Protein AF-0000000066320859 (afdb_homodimer)

Foldseek 3Di:
DDDLVCLVQQADAFQAFALPFADDPVRLVVLLVQLQVFDAVLSLSFKDKDKAQDLVSLVVCCVQLVNRPLSNSFNIKIWIKGFLPSLVSLCVVVVVCVVVVVDPPVVSVVVSVVSVVQSVDSVSSVVRRLVNSVRSVVSSQSSLSVVQKHKHKGPRGNQVCVCVVVVPDPRIGTNTMMGIHHHPDGDDDDDDDDVVVVDDDD/DDDLVCLVQQADAFQAFALPFADDPVRLVVLLVQLQVFDAVLSLSFKDKDKAQDLVSLVVCCVQLVNRPLSNSFNIKIWIKGFLPSLVSLCVVVVVCVVVVVDPPVVSVVVSVVSVVQSVDSVSSVVRRLVNSVRSVVSSQSSLSVVQKHKHKGPRGNQVCVCVVVVPDPRIGTRTMMGIHHHPDGDDDDDDDDVVVVDDDD

Organism: Bacillus subtilis (strain 168) (NCBI:txid224308)

Radius of gyration: 20.37 Å; Cα contacts (8 Å, |Δi|>4): 775; chains: 2; bounding box: 44×54×45 Å

Structure (mmCIF, N/CA/C/O backbone):
data_AF-0000000066320859-model_v1
#
loop_
_entity.id
_entity.type
_entity.pdbx_description
1 polymer 'Putative NAD(P)H nitroreductase YodC'
#
loop_
_atom_site.group_PDB
_atom_site.id
_atom_site.type_symbol
_atom_site.label_atom_id
_atom_site.label_alt_id
_atom_site.label_comp_id
_atom_site.label_asym_id
_atom_site.label_entity_id
_atom_site.label_seq_id
_atom_site.pdbx_PDB_ins_code
_atom_site.Cartn_x
_atom_site.Cartn_y
_atom_site.Cartn_z
_atom_site.occupancy
_atom_site.B_iso_or_equiv
_atom_site.auth_seq_id
_atom_site.auth_comp_id
_atom_site.auth_asym_id
_atom_site.auth_atom_id
_atom_site.pdbx_PDB_model_num
ATOM 1 N N . MET A 1 1 ? 5.105 -13.055 20.562 1 56.06 1 MET A N 1
ATOM 2 C CA . MET A 1 1 ? 4.773 -11.82 19.859 1 56.06 1 MET A CA 1
ATOM 3 C C . MET A 1 1 ? 5.801 -11.516 18.766 1 56.06 1 MET A C 1
ATOM 5 O O . MET A 1 1 ? 7 -11.719 18.969 1 56.06 1 MET A O 1
ATOM 9 N N . THR A 1 2 ? 5.328 -11.43 17.453 1 78.75 2 THR A N 1
ATOM 10 C CA . THR A 1 2 ? 6.297 -11.477 16.359 1 78.75 2 THR A CA 1
ATOM 11 C C . THR A 1 2 ? 6.895 -10.094 16.109 1 78.75 2 THR A C 1
ATOM 13 O O . THR A 1 2 ? 6.172 -9.094 16.062 1 78.75 2 THR A O 1
ATOM 16 N N . ASN A 1 3 ? 8.125 -10.055 16.25 1 93.56 3 ASN A N 1
ATOM 17 C CA . ASN A 1 3 ? 8.906 -8.859 15.953 1 93.56 3 ASN A CA 1
ATOM 18 C C . ASN A 1 3 ? 8.555 -8.281 14.586 1 93.56 3 ASN A C 1
ATOM 20 O O . ASN A 1 3 ? 8.5 -9.008 13.594 1 93.56 3 ASN A O 1
ATOM 24 N N . THR A 1 4 ? 8.164 -6.934 14.602 1 97.25 4 THR A N 1
ATOM 25 C CA . THR A 1 4 ? 7.664 -6.285 13.398 1 97.25 4 THR A CA 1
ATOM 26 C C . THR A 1 4 ? 8.688 -6.383 12.266 1 97.25 4 THR A C 1
ATOM 28 O O . THR A 1 4 ? 8.344 -6.738 11.141 1 97.25 4 THR A O 1
ATOM 31 N N . LEU A 1 5 ? 9.953 -6.082 12.547 1 97.19 5 LEU A N 1
ATOM 32 C CA . LEU A 1 5 ? 10.977 -6.098 11.508 1 97.19 5 LEU A CA 1
ATOM 33 C C . LEU A 1 5 ? 11.148 -7.5 10.938 1 97.19 5 LEU A C 1
ATOM 35 O O . LEU A 1 5 ? 11.367 -7.66 9.734 1 97.19 5 LEU A O 1
ATOM 39 N N . ASP A 1 6 ? 11.055 -8.516 11.773 1 96.69 6 ASP A N 1
ATOM 40 C CA . ASP A 1 6 ? 11.125 -9.898 11.312 1 96.69 6 ASP A CA 1
ATOM 41 C C . ASP A 1 6 ? 9.953 -10.219 10.375 1 96.69 6 ASP A C 1
ATOM 43 O O . ASP A 1 6 ? 10.133 -10.891 9.359 1 96.69 6 ASP A O 1
ATOM 47 N N . VAL A 1 7 ? 8.773 -9.75 10.75 1 97.88 7 VAL A N 1
ATOM 48 C CA . VAL A 1 7 ? 7.574 -9.984 9.953 1 97.88 7 VAL A CA 1
ATOM 49 C C . VAL A 1 7 ? 7.738 -9.344 8.578 1 97.88 7 VAL A C 1
ATOM 51 O O . VAL A 1 7 ? 7.43 -9.961 7.555 1 97.88 7 VAL A O 1
ATOM 54 N N . LEU A 1 8 ? 8.242 -8.086 8.555 1 97.81 8 LEU A N 1
ATOM 55 C CA . LEU A 1 8 ? 8.422 -7.367 7.301 1 97.81 8 LEU A CA 1
ATOM 56 C C . LEU A 1 8 ? 9.438 -8.078 6.41 1 97.81 8 LEU A C 1
ATOM 58 O O . LEU A 1 8 ? 9.281 -8.109 5.188 1 97.81 8 LEU A O 1
ATOM 62 N N . LYS A 1 9 ? 10.445 -8.672 6.98 1 96.31 9 LYS A N 1
ATOM 63 C CA . LYS A 1 9 ? 11.477 -9.375 6.223 1 96.31 9 LYS A CA 1
ATOM 64 C C . LYS A 1 9 ? 10.984 -10.75 5.773 1 96.31 9 LYS A C 1
ATOM 66 O O . LYS A 1 9 ? 11.391 -11.242 4.715 1 96.31 9 LYS A O 1
ATOM 71 N N . ALA A 1 10 ? 10.133 -11.328 6.559 1 95.81 10 ALA A N 1
ATOM 72 C CA . ALA A 1 10 ? 9.727 -12.711 6.324 1 95.81 10 ALA A CA 1
ATOM 73 C C . ALA A 1 10 ? 8.531 -12.781 5.375 1 95.81 10 ALA A C 1
ATOM 75 O O . ALA A 1 10 ? 8.266 -13.828 4.773 1 95.81 10 ALA A O 1
ATOM 76 N N . ARG A 1 11 ? 7.719 -11.719 5.305 1 97.38 11 ARG A N 1
ATOM 77 C CA . ARG A 1 11 ? 6.559 -11.75 4.418 1 97.38 11 ARG A CA 1
ATOM 78 C C . ARG A 1 11 ? 6.98 -12.008 2.973 1 97.38 11 ARG A C 1
ATOM 80 O O . ARG A 1 11 ? 7.832 -11.305 2.434 1 97.38 11 ARG A O 1
ATOM 87 N N . ALA A 1 12 ? 6.5 -12.992 2.346 1 97.38 12 ALA A N 1
ATOM 88 C CA . ALA A 1 12 ? 6.711 -13.391 0.957 1 97.38 12 ALA A CA 1
ATOM 89 C C . ALA A 1 12 ? 5.418 -13.922 0.339 1 97.38 12 ALA A C 1
ATOM 91 O O . ALA A 1 12 ? 4.461 -14.234 1.054 1 97.38 12 ALA A O 1
ATOM 92 N N . SER A 1 13 ? 5.359 -13.984 -0.955 1 97.5 13 SER A N 1
ATOM 93 C CA . SER A 1 13 ? 4.176 -14.516 -1.63 1 97.5 13 SER A CA 1
ATOM 94 C C . SER A 1 13 ? 4.18 -16.031 -1.636 1 97.5 13 SER A C 1
ATOM 96 O O . SER A 1 13 ? 5.012 -16.656 -2.301 1 97.5 13 SER A O 1
ATOM 98 N N . VAL A 1 14 ? 3.256 -16.609 -0.838 1 97.5 14 VAL A N 1
ATOM 99 C CA . VAL A 1 14 ? 3.105 -18.062 -0.715 1 97.5 14 VAL A CA 1
ATOM 100 C C . VAL A 1 14 ? 2.012 -18.547 -1.661 1 97.5 14 VAL A C 1
ATOM 102 O O . VAL A 1 14 ? 0.905 -18 -1.673 1 97.5 14 VAL A O 1
ATOM 105 N N . LYS A 1 15 ? 2.242 -19.641 -2.363 1 96.06 15 LYS A N 1
ATOM 106 C CA . LYS A 1 15 ? 1.28 -20.062 -3.373 1 96.06 15 LYS A CA 1
ATOM 107 C C . LYS A 1 15 ? 0.788 -21.484 -3.09 1 96.06 15 LYS A C 1
ATOM 109 O O . LYS A 1 15 ? -0.004 -22.031 -3.857 1 96.06 15 LYS A O 1
ATOM 114 N N . GLU A 1 16 ? 1.283 -22.078 -2.078 1 97.81 16 GLU A N 1
ATOM 115 C CA . GLU A 1 16 ? 0.836 -23.406 -1.646 1 97.81 16 GLU A CA 1
ATOM 116 C C . GLU A 1 16 ? 0.425 -23.391 -0.176 1 97.81 16 GLU A C 1
ATOM 118 O O . GLU A 1 16 ? 1.224 -23.031 0.695 1 97.81 16 GLU A O 1
ATOM 123 N N . TYR A 1 17 ? -0.787 -23.844 0.07 1 98.44 17 TYR A N 1
ATOM 124 C CA . TYR A 1 17 ? -1.325 -23.734 1.421 1 98.44 17 TYR A CA 1
ATOM 125 C C . TYR A 1 17 ? -1.716 -25.094 1.965 1 98.44 17 TYR A C 1
ATOM 127 O O . TYR A 1 17 ? -2.027 -26.016 1.197 1 98.44 17 TYR A O 1
ATOM 135 N N . ASP A 1 18 ? -1.608 -25.281 3.271 1 98.31 18 ASP A N 1
ATOM 136 C CA . ASP A 1 18 ? -2.166 -26.438 3.982 1 98.31 18 ASP A CA 1
ATOM 137 C C . ASP A 1 18 ? -3.691 -26.391 3.973 1 98.31 18 ASP A C 1
ATOM 139 O O . ASP A 1 18 ? -4.305 -25.641 4.727 1 98.31 18 ASP A O 1
ATOM 143 N N . THR A 1 19 ? -4.332 -27.25 3.205 1 97.62 19 THR A N 1
ATOM 144 C CA . THR A 1 19 ? -5.777 -27.234 3.01 1 97.62 19 THR A CA 1
ATOM 145 C C . THR A 1 19 ? -6.5 -27.703 4.27 1 97.62 19 THR A C 1
ATOM 147 O O . THR A 1 19 ? -7.719 -27.547 4.387 1 97.62 19 THR A O 1
ATOM 150 N N . ASN A 1 20 ? -5.805 -28.141 5.316 1 97.38 20 ASN A N 1
ATOM 151 C CA . ASN A 1 20 ? -6.395 -28.609 6.566 1 97.38 20 ASN A CA 1
ATOM 152 C C . ASN A 1 20 ? -6.301 -27.547 7.664 1 97.38 20 ASN A C 1
ATOM 154 O O . ASN A 1 20 ? -6.605 -27.828 8.828 1 97.38 20 ASN A O 1
ATOM 158 N N . ALA A 1 21 ? -5.879 -26.438 7.312 1 97.31 21 ALA A N 1
ATOM 159 C CA . ALA A 1 21 ? -5.746 -25.359 8.281 1 97.31 21 ALA A CA 1
ATOM 160 C C . ALA A 1 21 ? -6.676 -24.203 7.93 1 97.31 21 ALA A C 1
ATOM 162 O O . ALA A 1 21 ? -6.238 -23.188 7.375 1 97.31 21 ALA A O 1
ATOM 163 N N . PRO A 1 22 ? -7.906 -24.281 8.336 1 97.44 22 PRO A N 1
ATOM 164 C CA . PRO A 1 22 ? -8.859 -23.219 8.023 1 97.44 22 PRO A CA 1
ATOM 165 C C . PRO A 1 22 ? -8.648 -21.969 8.875 1 97.44 22 PRO A C 1
ATOM 167 O O . PRO A 1 22 ? -8.031 -22.031 9.938 1 97.44 22 PRO A O 1
ATOM 170 N N . ILE A 1 23 ? -9.023 -20.844 8.391 1 98.56 23 ILE A N 1
ATOM 171 C CA . ILE A 1 23 ? -9.086 -19.609 9.172 1 98.56 23 ILE A CA 1
ATOM 172 C C . ILE A 1 23 ? -10.523 -19.359 9.617 1 98.56 23 ILE A C 1
ATOM 174 O O . ILE A 1 23 ? -11.453 -19.484 8.828 1 98.56 23 ILE A O 1
ATOM 178 N N . SER A 1 24 ? -10.727 -19 10.891 1 98.38 24 SER A N 1
ATOM 179 C CA . SER A 1 24 ? -12.078 -18.719 11.375 1 98.38 24 SER A CA 1
ATOM 180 C C . SER A 1 24 ? -12.562 -17.359 10.898 1 98.38 24 SER A C 1
ATOM 182 O O . SER A 1 24 ? -11.766 -16.5 10.531 1 98.38 24 SER A O 1
ATOM 184 N N . LYS A 1 25 ? -13.891 -17.234 10.844 1 98.25 25 LYS A N 1
ATOM 185 C CA . LYS A 1 25 ? -14.461 -15.93 10.516 1 98.25 25 LYS A CA 1
ATOM 186 C C . LYS A 1 25 ? -13.992 -14.859 11.5 1 98.25 25 LYS A C 1
ATOM 188 O O . LYS A 1 25 ? -13.773 -13.711 11.117 1 98.25 25 LYS A O 1
ATOM 193 N N . GLU A 1 26 ? -13.867 -15.211 12.727 1 98.38 26 GLU A N 1
ATOM 194 C CA . GLU A 1 26 ? -13.414 -14.289 13.758 1 98.38 26 GLU A CA 1
ATOM 195 C C . GLU A 1 26 ? -11.992 -13.797 13.477 1 98.38 26 GLU A C 1
ATOM 197 O O . GLU A 1 26 ? -11.727 -12.594 13.547 1 98.38 26 GLU A O 1
ATOM 202 N N . GLU A 1 27 ? -11.094 -14.695 13.148 1 98.31 27 GLU A N 1
ATOM 203 C CA . GLU A 1 27 ? -9.711 -14.328 12.844 1 98.31 27 GLU A CA 1
ATOM 204 C C . GLU A 1 27 ? -9.641 -13.469 11.586 1 98.31 27 GLU A C 1
ATOM 206 O O . GLU A 1 27 ? -8.891 -12.492 11.531 1 98.31 27 GLU A O 1
ATOM 211 N N . LEU A 1 28 ? -10.406 -13.875 10.617 1 98.62 28 LEU A N 1
ATOM 212 C CA . LEU A 1 28 ? -10.438 -13.117 9.375 1 98.62 28 LEU A CA 1
ATOM 213 C C . LEU A 1 28 ? -10.977 -11.711 9.609 1 98.62 28 LEU A C 1
ATOM 215 O O . LEU A 1 28 ? -10.477 -10.742 9.031 1 98.62 28 LEU A O 1
ATOM 219 N N . THR A 1 29 ? -11.992 -11.602 10.438 1 98.75 29 THR A N 1
ATOM 220 C CA . THR A 1 29 ? -12.547 -10.305 10.797 1 98.75 29 THR A CA 1
ATOM 221 C C . THR A 1 29 ? -11.508 -9.445 11.5 1 98.75 29 THR A C 1
ATOM 223 O O . THR A 1 29 ? -11.391 -8.25 11.219 1 98.75 29 THR A O 1
ATOM 226 N N . GLU A 1 30 ? -10.766 -10.023 12.359 1 98.5 30 GLU A N 1
ATOM 227 C CA . GLU A 1 30 ? -9.695 -9.297 13.047 1 98.5 30 GLU A CA 1
ATOM 228 C C . GLU A 1 30 ? -8.648 -8.789 12.062 1 98.5 30 GLU A C 1
ATOM 230 O O . GLU A 1 30 ? -8.172 -7.66 12.188 1 98.5 30 GLU A O 1
ATOM 235 N N . LEU A 1 31 ? -8.281 -9.633 11.125 1 98.81 31 LEU A N 1
ATOM 236 C CA . LEU A 1 31 ? -7.316 -9.242 10.109 1 98.81 31 LEU A CA 1
ATOM 237 C C . LEU A 1 31 ? -7.832 -8.055 9.305 1 98.81 31 LEU A C 1
ATOM 239 O O . LEU A 1 31 ? -7.086 -7.109 9.039 1 98.81 31 LEU A O 1
ATOM 243 N N . LEU A 1 32 ? -9.086 -8.078 8.906 1 98.88 32 LEU A N 1
ATOM 244 C CA . LEU A 1 32 ? -9.672 -6.996 8.125 1 98.88 32 LEU A CA 1
ATOM 245 C C . LEU A 1 32 ? -9.781 -5.719 8.945 1 98.88 32 LEU A C 1
ATOM 247 O O . LEU A 1 32 ? -9.586 -4.617 8.43 1 98.88 32 LEU A O 1
ATOM 251 N N . ASP A 1 33 ? -10.094 -5.887 10.242 1 98.56 33 ASP A N 1
ATOM 252 C CA . ASP A 1 33 ? -10.109 -4.73 11.133 1 98.56 33 ASP A CA 1
ATOM 253 C C . ASP A 1 33 ? -8.742 -4.051 11.18 1 98.56 33 ASP A C 1
ATOM 255 O O . ASP A 1 33 ? -8.648 -2.824 11.148 1 98.56 33 ASP A O 1
ATOM 259 N N . LEU A 1 34 ? -7.723 -4.832 11.266 1 98.38 34 LEU A N 1
ATOM 260 C CA . LEU A 1 34 ? -6.367 -4.293 11.281 1 98.38 34 LEU A CA 1
ATOM 261 C C . LEU A 1 34 ? -6.035 -3.627 9.945 1 98.38 34 LEU A C 1
ATOM 263 O O . LEU A 1 34 ? -5.348 -2.604 9.914 1 98.38 34 LEU A O 1
ATOM 267 N N . ALA A 1 35 ? -6.52 -4.195 8.828 1 98.81 35 ALA A N 1
ATOM 268 C CA . ALA A 1 35 ? -6.309 -3.615 7.504 1 98.81 35 ALA A CA 1
ATOM 269 C C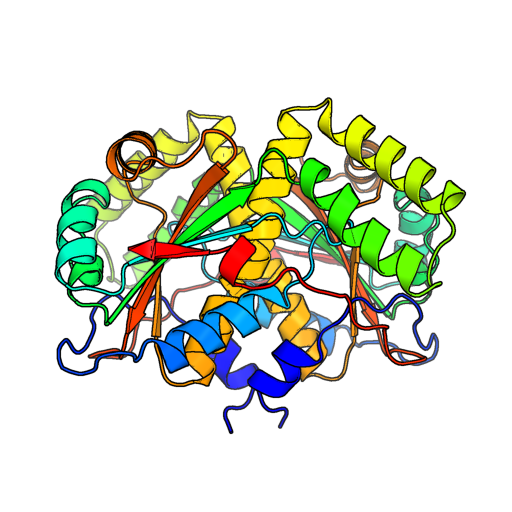 . ALA A 1 35 ? -6.902 -2.213 7.418 1 98.81 35 ALA A C 1
ATOM 271 O O . ALA A 1 35 ? -6.309 -1.315 6.816 1 98.81 35 ALA A O 1
ATOM 272 N N . THR A 1 36 ? -8.055 -1.981 8.07 1 98.44 36 THR A N 1
ATOM 273 C CA . THR A 1 36 ? -8.781 -0.72 7.965 1 98.44 36 THR A CA 1
ATOM 274 C C . THR A 1 36 ? -8.086 0.373 8.773 1 98.44 36 THR A C 1
ATOM 276 O O . THR A 1 36 ? -8.445 1.548 8.672 1 98.44 36 THR A O 1
ATOM 279 N N . LYS A 1 37 ? -7.027 0.014 9.531 1 97.94 37 LYS A N 1
ATOM 280 C CA . LYS A 1 37 ? -6.285 1.014 10.289 1 97.94 37 LYS A CA 1
ATOM 281 C C . LYS A 1 37 ? -5.254 1.716 9.414 1 97.94 37 LYS A C 1
ATOM 283 O O . LYS A 1 37 ? -4.609 2.674 9.844 1 97.94 37 LYS A O 1
ATOM 288 N N . ALA A 1 38 ? -5.121 1.255 8.148 1 98.5 38 ALA A N 1
ATOM 289 C CA . ALA A 1 38 ? -4.219 1.905 7.203 1 98.5 38 ALA A CA 1
ATOM 290 C C . ALA A 1 38 ? -4.602 3.367 6.996 1 98.5 38 ALA A C 1
ATOM 292 O O . ALA A 1 38 ? -5.77 3.738 7.152 1 98.5 38 ALA A O 1
ATOM 293 N N . PRO A 1 39 ? -3.617 4.23 6.711 1 98.5 39 PRO A N 1
ATOM 294 C CA . PRO A 1 39 ? -3.973 5.609 6.371 1 98.5 39 PRO A CA 1
ATOM 295 C C . PRO A 1 39 ? -4.73 5.715 5.047 1 98.5 39 PRO A C 1
ATOM 297 O O . PRO A 1 39 ? -4.641 4.812 4.211 1 98.5 39 PRO A O 1
ATOM 300 N N . SER A 1 40 ? -5.523 6.719 4.895 1 98.62 40 SER A N 1
ATOM 301 C CA . SER A 1 40 ? -6.203 7.07 3.652 1 98.62 40 SER A CA 1
ATOM 302 C C . SER A 1 40 ? -6.367 8.578 3.521 1 98.62 40 SER A C 1
ATOM 304 O O . SER A 1 40 ? -6.527 9.281 4.52 1 98.62 40 SER A O 1
ATOM 306 N N . ALA A 1 41 ? -6.23 9.047 2.301 1 98.56 41 ALA A N 1
ATOM 307 C CA . ALA A 1 41 ? -6.379 10.477 2.045 1 98.56 41 ALA A CA 1
ATOM 308 C C . ALA A 1 41 ? -7.715 10.992 2.58 1 98.56 41 ALA A C 1
ATOM 310 O O . ALA A 1 41 ? -8.766 10.398 2.314 1 98.56 41 ALA A O 1
ATOM 311 N N . TRP A 1 42 ? -7.676 12.07 3.416 1 97.94 42 TRP A N 1
ATOM 312 C CA . TRP A 1 42 ? -8.836 12.719 4.012 1 97.94 42 TRP A CA 1
ATOM 313 C C . TRP A 1 42 ? -9.617 11.742 4.887 1 97.94 42 TRP A C 1
ATOM 315 O O . TRP A 1 42 ? -10.766 12.008 5.246 1 97.94 42 TRP A O 1
ATOM 325 N N . ASN A 1 43 ? -8.984 10.562 5.176 1 97.81 43 ASN A N 1
ATOM 326 C CA . ASN A 1 43 ? -9.617 9.492 5.934 1 97.81 43 ASN A CA 1
ATOM 327 C C . ASN A 1 43 ? -10.898 9 5.254 1 97.81 43 ASN A C 1
ATOM 329 O O . ASN A 1 43 ? -11.852 8.617 5.926 1 97.81 43 ASN A O 1
ATOM 333 N N . LEU A 1 44 ? -10.844 8.992 3.938 1 98.69 44 LEU A N 1
ATOM 334 C CA . LEU A 1 44 ? -12.039 8.602 3.201 1 98.69 44 LEU A CA 1
ATOM 335 C C . LEU A 1 44 ? -12.148 7.086 3.094 1 98.69 44 LEU A C 1
ATOM 337 O O . LEU A 1 44 ? -13.172 6.559 2.648 1 98.69 44 LEU A O 1
ATOM 341 N N . GLN A 1 45 ? -11.062 6.363 3.436 1 98.62 45 GLN A N 1
ATOM 342 C CA . GLN A 1 45 ? -11.094 4.906 3.502 1 98.62 45 GLN A CA 1
ATOM 343 C C . 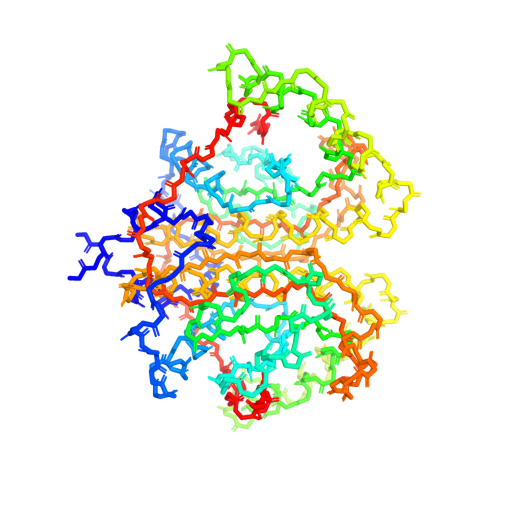GLN A 1 45 ? -11.562 4.305 2.176 1 98.62 45 GLN A C 1
ATOM 345 O O . GLN A 1 45 ? -12.578 3.615 2.125 1 98.62 45 GLN A O 1
ATOM 350 N N . HIS A 1 46 ? -10.688 4.367 1.166 1 98.81 46 HIS A N 1
ATOM 351 C CA . HIS A 1 46 ? -10.953 4.137 -0.249 1 98.81 46 HIS A CA 1
ATOM 352 C C . HIS A 1 46 ? -11.031 2.645 -0.558 1 98.81 46 HIS A C 1
ATOM 354 O O . HIS A 1 46 ? -10.648 2.213 -1.649 1 98.81 46 HIS A O 1
ATOM 360 N N . TRP A 1 47 ? -11.453 1.845 0.358 1 98.94 47 TRP A N 1
ATOM 361 C CA . TRP A 1 47 ? -11.367 0.406 0.136 1 98.94 47 TRP A CA 1
ATOM 362 C C . TRP A 1 47 ? -12.711 -0.268 0.405 1 98.94 47 TRP A C 1
ATOM 364 O O . TRP A 1 47 ? -13.531 0.252 1.162 1 98.94 47 TRP A O 1
ATOM 374 N N . HIS A 1 48 ? -12.922 -1.348 -0.237 1 98.94 48 HIS A N 1
ATOM 375 C CA . HIS A 1 48 ? -13.93 -2.354 0.082 1 98.94 48 HIS A CA 1
ATOM 376 C C . HIS A 1 48 ? -13.367 -3.764 -0.08 1 98.94 48 HIS A C 1
ATOM 378 O O . HIS A 1 48 ? -12.609 -4.031 -1.015 1 98.94 48 HIS A O 1
ATOM 384 N N . PHE A 1 49 ? -13.719 -4.633 0.823 1 98.94 49 PHE A N 1
ATOM 385 C CA . PHE A 1 49 ? -13.219 -6.004 0.816 1 98.94 49 PHE A CA 1
ATOM 386 C C . PHE A 1 49 ? -14.32 -6.984 0.445 1 98.94 49 PHE A C 1
ATOM 388 O O . PHE A 1 49 ? -15.375 -7.008 1.082 1 98.94 49 PHE A O 1
ATOM 395 N N . THR A 1 50 ? -14.156 -7.688 -0.587 1 98.94 50 THR A N 1
ATOM 396 C CA . THR A 1 50 ? -14.992 -8.859 -0.821 1 98.94 50 THR A CA 1
ATOM 397 C C . THR A 1 50 ? -14.289 -10.125 -0.341 1 98.94 50 THR A C 1
ATOM 399 O O . THR A 1 50 ? -13.188 -10.445 -0.797 1 98.94 50 THR A O 1
ATOM 402 N N . VAL A 1 51 ? -14.922 -10.859 0.541 1 98.94 51 VAL A N 1
ATOM 403 C CA . VAL A 1 51 ? -14.266 -11.953 1.247 1 98.94 51 VAL A CA 1
ATOM 404 C C . VAL A 1 51 ? -14.82 -13.289 0.758 1 98.94 51 VAL A C 1
ATOM 406 O O . VAL A 1 51 ? -16.031 -13.539 0.846 1 98.94 51 VAL A O 1
ATOM 409 N N . PHE A 1 52 ? -13.969 -14.055 0.194 1 98.94 52 PHE A N 1
ATOM 410 C CA . PHE A 1 52 ? -14.258 -15.438 -0.167 1 98.94 52 PHE A CA 1
ATOM 411 C C . PHE A 1 52 ? -13.758 -16.391 0.909 1 98.94 52 PHE A C 1
ATOM 413 O O . PHE A 1 52 ? -12.578 -16.75 0.932 1 98.94 52 PHE A O 1
ATOM 420 N N . HIS A 1 53 ? -14.68 -16.844 1.738 1 98.31 53 HIS A N 1
ATOM 421 C CA . HIS A 1 53 ? -14.297 -17.594 2.924 1 98.31 53 HIS A CA 1
ATOM 422 C C . HIS A 1 53 ? -14.781 -19.047 2.828 1 98.31 53 HIS A C 1
ATOM 424 O O . HIS A 1 53 ? -14.133 -19.953 3.346 1 98.31 53 HIS A O 1
ATOM 430 N N . SER A 1 54 ? -15.891 -19.328 2.064 1 97.88 54 SER A N 1
ATOM 431 C CA . SER A 1 54 ? -16.406 -20.672 1.914 1 97.88 54 SER A CA 1
ATOM 432 C C . SER A 1 54 ? -15.727 -21.406 0.755 1 97.88 54 SER A C 1
ATOM 434 O O . SER A 1 54 ? -15.25 -20.766 -0.188 1 97.88 54 SER A O 1
ATOM 436 N N . ASP A 1 55 ? -15.711 -22.75 0.855 1 97.94 55 ASP A N 1
ATOM 437 C CA . ASP A 1 55 ? -15.195 -23.547 -0.26 1 97.94 55 ASP A CA 1
ATOM 438 C C . ASP A 1 55 ? -15.969 -23.25 -1.544 1 97.94 55 ASP A C 1
ATOM 440 O O . ASP A 1 55 ? -15.383 -23.188 -2.627 1 97.94 55 ASP A O 1
ATOM 444 N N . GLU A 1 56 ? -17.234 -23.047 -1.363 1 98.5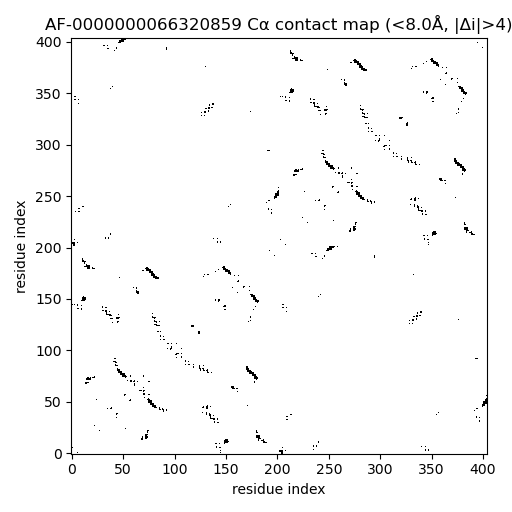6 56 GLU A N 1
ATOM 445 C CA . GLU A 1 56 ? -18.094 -22.781 -2.518 1 98.56 56 GLU A CA 1
ATOM 446 C C . GLU A 1 56 ? -17.719 -21.453 -3.186 1 98.56 56 GLU A C 1
ATOM 448 O O . GLU A 1 56 ? -17.594 -21.391 -4.41 1 98.56 56 GLU A O 1
ATOM 453 N N . SER A 1 57 ? -17.594 -20.375 -2.418 1 98.69 57 SER A N 1
ATOM 454 C CA . SER A 1 57 ? -17.266 -19.078 -2.994 1 98.69 57 SER A CA 1
ATOM 455 C C . SER A 1 57 ? -15.883 -19.078 -3.629 1 98.69 57 SER A C 1
ATOM 457 O O . SER A 1 57 ? -15.672 -18.453 -4.672 1 98.69 57 SER A O 1
ATOM 459 N N . LYS A 1 58 ? -14.945 -19.766 -3.025 1 98.81 58 LYS A N 1
ATOM 460 C CA . LYS A 1 58 ? -13.609 -19.875 -3.604 1 98.81 58 LYS A CA 1
ATOM 461 C C . LYS A 1 58 ? -13.641 -20.656 -4.914 1 98.81 58 LYS A C 1
ATOM 463 O O . LYS A 1 58 ? -12.945 -20.297 -5.871 1 98.81 58 LYS A O 1
ATOM 468 N N . ALA A 1 59 ? -14.383 -21.734 -4.934 1 98.81 59 ALA A N 1
ATOM 469 C CA . ALA A 1 59 ? -14.539 -22.5 -6.16 1 98.81 59 ALA A CA 1
ATOM 470 C C . ALA A 1 59 ? -15.102 -21.641 -7.285 1 98.81 59 ALA A C 1
ATOM 472 O O . ALA A 1 59 ? -14.688 -21.781 -8.445 1 98.81 59 ALA A O 1
ATOM 473 N N . GLU A 1 60 ? -16.078 -20.781 -6.965 1 98.81 60 GLU A N 1
ATOM 474 C CA . GLU A 1 60 ? -16.656 -19.875 -7.949 1 98.81 60 GLU A CA 1
ATOM 475 C C . GLU A 1 60 ? -15.625 -18.875 -8.453 1 98.81 60 GLU A C 1
ATOM 477 O O . GLU A 1 60 ? -15.664 -18.469 -9.617 1 98.81 60 GLU A O 1
ATOM 482 N N . LEU A 1 61 ? -14.695 -18.469 -7.609 1 98.94 61 LEU A N 1
ATOM 483 C CA . LEU A 1 61 ? -13.672 -17.484 -7.93 1 98.94 61 LEU A CA 1
ATOM 484 C C . LEU A 1 61 ? -12.578 -18.094 -8.797 1 98.94 61 LEU A C 1
ATOM 486 O O . LEU A 1 61 ? -11.93 -17.391 -9.578 1 98.94 61 LEU A O 1
ATOM 490 N N . LEU A 1 62 ? -12.391 -19.391 -8.711 1 98.88 62 LEU A N 1
ATOM 491 C CA . LEU A 1 62 ? -11.25 -20.094 -9.273 1 98.88 62 LEU A CA 1
ATOM 492 C C . LEU A 1 62 ? -11.125 -19.812 -10.773 1 98.88 62 LEU A C 1
ATOM 494 O O . LEU A 1 62 ? -10.07 -19.375 -11.242 1 98.88 62 LEU A O 1
ATOM 498 N N . PRO A 1 63 ? -12.234 -19.938 -11.594 1 98.81 63 PRO A N 1
ATOM 499 C CA . PRO A 1 63 ? -12.094 -19.656 -13.023 1 98.81 63 PRO A CA 1
ATOM 500 C C . PRO A 1 63 ? -11.828 -18.188 -13.312 1 98.81 63 PRO A C 1
ATOM 502 O O . PRO A 1 63 ? -11.148 -17.859 -14.289 1 98.81 63 PRO A O 1
ATOM 505 N N . VAL A 1 64 ? -12.352 -17.297 -12.508 1 98.88 64 VAL A N 1
ATOM 506 C CA . VAL A 1 64 ? -12.156 -15.867 -12.656 1 98.88 64 VAL A CA 1
ATOM 507 C C . VAL A 1 64 ? -10.688 -15.516 -12.422 1 98.88 64 VAL A C 1
ATOM 509 O O . VAL A 1 64 ? -10.148 -14.602 -13.047 1 98.88 64 VAL A O 1
ATOM 512 N N . ALA A 1 65 ? -10.07 -16.297 -11.508 1 98.88 65 ALA A N 1
ATOM 513 C CA . ALA A 1 65 ? -8.664 -16.094 -11.148 1 98.88 65 ALA A CA 1
ATOM 514 C C . ALA A 1 65 ? -7.75 -16.984 -11.984 1 98.88 65 ALA A C 1
ATOM 516 O O . ALA A 1 65 ? -6.699 -17.422 -11.508 1 98.88 65 ALA A O 1
ATOM 517 N N . TYR A 1 66 ? -8.172 -17.328 -13.141 1 98.69 66 TYR A N 1
ATOM 518 C CA . TYR A 1 66 ? -7.387 -18.062 -14.133 1 98.69 66 TYR A CA 1
ATOM 519 C C . TYR A 1 66 ? -6.941 -19.422 -13.586 1 98.69 66 TYR A C 1
ATOM 521 O O . TYR A 1 66 ? -5.832 -19.875 -13.875 1 98.69 66 TYR A O 1
ATOM 529 N N . ASN A 1 67 ? -7.621 -20 -12.703 1 98.5 67 ASN A N 1
ATOM 530 C CA . ASN A 1 67 ? -7.465 -21.344 -12.156 1 98.5 67 ASN A CA 1
ATOM 531 C C . ASN A 1 67 ? -6.168 -21.469 -11.367 1 98.5 67 ASN A C 1
ATOM 533 O O . ASN A 1 67 ? -5.555 -22.547 -11.352 1 98.5 67 ASN A O 1
ATOM 537 N N . GLN A 1 68 ? -5.766 -20.453 -10.789 1 98.31 68 GLN A N 1
ATOM 538 C CA . GLN A 1 68 ? -4.637 -20.5 -9.875 1 98.31 68 GLN A CA 1
ATOM 539 C C . GLN A 1 68 ? -4.977 -21.328 -8.633 1 98.31 68 GLN A C 1
ATOM 541 O O . GLN A 1 68 ? -5.918 -21 -7.902 1 98.31 68 GLN A O 1
ATOM 546 N N . LYS A 1 69 ? -4.172 -22.312 -8.289 1 97.56 69 LYS A N 1
ATOM 547 C CA . LYS A 1 69 ? -4.516 -23.312 -7.289 1 97.56 69 LYS A CA 1
ATOM 548 C C . LYS A 1 69 ? -4.617 -22.703 -5.898 1 97.56 69 LYS A C 1
ATOM 550 O O . LYS A 1 69 ? -5.387 -23.172 -5.059 1 97.56 69 LYS A O 1
ATOM 555 N N . GLN A 1 70 ? -3.863 -21.656 -5.633 1 97.69 70 GLN A N 1
ATOM 556 C CA . GLN A 1 70 ? -3.857 -21.062 -4.305 1 97.69 70 GLN A CA 1
ATOM 557 C C . GLN A 1 70 ? -5.23 -20.484 -3.953 1 97.69 70 GLN A C 1
ATOM 559 O O . GLN A 1 70 ? -5.523 -20.25 -2.781 1 97.69 70 GLN A O 1
ATOM 564 N N . ILE A 1 71 ? -6.09 -20.266 -4.969 1 98.81 71 ILE A N 1
ATOM 565 C CA . ILE A 1 71 ? -7.43 -19.75 -4.719 1 98.81 71 ILE A CA 1
ATOM 566 C C . ILE A 1 71 ? -8.219 -20.766 -3.889 1 98.81 71 ILE A C 1
ATOM 568 O O . ILE A 1 71 ? -8.742 -20.422 -2.824 1 98.81 71 ILE A O 1
ATOM 572 N N . VAL A 1 72 ? -8.164 -22.016 -4.262 1 98.5 72 VAL A N 1
ATOM 573 C CA . VAL A 1 72 ? -9.008 -22.984 -3.582 1 98.5 72 VAL A CA 1
ATOM 574 C C . VAL A 1 72 ? -8.211 -23.656 -2.457 1 98.5 72 VAL A C 1
ATOM 576 O O . VAL A 1 72 ? -8.797 -24.203 -1.521 1 98.5 72 VAL A O 1
ATOM 579 N N . GLU A 1 73 ? -6.891 -23.578 -2.467 1 98.44 73 GLU A N 1
ATOM 580 C CA . GLU A 1 73 ? -6.082 -24.172 -1.412 1 98.44 73 GLU A CA 1
ATOM 581 C C . GLU A 1 73 ? -6 -23.266 -0.189 1 98.44 73 GLU A C 1
ATOM 583 O O . GLU A 1 73 ? -5.734 -23.734 0.921 1 98.44 73 GLU A O 1
ATOM 588 N N . SER A 1 74 ? -6.129 -21.984 -0.391 1 98.69 74 SER A N 1
ATOM 589 C CA . SER A 1 74 ? -6.059 -21.047 0.719 1 98.69 74 SER A CA 1
ATOM 590 C C . SER A 1 74 ? -7.258 -21.188 1.65 1 98.69 74 SER A C 1
ATOM 592 O O . SER A 1 74 ? -8.258 -21.812 1.288 1 98.69 74 SER A O 1
ATOM 594 N N . SER A 1 75 ? -7.121 -20.719 2.846 1 98.75 75 SER A N 1
ATOM 595 C CA . SER A 1 75 ? -8.219 -20.734 3.807 1 98.75 75 SER A CA 1
ATOM 596 C C . SER A 1 75 ? -9.234 -19.641 3.514 1 98.75 75 SER A C 1
ATOM 598 O O . SER A 1 75 ? -10.398 -19.75 3.928 1 98.75 75 SER A O 1
ATOM 600 N N . ALA A 1 76 ? -8.852 -18.578 2.836 1 98.94 76 ALA A N 1
ATOM 601 C CA . ALA A 1 76 ? -9.719 -17.5 2.375 1 98.94 76 ALA A CA 1
ATOM 602 C C . ALA A 1 76 ? -9.039 -16.672 1.287 1 98.94 76 ALA A C 1
ATOM 604 O O . ALA A 1 76 ? -7.816 -16.703 1.143 1 98.94 76 ALA A O 1
ATOM 605 N N . VAL A 1 77 ? -9.812 -15.992 0.517 1 98.94 77 VAL A N 1
ATOM 606 C CA . VAL A 1 77 ? -9.328 -14.977 -0.415 1 98.94 77 VAL A CA 1
ATOM 607 C C . VAL A 1 77 ? -10.062 -13.664 -0.172 1 98.94 77 VAL A C 1
ATOM 609 O O . VAL A 1 77 ? -11.281 -13.641 -0.004 1 98.94 77 VAL A O 1
ATOM 612 N N . VAL A 1 78 ? -9.32 -12.602 -0.065 1 99 78 VAL A N 1
ATOM 613 C CA . VAL A 1 78 ? -9.898 -11.266 0.056 1 99 78 VAL A CA 1
ATOM 614 C C . VAL A 1 78 ? -9.625 -10.469 -1.216 1 99 78 VAL A C 1
ATOM 616 O O . VAL A 1 78 ? -8.469 -10.273 -1.596 1 99 78 VAL A O 1
ATOM 619 N N . ALA A 1 79 ? -10.688 -10.078 -1.903 1 99 79 ALA A N 1
ATOM 620 C CA . ALA A 1 79 ? -10.539 -9.117 -2.992 1 99 79 ALA A CA 1
ATOM 621 C C . ALA A 1 79 ? -10.469 -7.688 -2.459 1 99 79 ALA A C 1
ATOM 623 O O . ALA A 1 79 ? -11.383 -7.234 -1.764 1 99 79 ALA A O 1
ATOM 624 N N . ILE A 1 80 ? -9.406 -7.066 -2.756 1 99 80 ILE A N 1
ATOM 625 C CA . ILE A 1 80 ? -9.234 -5.652 -2.436 1 99 80 ILE A CA 1
ATOM 626 C C . ILE A 1 80 ? -9.805 -4.793 -3.559 1 99 80 ILE A C 1
ATOM 628 O O . ILE A 1 80 ? -9.336 -4.848 -4.695 1 99 80 ILE A O 1
ATOM 632 N N . LEU A 1 81 ? -10.797 -4.008 -3.236 1 98.94 81 LEU A N 1
ATOM 633 C CA . LEU A 1 81 ? -11.422 -3.107 -4.195 1 98.94 81 LEU A CA 1
ATOM 634 C C . LEU A 1 81 ? -11.125 -1.652 -3.852 1 98.94 81 LEU A C 1
ATOM 636 O O . LEU A 1 81 ? -11.141 -1.272 -2.678 1 98.94 81 LEU A O 1
ATOM 640 N N . GLY A 1 82 ? -10.758 -0.885 -4.855 1 98.94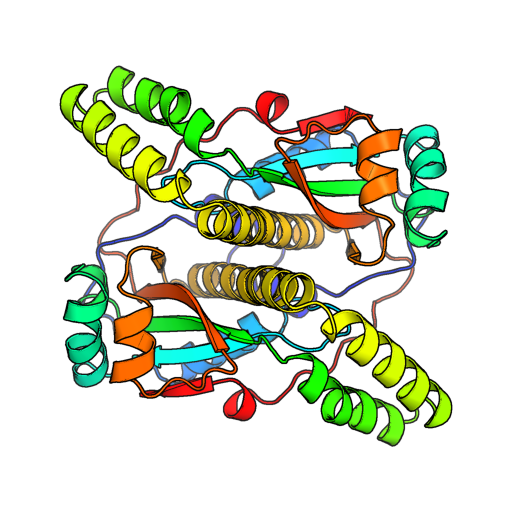 82 GLY A N 1
ATOM 641 C CA . GLY A 1 82 ? -10.609 0.553 -4.691 1 98.94 82 GLY A CA 1
ATOM 642 C C . GLY A 1 82 ? -11.906 1.312 -4.902 1 98.94 82 GLY A C 1
ATOM 643 O O . GLY A 1 82 ? -12.68 0.994 -5.809 1 98.94 82 GLY A O 1
ATOM 644 N N . ASP A 1 83 ? -12.195 2.27 -4.09 1 98.94 83 ASP A N 1
ATOM 645 C CA . ASP A 1 83 ? -13.422 3.057 -4.148 1 98.94 83 ASP A CA 1
ATOM 646 C C . ASP A 1 83 ? -13.25 4.281 -5.047 1 98.94 83 ASP A C 1
ATOM 648 O O . ASP A 1 83 ? -12.586 5.246 -4.664 1 98.94 83 ASP A O 1
ATOM 652 N N . LEU A 1 84 ? -13.875 4.324 -6.168 1 98.88 84 LEU A N 1
ATOM 653 C CA . LEU A 1 84 ? -13.758 5.398 -7.148 1 98.88 84 LEU A CA 1
ATOM 654 C C . LEU A 1 84 ? -14.594 6.605 -6.727 1 98.88 84 LEU A C 1
ATOM 656 O O . LEU A 1 84 ? -14.453 7.691 -7.297 1 98.88 84 LEU A O 1
ATOM 660 N N . LYS A 1 85 ? -15.422 6.449 -5.746 1 98.81 85 LYS A N 1
ATOM 661 C CA . LYS A 1 85 ? -16.281 7.516 -5.242 1 98.81 85 LYS A CA 1
ATOM 662 C C . LYS A 1 85 ? -16.125 7.68 -3.732 1 98.81 85 LYS A C 1
ATOM 664 O O . LYS A 1 85 ? -17.109 7.832 -3.012 1 98.81 85 LYS A O 1
ATOM 669 N N . ALA A 1 86 ? -14.906 7.535 -3.293 1 98.81 86 ALA A N 1
ATOM 670 C CA . ALA A 1 86 ? -14.641 7.613 -1.859 1 98.81 86 ALA A CA 1
ATOM 671 C C . ALA A 1 86 ? -15.039 8.977 -1.298 1 98.81 86 ALA A C 1
ATOM 673 O O . ALA A 1 86 ? -15.234 9.117 -0.09 1 98.81 86 ALA A O 1
ATOM 674 N N . ASN A 1 87 ? -15.133 9.992 -2.182 1 98.62 87 ASN A N 1
ATOM 675 C CA . ASN A 1 87 ? -15.602 11.305 -1.744 1 98.62 87 ASN A CA 1
ATOM 676 C C . ASN A 1 87 ? -16.969 11.219 -1.085 1 98.62 87 ASN A C 1
ATOM 678 O O . ASN A 1 87 ? -17.297 12.008 -0.201 1 98.62 87 ASN A O 1
ATOM 682 N N . GLU A 1 88 ? -17.75 10.242 -1.46 1 98.38 88 GLU A N 1
ATOM 683 C CA . GLU A 1 88 ? -19.094 10.062 -0.897 1 98.38 88 GLU A CA 1
ATOM 684 C C . GLU A 1 88 ? -19.016 9.586 0.549 1 98.38 88 GLU A C 1
ATOM 686 O O . GLU A 1 88 ? -20 9.664 1.285 1 98.38 88 GLU A O 1
ATOM 691 N N . ASN A 1 89 ? -17.875 9.047 1.004 1 98.25 89 ASN A N 1
ATOM 692 C CA . ASN A 1 89 ? -17.703 8.648 2.395 1 98.25 89 ASN A CA 1
ATOM 693 C C . ASN A 1 89 ? -17.484 9.859 3.301 1 98.25 89 ASN A C 1
ATOM 695 O O . ASN A 1 89 ? -17.609 9.758 4.523 1 98.25 89 ASN A O 1
ATOM 699 N N . GLY A 1 90 ? -17.078 11.008 2.695 1 97.81 90 GLY A N 1
ATOM 700 C CA . GLY A 1 90 ? -16.703 12.203 3.438 1 97.81 90 GLY A CA 1
ATOM 701 C C . GLY A 1 90 ? -17.781 12.68 4.391 1 97.81 90 GLY A C 1
ATOM 702 O O . GLY A 1 90 ? -17.5 13.078 5.52 1 97.81 90 GLY A O 1
ATOM 703 N N . GLU A 1 91 ? -19.031 12.625 3.873 1 96.56 91 GLU A N 1
ATOM 704 C CA . GLU A 1 91 ? -20.125 13.086 4.723 1 96.56 91 GLU A CA 1
ATOM 705 C C . GLU A 1 91 ? -20.188 12.305 6.031 1 96.56 91 GLU A C 1
ATOM 707 O O . GLU A 1 91 ? -20.281 12.898 7.109 1 96.56 91 GLU A O 1
ATOM 712 N N . GLU A 1 92 ? -20.188 11.039 5.953 1 96.12 92 GLU A N 1
ATOM 713 C CA . GLU A 1 92 ? -20.266 10.211 7.148 1 96.12 92 GLU A CA 1
ATOM 714 C C . GLU A 1 92 ? -19.047 10.422 8.047 1 96.12 92 GLU A C 1
ATOM 716 O O . GLU A 1 92 ? -19.188 10.57 9.258 1 96.12 92 GLU A O 1
ATOM 721 N N . VAL A 1 93 ? -17.859 10.43 7.488 1 95.38 93 VAL A N 1
ATOM 722 C CA . VAL A 1 93 ? -16.609 10.562 8.227 1 95.38 93 VAL A CA 1
ATOM 723 C C . VAL A 1 93 ? -16.578 11.891 8.977 1 95.38 93 VAL A C 1
ATOM 725 O O . VAL A 1 93 ? -16.297 11.938 10.172 1 95.38 93 VAL A O 1
ATOM 728 N N . TYR A 1 94 ? -16.984 12.984 8.297 1 96.19 94 TYR A N 1
ATOM 729 C CA . TYR A 1 94 ? -16.828 14.312 8.875 1 96.19 94 TYR A CA 1
ATOM 730 C C . TYR A 1 94 ? -18.047 14.688 9.711 1 96.19 94 TYR A C 1
ATOM 732 O O . TYR A 1 94 ? -17.969 15.547 10.594 1 96.19 94 TYR A O 1
ATOM 740 N N . ALA A 1 95 ? -19.25 14.016 9.422 1 95.56 95 ALA A N 1
ATOM 741 C CA . ALA A 1 95 ? -20.391 14.195 10.312 1 95.56 95 ALA A CA 1
ATOM 742 C C . ALA A 1 95 ? -20.094 13.68 11.711 1 95.56 95 ALA A C 1
ATOM 744 O O . ALA A 1 95 ? -20.5 14.289 12.711 1 95.56 95 ALA A O 1
ATOM 745 N N . GLU A 1 96 ? -19.453 12.547 11.734 1 93.31 96 GLU A N 1
ATOM 746 C CA . GLU A 1 96 ? -19.062 11.984 13.023 1 93.31 96 GLU A CA 1
ATOM 747 C C . GLU A 1 96 ? -18.109 12.922 13.766 1 93.31 96 GLU A C 1
ATOM 749 O O . GLU A 1 96 ? -18.25 13.133 14.969 1 93.31 96 GLU A O 1
ATOM 754 N N . LEU A 1 97 ? -17.141 13.477 13.125 1 93.06 97 LEU A N 1
ATOM 755 C CA . LEU A 1 97 ? -16.188 14.398 13.727 1 93.06 97 LEU A CA 1
ATOM 756 C C . LEU A 1 97 ? -16.875 15.656 14.234 1 93.06 97 LEU A C 1
ATOM 758 O O . LEU A 1 97 ? -16.547 16.156 15.312 1 93.06 97 LEU A O 1
ATOM 762 N N . ALA A 1 98 ? -17.812 16.125 13.43 1 94.56 98 ALA A N 1
ATOM 763 C CA . ALA A 1 98 ? -18.578 17.312 13.82 1 94.56 98 ALA A CA 1
ATOM 764 C C . ALA A 1 98 ? -19.422 17.047 15.062 1 94.56 98 ALA A C 1
ATOM 766 O O . ALA A 1 98 ? -19.484 17.875 15.969 1 94.56 98 ALA A O 1
ATOM 767 N N . SER A 1 99 ? -20.047 15.906 15.055 1 95.38 99 SER A N 1
ATOM 768 C CA . SER A 1 99 ? -20.891 15.539 16.188 1 95.38 99 SER A CA 1
ATOM 769 C C . SER A 1 99 ? -20.094 15.406 17.469 1 95.38 99 SER A C 1
ATOM 771 O O . SER A 1 99 ? -20.609 15.648 18.562 1 95.38 99 SER A O 1
ATOM 773 N N . GLN A 1 100 ? -18.844 15.078 17.344 1 92.62 100 GLN A N 1
ATOM 774 C CA . GLN A 1 100 ? -17.953 14.938 18.484 1 92.62 100 GLN A CA 1
ATOM 775 C C . GLN A 1 100 ? -17.297 16.266 18.844 1 92.62 100 GLN A C 1
ATOM 777 O O . GLN A 1 100 ? -16.578 16.375 19.844 1 92.62 100 GLN A O 1
ATOM 782 N N . GLY A 1 101 ? -17.547 17.281 18.062 1 93.12 101 GLY A N 1
ATOM 783 C CA . GLY A 1 101 ? -17.078 18.625 18.328 1 93.12 101 GLY A CA 1
ATOM 784 C C . GLY A 1 101 ? -15.656 18.859 17.859 1 93.12 101 GLY A C 1
ATOM 785 O O . GLY A 1 101 ? -15.031 19.859 18.234 1 93.12 101 GLY A O 1
ATOM 786 N N . TYR A 1 102 ? -15.133 17.953 17.078 1 92.31 102 TYR A N 1
ATOM 787 C CA . TYR A 1 102 ? -13.75 18.078 16.625 1 92.31 102 TYR A CA 1
ATOM 788 C C . TYR A 1 102 ? -13.633 19.078 15.492 1 92.31 102 TYR A C 1
ATOM 790 O O . TYR A 1 102 ? -12.57 19.656 15.281 1 92.31 102 TYR A O 1
ATOM 798 N N . ILE A 1 103 ? -14.742 19.266 14.727 1 94.75 103 ILE A N 1
ATOM 799 C CA . ILE A 1 103 ? -14.773 20.266 13.672 1 94.75 103 ILE A CA 1
ATOM 800 C C . ILE A 1 103 ? -16.125 20.969 13.656 1 94.75 103 ILE A C 1
ATOM 802 O O . ILE A 1 103 ? -17.125 20.422 14.148 1 94.75 103 ILE A O 1
ATOM 806 N N . THR A 1 104 ? -16.172 22.156 13.094 1 97.31 104 THR A N 1
ATOM 807 C CA . THR A 1 104 ? -17.438 22.875 12.922 1 97.31 104 THR A CA 1
ATOM 808 C C . THR A 1 104 ? -18.094 22.469 11.609 1 97.31 104 THR A C 1
ATOM 810 O O . THR A 1 104 ? -17.453 21.875 10.734 1 97.31 104 THR A O 1
ATOM 813 N N . ASP A 1 105 ? -19.375 22.797 11.492 1 96 105 ASP A N 1
ATOM 814 C CA . ASP A 1 105 ? -20.094 22.516 10.258 1 96 105 ASP A CA 1
ATOM 815 C C . ASP A 1 105 ? -19.484 23.281 9.078 1 96 105 ASP A C 1
ATOM 817 O O . ASP A 1 105 ? -19.484 22.781 7.949 1 96 105 ASP A O 1
ATOM 821 N N . GLU A 1 106 ? -19.094 24.422 9.344 1 97.31 106 GLU A N 1
ATOM 822 C CA . GLU A 1 106 ? -18.469 25.234 8.297 1 97.31 106 GLU A CA 1
ATOM 823 C C . GLU A 1 106 ? -17.203 24.578 7.77 1 97.31 106 GLU A C 1
ATOM 825 O O . GLU A 1 106 ? -16.969 24.531 6.559 1 97.31 106 GLU A O 1
ATOM 830 N N . ILE A 1 107 ? -16.406 24.109 8.703 1 96.88 107 ILE A N 1
ATOM 831 C CA . ILE A 1 107 ? -15.172 23.422 8.312 1 96.88 107 ILE A CA 1
ATOM 832 C C . ILE A 1 107 ? -15.516 22.141 7.543 1 96.88 107 ILE A C 1
ATOM 834 O O . ILE A 1 107 ? -14.898 21.844 6.516 1 96.88 107 ILE A O 1
ATOM 838 N N . LYS A 1 108 ? -16.469 21.453 8.055 1 97.31 108 LYS A N 1
ATOM 839 C CA . LYS A 1 108 ? -16.922 20.25 7.371 1 97.31 108 LYS A CA 1
ATOM 840 C C . LYS A 1 108 ? -17.312 20.547 5.926 1 97.31 108 LYS A C 1
ATOM 842 O O . LYS A 1 108 ? -16.859 19.859 5.008 1 97.31 108 LYS A O 1
ATOM 847 N N . GLN A 1 109 ? -18.109 21.531 5.703 1 97.62 109 GLN A N 1
ATOM 848 C CA . GLN A 1 109 ? -18.578 21.891 4.367 1 97.62 109 GLN A CA 1
ATOM 849 C C . GLN A 1 109 ? -17.422 22.312 3.467 1 97.62 109 GLN A C 1
ATOM 851 O O . GLN A 1 109 ? -17.406 21.984 2.277 1 97.62 109 GLN A O 1
ATOM 856 N N . THR A 1 110 ? -16.578 23.016 4.023 1 97.88 110 THR A N 1
ATOM 857 C CA . THR A 1 110 ? -15.398 23.438 3.266 1 97.88 110 THR A CA 1
ATOM 858 C C . THR A 1 110 ? -14.57 22.234 2.826 1 97.88 110 THR A C 1
ATOM 860 O O . THR A 1 110 ? -14.18 22.141 1.662 1 97.88 110 THR A O 1
ATOM 863 N N . LEU A 1 111 ? -14.312 21.297 3.75 1 97.31 111 LEU A N 1
ATOM 864 C CA . LEU A 1 111 ? -13.547 20.094 3.447 1 97.31 111 LEU A CA 1
ATOM 865 C C . LEU A 1 111 ? -14.242 19.25 2.379 1 97.31 111 LEU A C 1
ATOM 867 O O . LEU A 1 111 ? -13.609 18.812 1.421 1 97.31 111 LEU A O 1
ATOM 871 N N . LEU A 1 112 ? -15.516 19.094 2.557 1 98.19 112 LEU A N 1
ATOM 872 C CA . LEU A 1 112 ? -16.281 18.312 1.594 1 98.19 112 LEU A CA 1
ATOM 873 C C . LEU A 1 112 ? -16.25 18.953 0.213 1 98.19 112 LEU A C 1
ATOM 875 O O . LEU A 1 112 ? -16.203 18.266 -0.803 1 98.19 112 LEU A O 1
ATOM 879 N N . GLY A 1 113 ? -16.344 20.266 0.19 1 98.44 113 GLY A N 1
ATOM 880 C CA . GLY A 1 113 ? -16.234 20.984 -1.07 1 98.44 113 GLY A CA 1
ATOM 881 C C . GLY A 1 113 ? -14.898 20.75 -1.765 1 98.44 113 GLY A C 1
ATOM 882 O O . GLY A 1 113 ? -14.859 20.531 -2.979 1 98.44 113 GLY A O 1
ATOM 883 N N . GLN A 1 114 ? -13.805 20.797 -1.016 1 97.69 114 GLN A N 1
ATOM 884 C CA . GLN A 1 114 ? -12.477 20.531 -1.549 1 97.69 114 GLN A CA 1
ATOM 885 C C . GLN A 1 114 ? -12.367 19.109 -2.086 1 97.69 114 GLN A C 1
ATOM 887 O O . GLN A 1 114 ? -11.844 18.891 -3.182 1 97.69 114 GLN A O 1
ATOM 892 N N . ILE A 1 115 ? -12.844 18.172 -1.355 1 98.5 115 ILE A N 1
ATOM 893 C CA . ILE A 1 115 ? -12.805 16.75 -1.716 1 98.5 115 ILE A CA 1
ATOM 894 C C . ILE A 1 115 ? -13.578 16.531 -3.01 1 98.5 115 ILE A C 1
ATOM 896 O O . ILE A 1 115 ? -13.062 15.938 -3.959 1 98.5 115 ILE A O 1
ATOM 900 N N . ASN A 1 116 ? -14.789 17.047 -3.025 1 98.62 116 ASN A N 1
ATOM 901 C CA . ASN A 1 116 ? -15.625 16.859 -4.211 1 98.62 116 ASN A CA 1
ATOM 902 C C . ASN A 1 116 ? -15.008 17.547 -5.434 1 98.62 116 ASN A C 1
ATOM 904 O O . ASN A 1 116 ? -15.156 17.062 -6.555 1 98.62 116 ASN A O 1
ATOM 908 N N . GLY A 1 117 ? -14.391 18.672 -5.188 1 98.56 117 GLY A N 1
ATOM 909 C CA . GLY A 1 117 ? -13.672 19.312 -6.27 1 98.56 117 GLY A CA 1
ATOM 910 C C . GLY A 1 117 ? -12.594 18.438 -6.875 1 98.56 117 GLY A C 1
ATOM 911 O O . GLY A 1 117 ? -12.461 18.359 -8.102 1 98.56 117 GLY A O 1
ATOM 912 N N . ALA A 1 118 ? -11.805 17.797 -6.062 1 98 118 ALA A N 1
ATOM 913 C CA . ALA A 1 118 ? -10.75 16.891 -6.527 1 98 118 ALA A CA 1
ATOM 914 C C . ALA A 1 118 ? -11.328 15.727 -7.32 1 98 118 ALA A C 1
ATOM 916 O O . ALA A 1 118 ? -10.742 15.289 -8.312 1 98 118 ALA A O 1
ATOM 917 N N . TYR A 1 119 ? -12.492 15.273 -6.945 1 98.5 119 TYR A N 1
ATOM 918 C CA . TYR A 1 119 ? -13.102 14.086 -7.527 1 98.5 119 TYR A CA 1
ATOM 919 C C . TYR A 1 119 ? -13.773 14.406 -8.852 1 98.5 119 TYR A C 1
ATOM 921 O O . TYR A 1 119 ? -14.336 13.523 -9.508 1 98.5 119 TYR A O 1
ATOM 929 N N . GLN A 1 120 ? -13.711 15.68 -9.273 1 98.44 120 GLN A N 1
ATOM 930 C CA . GLN A 1 120 ? -14.133 16.016 -10.625 1 98.44 120 GLN A CA 1
ATOM 931 C C . GLN A 1 120 ? -13.188 15.406 -11.664 1 98.44 120 GLN A C 1
ATOM 933 O O . GLN A 1 120 ? -13.539 15.281 -12.836 1 98.44 120 GLN A O 1
ATOM 938 N N . SER A 1 121 ? -12.031 15.031 -11.234 1 98.19 121 SER A N 1
ATOM 939 C CA . SER A 1 121 ? -11.055 14.344 -12.078 1 98.19 121 SER A CA 1
ATOM 940 C C . SER A 1 121 ? -11.164 12.828 -11.922 1 98.19 121 SER A C 1
ATOM 942 O O . SER A 1 121 ? -10.891 12.289 -10.852 1 98.19 121 SER A O 1
ATOM 944 N N . GLU A 1 122 ? -11.484 12.148 -13.055 1 98 122 GLU A N 1
ATOM 945 C CA . GLU A 1 122 ? -11.57 10.688 -13.031 1 98 122 GLU A CA 1
ATOM 946 C C . GLU A 1 122 ? -10.219 10.055 -12.711 1 98 122 GLU A C 1
ATOM 948 O O . GLU A 1 122 ? -10.156 9.031 -12.023 1 98 122 GLU A O 1
ATOM 953 N N . GLN A 1 123 ? -9.219 10.695 -13.242 1 98.19 123 GLN A N 1
ATOM 954 C CA . GLN A 1 123 ? -7.875 10.195 -12.992 1 98.19 123 GLN A CA 1
ATOM 955 C C . GLN A 1 123 ? -7.52 10.297 -11.508 1 98.19 123 GLN A C 1
ATOM 957 O O . GLN A 1 123 ? -6.93 9.375 -10.938 1 98.19 123 GLN A O 1
ATOM 962 N N . PHE A 1 124 ? -7.902 11.438 -10.922 1 98.5 124 PHE A N 1
ATOM 963 C CA . PHE A 1 124 ? -7.672 11.594 -9.492 1 98.5 124 PHE A CA 1
ATOM 964 C C . PHE A 1 124 ? -8.391 10.508 -8.703 1 98.5 124 PHE A C 1
ATOM 966 O O . PHE A 1 124 ? -7.797 9.891 -7.812 1 98.5 124 PHE A O 1
ATOM 973 N N . ALA A 1 125 ? -9.617 10.297 -9.016 1 98.81 125 ALA A N 1
ATOM 974 C CA . ALA A 1 125 ? -10.422 9.297 -8.32 1 98.81 125 ALA A CA 1
ATOM 975 C C . ALA A 1 125 ? -9.789 7.914 -8.414 1 98.81 125 ALA A C 1
ATOM 977 O O . ALA A 1 125 ? -9.703 7.191 -7.422 1 98.81 125 ALA A O 1
ATOM 978 N N . ARG A 1 126 ? -9.328 7.57 -9.578 1 98.88 126 ARG A N 1
ATOM 979 C CA . ARG A 1 126 ? -8.773 6.238 -9.805 1 98.88 126 ARG A CA 1
ATOM 980 C C . ARG A 1 126 ? -7.41 6.094 -9.125 1 98.88 126 ARG A C 1
ATOM 982 O O . ARG A 1 126 ? -7.145 5.086 -8.469 1 98.88 126 ARG A O 1
ATOM 989 N N . ASP A 1 127 ? -6.535 7.148 -9.258 1 98.88 127 ASP A N 1
ATOM 990 C CA . ASP A 1 127 ? -5.262 7.129 -8.555 1 98.88 127 ASP A CA 1
ATOM 991 C C . ASP A 1 127 ? -5.473 6.949 -7.051 1 98.88 127 ASP A C 1
ATOM 993 O O . ASP A 1 127 ? -4.773 6.164 -6.41 1 98.88 127 ASP A O 1
ATOM 997 N N . SER A 1 128 ? -6.438 7.684 -6.527 1 98.94 128 SER A N 1
ATOM 998 C CA . SER A 1 128 ? -6.727 7.629 -5.098 1 98.94 128 SER A CA 1
ATOM 999 C C . SER A 1 128 ? -7.242 6.254 -4.691 1 98.94 128 SER A C 1
ATOM 1001 O O . SER A 1 128 ? -6.879 5.738 -3.631 1 98.94 128 SER A O 1
ATOM 1003 N N . ALA A 1 129 ? -8.078 5.664 -5.523 1 98.94 129 ALA A N 1
ATOM 1004 C CA . ALA A 1 129 ? -8.609 4.332 -5.246 1 98.94 129 ALA A CA 1
ATOM 1005 C C . ALA A 1 129 ? -7.488 3.301 -5.156 1 98.94 129 ALA A C 1
ATOM 1007 O O . ALA A 1 129 ? -7.406 2.549 -4.184 1 98.94 129 ALA A O 1
ATOM 1008 N N . PHE A 1 130 ? -6.578 3.275 -6.117 1 98.94 130 PHE A N 1
ATOM 1009 C CA . PHE A 1 130 ? -5.488 2.307 -6.156 1 98.94 130 PHE A CA 1
ATOM 1010 C C . PHE A 1 130 ? -4.5 2.561 -5.027 1 98.94 130 PHE A C 1
ATOM 1012 O O . PHE A 1 130 ? -4.07 1.626 -4.348 1 98.94 130 PHE A O 1
ATOM 1019 N N . LEU A 1 131 ? -4.184 3.818 -4.824 1 98.94 131 LEU A N 1
ATOM 1020 C CA . LEU A 1 131 ? -3.225 4.203 -3.795 1 98.94 131 LEU A CA 1
ATOM 1021 C C . LEU A 1 131 ? -3.707 3.771 -2.414 1 98.94 131 LEU A C 1
ATOM 1023 O O . LEU A 1 131 ? -3.051 2.969 -1.745 1 98.94 131 LEU A O 1
ATOM 1027 N N . ASN A 1 132 ? -4.84 4.164 -2.059 1 98.94 132 ASN A N 1
ATOM 1028 C CA . ASN A 1 132 ? -5.305 3.994 -0.687 1 98.94 132 ASN A CA 1
ATOM 1029 C C . ASN A 1 132 ? -5.734 2.555 -0.414 1 98.94 132 ASN A C 1
ATOM 1031 O O . ASN A 1 132 ? -5.5 2.029 0.677 1 98.94 132 ASN A O 1
ATOM 1035 N N . ALA A 1 133 ? -6.355 1.906 -1.386 1 98.94 133 ALA A N 1
ATOM 1036 C CA . ALA A 1 133 ? -6.707 0.5 -1.214 1 98.94 133 ALA A CA 1
ATOM 1037 C C . ALA A 1 133 ? -5.457 -0.364 -1.057 1 98.94 133 ALA A C 1
ATOM 1039 O O . ALA A 1 133 ? -5.469 -1.352 -0.319 1 98.94 133 ALA A O 1
ATOM 1040 N N . SER A 1 134 ? -4.391 0 -1.739 1 98.94 134 SER A N 1
ATOM 1041 C CA . SER A 1 134 ? -3.148 -0.762 -1.672 1 98.94 134 SER A CA 1
ATOM 1042 C C . SER A 1 134 ? -2.477 -0.606 -0.311 1 98.94 134 SER A C 1
ATOM 1044 O O . SER A 1 134 ? -1.845 -1.54 0.186 1 98.94 134 SER A O 1
ATOM 1046 N N . LEU A 1 135 ? -2.598 0.564 0.3 1 98.94 135 LEU A N 1
ATOM 1047 C CA . LEU A 1 135 ? -2.105 0.726 1.664 1 98.94 135 LEU A CA 1
ATOM 1048 C C . LEU A 1 135 ? -2.785 -0.261 2.607 1 98.94 135 LEU A C 1
ATOM 1050 O O . LEU A 1 135 ? -2.117 -0.94 3.389 1 98.94 135 LEU A O 1
ATOM 1054 N N . ALA A 1 136 ? -4.09 -0.389 2.479 1 98.94 136 ALA A N 1
ATOM 1055 C CA . ALA A 1 136 ? -4.844 -1.331 3.301 1 98.94 136 ALA A CA 1
ATOM 1056 C C . ALA A 1 136 ? -4.445 -2.771 2.988 1 98.94 136 ALA A C 1
ATOM 1058 O O . ALA A 1 136 ? -4.348 -3.604 3.893 1 98.94 136 ALA A O 1
ATOM 1059 N N . ALA A 1 137 ? -4.234 -3.033 1.733 1 98.94 137 ALA A N 1
ATOM 1060 C CA . ALA A 1 137 ? -3.83 -4.371 1.312 1 98.94 137 ALA A CA 1
ATOM 1061 C C . ALA A 1 137 ? -2.514 -4.781 1.968 1 98.94 137 ALA A C 1
ATOM 1063 O O . ALA A 1 137 ? -2.375 -5.906 2.445 1 98.94 137 ALA A O 1
ATOM 1064 N N . MET A 1 138 ? -1.573 -3.857 1.948 1 98.94 138 MET A N 1
ATOM 1065 C CA . MET A 1 138 ? -0.279 -4.176 2.543 1 98.94 138 MET A CA 1
ATOM 1066 C C . MET A 1 138 ? -0.414 -4.414 4.043 1 98.94 138 MET A C 1
ATOM 1068 O O . MET A 1 138 ? 0.214 -5.324 4.59 1 98.94 138 MET A O 1
ATOM 1072 N N . GLN A 1 139 ? -1.189 -3.605 4.695 1 98.75 139 GLN A N 1
ATOM 1073 C CA . GLN A 1 139 ? -1.42 -3.809 6.125 1 98.75 139 GLN A CA 1
ATOM 1074 C C . GLN A 1 139 ? -2.047 -5.176 6.391 1 98.75 139 GLN A C 1
ATOM 1076 O O . GLN A 1 139 ? -1.689 -5.848 7.359 1 98.75 139 GLN A O 1
ATOM 1081 N N . LEU A 1 140 ? -2.979 -5.547 5.555 1 98.94 140 LEU A N 1
ATOM 1082 C CA . LEU A 1 140 ? -3.613 -6.852 5.688 1 98.94 140 LEU A CA 1
ATOM 1083 C C . LEU A 1 140 ? -2.576 -7.969 5.617 1 98.94 140 LEU A C 1
ATOM 1085 O O . LEU A 1 140 ? -2.586 -8.883 6.441 1 98.94 140 LEU A O 1
ATOM 1089 N N . MET A 1 141 ? -1.695 -7.902 4.648 1 98.94 141 MET A N 1
ATOM 1090 C CA . MET A 1 141 ? -0.697 -8.953 4.457 1 98.94 141 MET A CA 1
ATOM 1091 C C . MET A 1 141 ? 0.266 -9.008 5.637 1 98.94 141 MET A C 1
ATOM 1093 O O . MET A 1 141 ? 0.651 -10.094 6.074 1 98.94 141 MET A O 1
ATOM 1097 N N . ILE A 1 142 ? 0.621 -7.871 6.188 1 98.81 142 ILE A N 1
ATOM 1098 C CA . ILE A 1 142 ? 1.521 -7.82 7.332 1 98.81 142 ILE A CA 1
ATOM 1099 C C . ILE A 1 142 ? 0.812 -8.367 8.57 1 98.81 142 ILE A C 1
ATOM 1101 O O . ILE A 1 142 ? 1.393 -9.148 9.336 1 98.81 142 ILE A O 1
ATOM 1105 N N . ALA A 1 143 ? -0.431 -7.98 8.766 1 98.75 143 ALA A N 1
ATOM 1106 C CA . ALA A 1 143 ? -1.221 -8.492 9.883 1 98.75 143 ALA A CA 1
ATOM 1107 C C . ALA A 1 143 ? -1.347 -10.016 9.812 1 98.75 143 ALA A C 1
ATOM 1109 O O . ALA A 1 143 ? -1.195 -10.703 10.82 1 98.75 143 ALA A O 1
ATOM 1110 N N . ALA A 1 144 ? -1.652 -10.523 8.609 1 98.75 144 ALA A N 1
ATOM 1111 C CA . ALA A 1 144 ? -1.77 -11.961 8.422 1 98.75 144 ALA A CA 1
ATOM 1112 C C . ALA A 1 144 ? -0.478 -12.672 8.812 1 98.75 144 ALA A C 1
ATOM 1114 O O . ALA A 1 144 ? -0.502 -13.648 9.562 1 98.75 144 ALA A O 1
ATOM 1115 N N . LYS A 1 145 ? 0.625 -12.172 8.359 1 98.31 145 LYS A N 1
ATOM 1116 C CA . LYS A 1 145 ? 1.917 -12.773 8.672 1 98.31 145 LYS A CA 1
ATOM 1117 C C . LYS A 1 145 ? 2.182 -12.766 10.18 1 98.31 145 LYS A C 1
ATOM 1119 O O . LYS A 1 145 ? 2.666 -13.75 10.734 1 98.31 145 LYS A O 1
ATOM 1124 N N . ALA A 1 146 ? 1.844 -11.664 10.797 1 98.06 146 ALA A N 1
ATOM 1125 C CA . ALA A 1 146 ? 2.053 -11.508 12.234 1 98.06 146 ALA A CA 1
ATOM 1126 C C . ALA A 1 146 ? 1.209 -12.508 13.023 1 98.06 146 ALA A C 1
ATOM 1128 O O . ALA A 1 146 ? 1.602 -12.945 14.102 1 98.06 146 ALA A O 1
ATOM 1129 N N . LYS A 1 147 ? 0.122 -12.891 12.461 1 97.62 147 LYS A N 1
ATOM 1130 C CA . LYS A 1 147 ? -0.794 -13.805 13.148 1 97.62 147 LYS A CA 1
ATOM 1131 C C . LYS A 1 147 ? -0.53 -15.25 12.75 1 97.62 147 LYS A C 1
ATOM 1133 O O . LYS A 1 147 ? -1.286 -16.156 13.117 1 97.62 147 LYS A O 1
ATOM 1138 N N . GLY A 1 148 ? 0.472 -15.43 11.961 1 96.56 148 GLY A N 1
ATOM 1139 C CA . GLY A 1 148 ? 0.91 -16.781 11.641 1 96.56 148 GLY A CA 1
ATOM 1140 C C . GLY A 1 148 ? 0.329 -17.297 10.336 1 96.56 148 GLY A C 1
ATOM 1141 O O . GLY A 1 148 ? 0.428 -18.5 10.047 1 96.56 148 GLY A O 1
ATOM 1142 N N . TYR A 1 149 ? -0.354 -16.453 9.578 1 98.38 149 TYR A N 1
ATOM 1143 C CA . TYR A 1 149 ? -0.84 -16.812 8.25 1 98.38 149 TYR A CA 1
ATOM 1144 C C . TYR A 1 149 ? 0.089 -16.266 7.172 1 98.38 149 TYR A C 1
ATOM 1146 O O . TYR A 1 149 ? 0.85 -15.328 7.41 1 98.38 149 TYR A O 1
ATOM 1154 N N . ASP A 1 150 ? 0.082 -16.906 6.039 1 98.56 150 ASP A N 1
ATOM 1155 C CA . ASP A 1 150 ? 0.794 -16.438 4.852 1 98.56 150 ASP A CA 1
ATOM 1156 C C . ASP A 1 150 ? -0.182 -15.961 3.777 1 98.56 150 ASP A C 1
ATOM 1158 O O . ASP A 1 150 ? -1.384 -16.219 3.867 1 98.56 150 ASP A O 1
ATOM 1162 N N . THR A 1 151 ? 0.337 -15.211 2.838 1 98.81 151 THR A N 1
ATOM 1163 C CA . THR A 1 151 ? -0.531 -14.609 1.829 1 98.81 151 THR A CA 1
ATOM 1164 C C . THR A 1 151 ? 0.15 -14.609 0.464 1 98.81 151 THR A C 1
ATOM 1166 O O . THR A 1 151 ? 1.35 -14.875 0.362 1 98.81 151 THR A O 1
ATOM 1169 N N . CYS A 1 152 ? -0.621 -14.398 -0.535 1 98.62 152 CYS A N 1
ATOM 1170 C CA . CYS A 1 152 ? -0.16 -14.094 -1.887 1 98.62 152 CYS A CA 1
ATOM 1171 C C . CYS A 1 152 ? -1.011 -13.008 -2.525 1 98.62 152 CYS A C 1
ATOM 1173 O O . CYS A 1 152 ? -2.232 -13.133 -2.607 1 98.62 152 CYS A O 1
ATOM 1175 N N . ALA A 1 153 ? -0.353 -11.898 -2.893 1 98.75 153 ALA A N 1
ATOM 1176 C CA . ALA A 1 153 ? -1.025 -10.883 -3.697 1 98.75 153 ALA A CA 1
ATOM 1177 C C . ALA A 1 153 ? -1.157 -11.328 -5.148 1 98.75 153 ALA A C 1
ATOM 1179 O O . ALA A 1 153 ? -0.169 -11.711 -5.781 1 98.75 153 ALA A O 1
ATOM 1180 N N . ILE A 1 154 ? -2.361 -11.289 -5.68 1 98.81 154 ILE A N 1
ATOM 1181 C CA . ILE A 1 154 ? -2.646 -11.812 -7.012 1 98.81 154 ILE A CA 1
ATOM 1182 C C . ILE A 1 154 ? -3.262 -10.711 -7.875 1 98.81 154 ILE A C 1
ATOM 1184 O O . ILE A 1 154 ? -4.367 -10.242 -7.602 1 98.81 154 ILE A O 1
ATOM 1188 N N . GLY A 1 155 ? -2.537 -10.266 -8.836 1 98.44 155 GLY A N 1
ATOM 1189 C CA . GLY A 1 155 ? -3.049 -9.305 -9.789 1 98.44 155 GLY A CA 1
ATOM 1190 C C . GLY A 1 155 ? -3.629 -9.945 -11.039 1 98.44 155 GLY A C 1
ATOM 1191 O O . GLY A 1 155 ? -4.371 -9.305 -11.781 1 98.44 155 GLY A O 1
ATOM 1192 N N . GLY A 1 156 ? -3.285 -11.227 -11.258 1 97.88 156 GLY A N 1
ATOM 1193 C CA . GLY A 1 156 ? -3.684 -11.938 -12.469 1 97.88 156 GLY A CA 1
ATOM 1194 C C . GLY A 1 156 ? -5.051 -12.586 -12.352 1 97.88 156 GLY A C 1
ATOM 1195 O O . GLY A 1 156 ? -5.156 -13.773 -12.031 1 97.88 156 GLY A O 1
ATOM 1196 N N . PHE A 1 157 ? -6.055 -11.852 -12.648 1 98.75 157 PHE A N 1
ATOM 1197 C CA . PHE A 1 157 ? -7.418 -12.359 -12.75 1 98.75 157 PHE A CA 1
ATOM 1198 C C . PHE A 1 157 ? -8.242 -11.508 -13.703 1 98.75 157 PHE A C 1
ATOM 1200 O O . PHE A 1 157 ? -7.832 -10.406 -14.078 1 98.75 157 PHE A O 1
ATOM 1207 N N . ASN A 1 158 ? -9.336 -12.039 -14.195 1 98.69 158 ASN A N 1
ATOM 1208 C CA . ASN A 1 158 ? -10.234 -11.336 -15.109 1 98.69 158 ASN A CA 1
ATOM 1209 C C . ASN A 1 158 ? -11.125 -10.344 -14.367 1 98.69 158 ASN A C 1
ATOM 1211 O O . ASN A 1 158 ? -12.195 -10.711 -13.883 1 98.69 158 ASN A O 1
ATOM 1215 N N . LYS A 1 159 ? -10.727 -9.133 -14.383 1 98.25 159 LYS A N 1
ATOM 1216 C CA . LYS A 1 159 ? -11.383 -8.102 -13.586 1 98.25 159 LYS A CA 1
ATOM 1217 C C . LYS A 1 159 ? -12.812 -7.871 -14.055 1 98.25 159 LYS A C 1
ATOM 1219 O O . LYS A 1 159 ? -13.711 -7.656 -13.242 1 98.25 159 LYS A O 1
ATOM 1224 N N . GLU A 1 160 ? -13.039 -7.852 -15.352 1 97.94 160 GLU A N 1
ATOM 1225 C CA . GLU A 1 160 ? -14.383 -7.668 -15.883 1 97.94 160 GLU A CA 1
ATOM 1226 C C . GLU A 1 160 ? -15.305 -8.805 -15.461 1 97.94 160 GLU A C 1
ATOM 1228 O O . GLU A 1 160 ? -16.422 -8.57 -15.008 1 97.94 160 GLU A O 1
ATOM 1233 N N . GLN A 1 161 ? -14.82 -10.016 -15.609 1 98.75 161 GLN A N 1
ATOM 1234 C CA . GLN A 1 161 ? -15.602 -11.18 -15.188 1 98.75 161 GLN A CA 1
ATOM 1235 C C . GLN A 1 161 ? -15.859 -11.156 -13.688 1 98.75 161 GLN A C 1
ATOM 1237 O O . GLN A 1 161 ? -16.953 -11.508 -13.234 1 98.75 161 GLN A O 1
ATOM 1242 N N . PHE A 1 162 ? -14.914 -10.773 -12.938 1 98.88 162 PHE A N 1
ATOM 1243 C CA . PHE A 1 162 ? -15.039 -10.648 -11.492 1 98.88 162 PHE A CA 1
ATOM 1244 C C . PHE A 1 162 ? -16.203 -9.727 -11.125 1 98.88 162 PHE A C 1
ATOM 1246 O O . PHE A 1 162 ? -17.062 -10.086 -10.32 1 98.88 162 PHE A O 1
ATOM 1253 N N . GLN A 1 163 ? -16.188 -8.531 -11.68 1 98.69 163 GLN A N 1
ATOM 1254 C CA . GLN A 1 163 ? -17.203 -7.531 -11.367 1 98.69 163 GLN A CA 1
ATOM 1255 C C . GLN A 1 163 ? -18.594 -8.031 -11.758 1 98.69 163 GLN A C 1
ATOM 1257 O O . GLN A 1 163 ? -19.562 -7.855 -11 1 98.69 163 GLN A O 1
ATOM 1262 N N . LYS A 1 164 ? -18.672 -8.641 -12.914 1 98.5 164 LYS A N 1
ATOM 1263 C CA . LYS A 1 164 ? -19.953 -9.117 -13.406 1 98.5 164 LYS A CA 1
ATOM 1264 C C . LYS A 1 164 ? -20.453 -10.297 -12.578 1 98.5 164 LYS A C 1
ATOM 1266 O O . LYS A 1 164 ? -21.594 -10.289 -12.102 1 98.5 164 LYS A O 1
ATOM 1271 N N . GLN A 1 165 ? -19.625 -11.258 -12.336 1 98.69 165 GLN A N 1
ATOM 1272 C CA . GLN A 1 165 ? -20.016 -12.508 -11.688 1 98.69 165 GLN A CA 1
ATOM 1273 C C . GLN A 1 165 ? -20.391 -12.273 -10.227 1 98.69 165 GLN A C 1
ATOM 1275 O O . GLN A 1 165 ? -21.297 -12.93 -9.695 1 98.69 165 GLN A O 1
ATOM 1280 N N . PHE A 1 166 ? -19.719 -11.398 -9.57 1 98.69 166 PHE A N 1
ATOM 1281 C CA . PHE A 1 166 ? -19.953 -11.219 -8.141 1 98.69 166 PHE A CA 1
ATOM 1282 C C . PHE A 1 166 ? -20.719 -9.93 -7.871 1 98.69 166 PHE A C 1
ATOM 1284 O O . PHE A 1 166 ? -20.75 -9.445 -6.738 1 98.69 166 PHE A O 1
ATOM 1291 N N . ASP A 1 167 ? -21.266 -9.273 -8.914 1 98.12 167 ASP A N 1
ATOM 1292 C CA . ASP A 1 167 ? -22.156 -8.117 -8.844 1 98.12 167 ASP A CA 1
ATOM 1293 C C . ASP A 1 167 ? -21.5 -6.973 -8.078 1 98.12 167 ASP A C 1
ATOM 1295 O O . ASP A 1 167 ? -22.078 -6.434 -7.133 1 98.12 167 ASP A O 1
ATOM 1299 N N . ILE A 1 168 ? -20.281 -6.723 -8.445 1 98.5 168 ILE A N 1
ATOM 1300 C CA . ILE A 1 168 ? -19.547 -5.621 -7.832 1 98.5 168 ILE A CA 1
ATOM 1301 C C . ILE A 1 168 ? -20 -4.297 -8.438 1 98.5 168 ILE A C 1
ATOM 1303 O O . ILE A 1 168 ? -19.969 -4.121 -9.656 1 98.5 168 ILE A O 1
ATOM 1307 N N . SER A 1 169 ? -20.438 -3.377 -7.633 1 98.12 169 SER A N 1
ATOM 1308 C CA . SER A 1 169 ? -20.844 -2.051 -8.086 1 98.12 169 SER A CA 1
ATOM 1309 C C . SER A 1 169 ? -19.75 -1.379 -8.898 1 98.12 169 SER A C 1
ATOM 1311 O O . SER A 1 169 ? -18.562 -1.527 -8.586 1 98.12 169 SER A O 1
ATOM 1313 N N . GLU A 1 170 ? -20.109 -0.541 -9.859 1 98 170 GLU A N 1
ATOM 1314 C CA . GLU A 1 170 ? -19.156 0.222 -10.672 1 98 170 GLU A CA 1
ATOM 1315 C C . GLU A 1 170 ? -18.422 1.257 -9.828 1 98 170 GLU A C 1
ATOM 1317 O O . GLU A 1 170 ? -17.406 1.812 -10.266 1 98 170 GLU A O 1
ATOM 1322 N N . ARG A 1 171 ? -18.938 1.446 -8.633 1 98.38 171 ARG A N 1
ATOM 1323 C CA . ARG A 1 171 ? -18.266 2.332 -7.691 1 98.38 171 ARG A CA 1
ATOM 1324 C C . ARG A 1 171 ? -16.859 1.83 -7.379 1 98.38 171 ARG A C 1
ATOM 1326 O O . ARG A 1 171 ? -15.953 2.623 -7.098 1 98.38 171 ARG A O 1
ATOM 1333 N N . TYR A 1 172 ? -16.688 0.562 -7.531 1 98.88 172 TYR A N 1
ATOM 1334 C CA . TYR A 1 172 ? -15.438 -0.035 -7.082 1 98.88 172 TYR A CA 1
ATOM 1335 C C . TYR A 1 172 ? -14.633 -0.57 -8.266 1 98.88 172 TYR A C 1
ATOM 1337 O O . TYR A 1 172 ? -15.211 -1.029 -9.258 1 98.88 172 TYR A O 1
ATOM 1345 N N . VAL A 1 173 ? -13.367 -0.498 -8.141 1 98.88 173 VAL A N 1
ATOM 1346 C CA . VAL A 1 173 ? -12.453 -1.085 -9.117 1 98.88 173 VAL A CA 1
ATOM 1347 C C . VAL A 1 173 ? -11.609 -2.17 -8.453 1 98.88 173 VAL A C 1
ATOM 1349 O O . VAL A 1 173 ? -11.078 -1.969 -7.363 1 98.88 173 VAL A O 1
ATOM 1352 N N . PRO A 1 174 ? -11.578 -3.398 -9.031 1 98.88 174 PRO A N 1
ATOM 1353 C CA . PRO A 1 174 ? -10.742 -4.441 -8.438 1 98.88 174 PRO A CA 1
ATOM 1354 C C . PRO A 1 174 ? -9.25 -4.094 -8.484 1 98.88 174 PRO A C 1
ATOM 1356 O O . PRO A 1 174 ? -8.727 -3.758 -9.547 1 98.88 174 PRO A O 1
ATOM 1359 N N . VAL A 1 175 ? -8.586 -4.168 -7.395 1 98.94 175 VAL A N 1
ATOM 1360 C CA . VAL A 1 175 ? -7.176 -3.805 -7.285 1 98.94 175 VAL A CA 1
ATOM 1361 C C . VAL A 1 175 ? -6.316 -5.066 -7.289 1 98.94 175 VAL A C 1
ATOM 1363 O O . VAL A 1 175 ? -5.352 -5.164 -8.055 1 98.94 175 VAL A O 1
ATOM 1366 N N . MET A 1 176 ? -6.645 -6.02 -6.406 1 98.94 176 MET A N 1
ATOM 1367 C CA . MET A 1 176 ? -5.938 -7.293 -6.309 1 98.94 176 MET A CA 1
ATOM 1368 C C . MET A 1 176 ? -6.742 -8.305 -5.5 1 98.94 176 MET A C 1
ATOM 1370 O O . MET A 1 176 ? -7.707 -7.938 -4.824 1 98.94 176 MET A O 1
ATOM 1374 N N . LEU A 1 177 ? -6.414 -9.578 -5.668 1 98.94 177 LEU A N 1
ATOM 1375 C CA . LEU A 1 177 ? -6.812 -10.633 -4.734 1 98.94 177 LEU A CA 1
ATOM 1376 C C . LEU A 1 177 ? -5.68 -10.953 -3.768 1 98.94 177 LEU A C 1
ATOM 1378 O O . LEU A 1 177 ? -4.504 -10.875 -4.133 1 98.94 177 LEU A O 1
ATOM 1382 N N . ILE A 1 178 ? -6.039 -11.273 -2.545 1 99 178 ILE A N 1
ATOM 1383 C CA . ILE A 1 178 ? -5.07 -11.766 -1.568 1 99 178 ILE A CA 1
ATOM 1384 C C . ILE A 1 178 ? -5.531 -13.109 -1.019 1 99 178 ILE A C 1
ATOM 1386 O O . ILE A 1 178 ? -6.547 -13.188 -0.325 1 99 178 ILE A O 1
ATOM 1390 N N . SER A 1 179 ? -4.801 -14.148 -1.353 1 98.94 179 SER A N 1
ATOM 1391 C CA . SER A 1 179 ? -5.07 -15.43 -0.721 1 98.94 179 SER A CA 1
ATOM 1392 C C . SER A 1 179 ? -4.414 -15.523 0.653 1 98.94 179 SER A C 1
ATOM 1394 O O . SER A 1 179 ? -3.305 -15.016 0.851 1 98.94 179 SER A O 1
ATOM 1396 N N . ILE A 1 180 ? -5.047 -16.109 1.585 1 98.94 180 ILE A N 1
ATOM 1397 C CA . ILE A 1 180 ? -4.598 -16.219 2.969 1 98.94 180 ILE A CA 1
ATOM 1398 C C . ILE A 1 180 ? -4.664 -17.672 3.42 1 98.94 180 ILE A C 1
ATOM 1400 O O . ILE A 1 180 ? -5.684 -18.344 3.234 1 98.94 180 ILE A O 1
ATOM 1404 N N . GLY A 1 181 ? -3.625 -18.188 3.998 1 98.75 181 GLY A N 1
ATOM 1405 C CA . GLY A 1 181 ? -3.582 -19.547 4.512 1 98.75 181 GLY A CA 1
ATOM 1406 C C . GLY A 1 181 ? -2.277 -19.875 5.207 1 98.75 181 GLY A C 1
ATOM 1407 O O . GLY A 1 181 ? -1.406 -19.016 5.352 1 98.75 181 GLY A O 1
ATOM 1408 N N . LYS A 1 182 ? -2.211 -21.062 5.715 1 98.56 182 LYS A N 1
ATOM 1409 C CA . LYS A 1 182 ? -0.964 -21.578 6.281 1 98.56 182 LYS A CA 1
ATOM 1410 C C . LYS A 1 182 ? -0.094 -22.219 5.207 1 98.56 182 LYS A C 1
ATOM 1412 O O . LYS A 1 182 ? -0.547 -23.109 4.488 1 98.56 182 LYS A O 1
ATOM 1417 N N . ALA A 1 183 ? 1.101 -21.734 5.121 1 97.88 183 ALA A N 1
ATOM 1418 C CA . ALA A 1 183 ? 2.004 -22.219 4.078 1 97.88 183 ALA A CA 1
ATOM 1419 C C . ALA A 1 183 ? 2.354 -23.688 4.285 1 97.88 183 ALA A C 1
ATOM 1421 O O . ALA A 1 183 ? 2.561 -24.125 5.414 1 97.88 183 ALA A O 1
ATOM 1422 N N . VAL A 1 184 ? 2.453 -24.469 3.193 1 96.94 184 VAL A N 1
ATOM 1423 C CA . VAL A 1 184 ? 2.932 -25.844 3.24 1 96.94 184 VAL A CA 1
ATOM 1424 C C . VAL A 1 184 ? 4.457 -25.859 3.305 1 96.94 184 VAL A C 1
ATOM 1426 O O . VAL A 1 184 ? 5.051 -26.766 3.898 1 96.94 184 VAL A O 1
ATOM 1429 N N . LYS A 1 185 ? 5.078 -24.922 2.674 1 93 185 LYS A N 1
ATOM 1430 C CA . LYS A 1 185 ? 6.523 -24.703 2.654 1 93 185 LYS A CA 1
ATOM 1431 C C . LYS A 1 185 ? 6.859 -23.219 2.578 1 93 185 LYS A C 1
ATOM 1433 O O . LYS A 1 185 ? 6.023 -22.406 2.17 1 93 185 LYS A O 1
ATOM 1438 N N . PRO A 1 186 ? 8.055 -22.938 2.977 1 88.94 186 PRO A N 1
ATOM 1439 C CA . PRO A 1 186 ? 8.43 -21.531 2.881 1 88.94 186 PRO A CA 1
ATOM 1440 C C . PRO A 1 186 ? 8.461 -21.031 1.441 1 88.94 186 PRO A C 1
ATOM 1442 O O . PRO A 1 186 ? 8.82 -21.766 0.527 1 88.94 186 PRO A O 1
ATOM 1445 N N . ALA A 1 187 ? 8.039 -19.75 1.303 1 89.88 187 ALA A N 1
ATOM 1446 C CA . ALA A 1 187 ? 8.133 -19.125 -0.014 1 89.88 187 ALA A CA 1
ATOM 1447 C C . ALA A 1 187 ? 9.578 -18.812 -0.372 1 89.88 187 ALA A C 1
ATOM 1449 O O . ALA A 1 187 ? 10.414 -18.609 0.513 1 89.88 187 ALA A O 1
ATOM 1450 N N . HIS A 1 188 ? 9.812 -18.875 -1.626 1 85.12 188 HIS A N 1
ATOM 1451 C CA . HIS A 1 188 ? 11.102 -18.375 -2.088 1 85.12 188 HIS A CA 1
ATOM 1452 C C . HIS A 1 188 ? 11.195 -16.859 -1.925 1 85.12 188 HIS A C 1
ATOM 1454 O O . HIS A 1 188 ? 10.219 -16.141 -2.172 1 85.12 188 HIS A O 1
ATOM 1460 N N . GLN A 1 189 ? 12.367 -16.484 -1.526 1 85.06 189 GLN A N 1
ATOM 1461 C CA . GLN A 1 189 ? 12.57 -15.047 -1.417 1 85.06 189 GLN A CA 1
ATOM 1462 C C . GLN A 1 189 ? 12.891 -14.43 -2.777 1 85.06 189 GLN A C 1
ATOM 1464 O O . GLN A 1 189 ? 13.617 -15.016 -3.576 1 85.06 189 GLN A O 1
ATOM 1469 N N . SER A 1 190 ? 12.258 -13.352 -2.943 1 90.62 190 SER A N 1
ATOM 1470 C CA . SER A 1 190 ? 12.492 -12.648 -4.203 1 90.62 190 SER A CA 1
ATOM 1471 C C . SER A 1 190 ? 13.727 -11.766 -4.121 1 90.62 190 SER A C 1
ATOM 1473 O O . SER A 1 190 ? 14.008 -11.172 -3.078 1 90.62 190 SER A O 1
ATOM 1475 N N . ASN A 1 191 ? 14.414 -11.75 -5.246 1 92.88 191 ASN A N 1
ATOM 1476 C CA . ASN A 1 191 ? 15.508 -10.797 -5.324 1 92.88 191 ASN A CA 1
ATOM 1477 C C . ASN A 1 191 ? 15 -9.359 -5.387 1 92.88 191 ASN A C 1
ATOM 1479 O O . ASN A 1 191 ? 13.875 -9.109 -5.824 1 92.88 191 ASN A O 1
ATOM 1483 N N . ARG A 1 192 ? 15.789 -8.445 -4.91 1 96.5 192 ARG A N 1
ATOM 1484 C CA . ARG A 1 192 ? 15.469 -7.02 -4.945 1 96.5 192 ARG A CA 1
ATOM 1485 C C . ARG A 1 192 ? 16.594 -6.219 -5.602 1 96.5 192 ARG A C 1
ATOM 1487 O O . ARG A 1 192 ? 17.766 -6.516 -5.406 1 96.5 192 ARG A O 1
ATOM 1494 N N . LEU A 1 193 ? 16.156 -5.242 -6.383 1 97.12 193 LEU A N 1
ATOM 1495 C CA . LEU A 1 193 ? 17.125 -4.285 -6.906 1 97.12 193 LEU A CA 1
ATOM 1496 C C . LEU A 1 193 ? 17.844 -3.555 -5.77 1 97.12 193 LEU A C 1
ATOM 1498 O O . LEU A 1 193 ? 17.234 -3.275 -4.734 1 97.12 193 LEU A O 1
ATOM 1502 N N . PRO A 1 194 ? 19.172 -3.291 -5.953 1 96.56 194 PRO A N 1
ATOM 1503 C CA . PRO A 1 194 ? 19.859 -2.51 -4.918 1 96.56 194 PRO A CA 1
ATOM 1504 C C . PRO A 1 194 ? 19.203 -1.147 -4.684 1 96.56 194 PRO A C 1
ATOM 1506 O O . PRO A 1 194 ? 18.734 -0.512 -5.629 1 96.56 194 PRO A O 1
ATOM 1509 N N . LEU A 1 195 ? 19.266 -0.705 -3.494 1 97.94 195 LEU A N 1
ATOM 1510 C CA . LEU A 1 195 ? 18.625 0.551 -3.121 1 97.94 195 LEU A CA 1
ATOM 1511 C C . LEU A 1 195 ? 19.156 1.705 -3.967 1 97.94 195 LEU A C 1
ATOM 1513 O O . LEU A 1 195 ? 18.406 2.641 -4.281 1 97.94 195 LEU A O 1
ATOM 1517 N N . SER A 1 196 ? 20.438 1.672 -4.328 1 97.44 196 SER A N 1
ATOM 1518 C CA . SER A 1 196 ? 21.062 2.734 -5.113 1 97.44 196 SER A CA 1
ATOM 1519 C C . SER A 1 196 ? 20.375 2.893 -6.469 1 97.44 196 SER A C 1
ATOM 1521 O O . SER A 1 196 ? 20.406 3.971 -7.066 1 97.44 196 SER A O 1
ATOM 1523 N N . LYS A 1 197 ? 19.734 1.841 -6.941 1 97.19 197 LYS A N 1
ATOM 1524 C CA . LYS A 1 197 ? 19.078 1.871 -8.242 1 97.19 197 LYS A CA 1
ATOM 1525 C C . LYS A 1 197 ? 17.656 2.441 -8.125 1 97.19 197 LYS A C 1
ATOM 1527 O O . LYS A 1 197 ? 17.078 2.883 -9.117 1 97.19 197 LYS A O 1
ATOM 1532 N N . VAL A 1 198 ? 17.156 2.404 -6.871 1 98.38 198 VAL A N 1
ATOM 1533 C CA . VAL A 1 198 ? 15.742 2.779 -6.746 1 98.38 198 VAL A CA 1
ATOM 1534 C C . VAL A 1 198 ? 15.609 3.945 -5.77 1 98.38 198 VAL A C 1
ATOM 1536 O O . VAL A 1 198 ? 14.547 4.133 -5.164 1 98.38 198 VAL A O 1
ATOM 1539 N N . SER A 1 199 ? 16.641 4.691 -5.523 1 98.75 199 SER A N 1
ATOM 1540 C CA . SER A 1 199 ? 16.562 5.852 -4.645 1 98.75 199 SER A CA 1
ATOM 1541 C C . SER A 1 199 ? 17.469 6.977 -5.117 1 98.75 199 SER A C 1
ATOM 1543 O O . SER A 1 199 ? 18.516 6.723 -5.719 1 98.75 199 SER A O 1
ATOM 1545 N N . THR A 1 200 ? 17.016 8.148 -4.965 1 98.69 200 THR A N 1
ATOM 1546 C CA . THR A 1 200 ? 17.797 9.375 -5.152 1 98.69 200 THR A CA 1
ATOM 1547 C C . THR A 1 200 ? 17.828 10.195 -3.867 1 98.69 200 THR A C 1
ATOM 1549 O O . THR A 1 200 ? 16.781 10.492 -3.285 1 98.69 200 THR A O 1
ATOM 1552 N N . TRP A 1 201 ? 19.031 10.57 -3.426 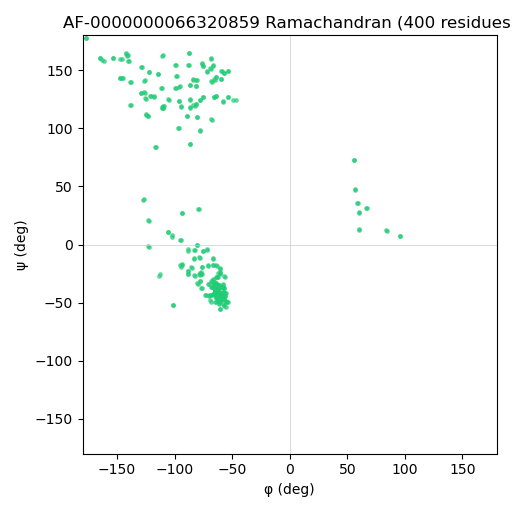1 98.31 201 TRP A N 1
ATOM 1553 C CA . TRP A 1 201 ? 19.203 11.328 -2.191 1 98.31 201 TRP A CA 1
ATOM 1554 C C . TRP A 1 201 ? 19.531 12.789 -2.492 1 98.31 201 TRP A C 1
ATOM 1556 O O . TRP A 1 201 ? 20.453 13.07 -3.264 1 98.31 201 TRP A O 1
ATOM 1566 N N . LEU A 1 202 ? 18.75 13.625 -1.951 1 97.38 202 LEU A N 1
ATOM 1567 C CA . LEU A 1 202 ? 18.953 15.055 -2.154 1 97.38 202 LEU A CA 1
ATOM 1568 C C . LEU A 1 202 ? 19.438 15.719 -0.874 1 97.38 202 LEU A C 1
ATOM 1570 O O . LEU A 1 202 ? 19.047 15.328 0.226 1 97.38 202 LEU A O 1
ATOM 1574 N N . MET B 1 1 ? 11.539 -5.309 21.406 1 55.12 1 MET B N 1
ATOM 1575 C CA . MET B 1 1 ? 11.094 -5.664 20.062 1 55.12 1 MET B CA 1
ATOM 1576 C C . MET B 1 1 ? 9.594 -5.453 19.906 1 55.12 1 MET B C 1
ATOM 1578 O O . MET B 1 1 ? 8.828 -5.746 20.812 1 55.12 1 MET B O 1
ATOM 1582 N N . THR B 1 2 ? 9.141 -4.512 18.922 1 79.19 2 THR B N 1
ATOM 1583 C CA . THR B 1 2 ? 7.77 -4.02 18.984 1 79.19 2 THR B CA 1
ATOM 1584 C C . THR B 1 2 ? 6.809 -5.004 18.328 1 79.19 2 THR B C 1
ATOM 1586 O O . THR B 1 2 ? 7.09 -5.52 17.25 1 79.19 2 THR B O 1
ATOM 1589 N N . ASN B 1 3 ? 5.938 -5.457 19.094 1 93.44 3 ASN B N 1
ATOM 1590 C CA . ASN B 1 3 ? 4.852 -6.32 18.641 1 93.44 3 ASN B CA 1
ATOM 1591 C C . ASN B 1 3 ? 4.188 -5.766 17.391 1 93.44 3 ASN B C 1
ATOM 1593 O O . ASN B 1 3 ? 3.834 -4.586 17.328 1 93.44 3 ASN B O 1
ATOM 1597 N N . THR B 1 4 ? 4.164 -6.66 16.297 1 97.25 4 THR B N 1
ATOM 1598 C CA . THR B 1 4 ? 3.684 -6.223 14.992 1 97.25 4 THR B CA 1
ATOM 1599 C C . THR B 1 4 ? 2.26 -5.68 15.094 1 97.25 4 THR B C 1
ATOM 1601 O O . THR B 1 4 ? 1.959 -4.605 14.562 1 97.25 4 THR B O 1
ATOM 1604 N N . LEU B 1 5 ? 1.37 -6.391 15.766 1 97.19 5 LEU B N 1
ATOM 1605 C CA . LEU B 1 5 ? -0.024 -5.969 15.859 1 97.19 5 LEU B CA 1
ATOM 1606 C C . LEU B 1 5 ? -0.14 -4.633 16.578 1 97.19 5 LEU B C 1
ATOM 1608 O O . LEU B 1 5 ? -0.973 -3.797 16.219 1 97.19 5 LEU B O 1
ATOM 1612 N N . ASP B 1 6 ? 0.682 -4.422 17.594 1 96.69 6 ASP B N 1
ATOM 1613 C CA . ASP B 1 6 ? 0.706 -3.143 18.297 1 96.69 6 ASP B CA 1
ATOM 1614 C C . ASP B 1 6 ? 1.145 -2.014 17.375 1 96.69 6 ASP B C 1
ATOM 1616 O O . ASP B 1 6 ? 0.584 -0.916 17.406 1 96.69 6 ASP B O 1
ATOM 1620 N N . VAL B 1 7 ? 2.154 -2.297 16.562 1 97.88 7 VAL B N 1
ATOM 1621 C CA . VAL B 1 7 ? 2.674 -1.31 15.617 1 97.88 7 VAL B CA 1
ATOM 1622 C C . VAL B 1 7 ? 1.585 -0.925 14.617 1 97.88 7 VAL B C 1
ATOM 1624 O O . VAL B 1 7 ? 1.384 0.258 14.328 1 97.88 7 VAL B O 1
ATOM 1627 N N . LEU B 1 8 ? 0.865 -1.938 14.086 1 97.81 8 LEU B N 1
ATOM 1628 C CA . LEU B 1 8 ? -0.189 -1.694 13.109 1 97.81 8 LEU B CA 1
ATOM 1629 C C . LEU B 1 8 ? -1.313 -0.862 13.719 1 97.81 8 LEU B C 1
ATOM 1631 O O . LEU B 1 8 ? -1.897 -0.013 13.039 1 97.81 8 LEU B O 1
ATOM 1635 N N . LYS B 1 9 ? -1.602 -1.053 14.969 1 96.31 9 LYS B N 1
ATOM 1636 C CA . LYS B 1 9 ? -2.664 -0.318 15.656 1 96.31 9 LYS B CA 1
ATOM 1637 C C . LYS B 1 9 ? -2.205 1.088 16.031 1 96.31 9 LYS B C 1
ATOM 1639 O O . LYS B 1 9 ? -3.01 2.023 16.062 1 96.31 9 LYS B O 1
ATOM 1644 N N . ALA B 1 10 ? -0.943 1.211 16.297 1 95.81 10 ALA B N 1
ATOM 1645 C CA . ALA B 1 10 ? -0.421 2.463 16.844 1 95.81 10 ALA B CA 1
ATOM 1646 C C . ALA B 1 10 ? -0.032 3.424 15.727 1 95.81 10 ALA B C 1
ATOM 1648 O O . ALA B 1 10 ? 0.083 4.633 15.945 1 95.81 10 ALA B O 1
ATOM 1649 N N . ARG B 1 11 ? 0.289 2.91 14.523 1 97.44 11 ARG B N 1
ATOM 1650 C CA . ARG B 1 11 ? 0.674 3.797 13.43 1 97.44 11 ARG B CA 1
ATOM 1651 C C . ARG B 1 11 ? -0.43 4.805 13.133 1 97.44 11 ARG B C 1
ATOM 1653 O O . ARG B 1 11 ? -1.58 4.426 12.898 1 97.44 11 ARG B O 1
ATOM 1660 N N . ALA B 1 12 ? -0.188 6.035 13.18 1 97.38 12 ALA B N 1
ATOM 1661 C CA . ALA B 1 12 ? -1.062 7.168 12.875 1 97.38 12 ALA B CA 1
ATOM 1662 C C . ALA B 1 12 ? -0.298 8.273 12.148 1 97.38 12 ALA B C 1
ATOM 1664 O O . ALA B 1 12 ? 0.936 8.273 12.133 1 97.38 12 ALA B O 1
ATOM 1665 N N . SER B 1 13 ? -0.993 9.164 11.523 1 97.44 13 SER B N 1
ATOM 1666 C CA . SER B 1 13 ? -0.347 10.281 10.836 1 97.44 13 SER B CA 1
ATOM 1667 C C . SER B 1 13 ? 0.034 11.391 11.82 1 97.44 13 SER B C 1
ATOM 1669 O O . SER B 1 13 ? -0.838 12.055 12.383 1 97.44 13 SER B O 1
ATOM 1671 N N . VAL B 1 14 ? 1.353 11.523 12.039 1 97.5 14 VAL B N 1
ATOM 1672 C CA . VAL B 1 14 ? 1.908 12.523 12.938 1 97.5 14 VAL B CA 1
ATOM 1673 C C . VAL B 1 14 ? 2.332 13.758 12.141 1 97.5 14 VAL B C 1
ATOM 1675 O O . VAL B 1 14 ? 3.045 13.641 11.141 1 97.5 14 VAL B O 1
ATOM 1678 N N . LYS B 1 15 ? 2.018 14.938 12.633 1 96.06 15 LYS B N 1
ATOM 1679 C CA . LYS B 1 15 ? 2.281 16.141 11.852 1 96.06 15 LYS B CA 1
ATOM 1680 C C . LYS B 1 15 ? 3.178 17.109 12.609 1 96.06 15 LYS B C 1
ATOM 1682 O O . LYS B 1 15 ? 3.467 18.203 12.125 1 96.06 15 LYS B O 1
ATOM 1687 N N . GLU B 1 16 ? 3.541 16.781 13.789 1 97.88 16 GLU B N 1
ATOM 1688 C CA . GLU B 1 16 ? 4.469 17.562 14.594 1 97.88 16 GLU B CA 1
ATOM 1689 C C . GLU B 1 16 ? 5.645 16.719 15.07 1 97.88 16 GLU B C 1
ATOM 1691 O O . GLU B 1 16 ? 5.449 15.703 15.742 1 97.88 16 GLU B O 1
ATOM 1696 N N . TYR B 1 17 ? 6.828 17.188 14.773 1 98.44 17 TYR B N 1
ATOM 1697 C CA . TYR B 1 17 ? 8.008 16.375 15.055 1 98.44 17 TYR B CA 1
ATOM 1698 C C . TYR B 1 17 ? 8.969 17.109 15.977 1 98.44 17 TYR B C 1
ATOM 1700 O O . TYR B 1 17 ? 8.992 18.344 16 1 98.44 17 TYR B O 1
ATOM 1708 N N . ASP B 1 18 ? 9.695 16.391 16.812 1 98.31 18 ASP B N 1
ATOM 1709 C CA . ASP B 1 18 ? 10.828 16.906 17.578 1 98.31 18 ASP B CA 1
ATOM 1710 C C . ASP B 1 18 ? 11.992 17.266 16.656 1 98.31 18 ASP B C 1
ATOM 1712 O O . ASP B 1 18 ? 12.711 16.391 16.172 1 98.31 18 ASP B O 1
ATOM 1716 N N . THR B 1 19 ? 12.258 18.531 16.438 1 97.62 19 THR B N 1
ATOM 1717 C CA . THR B 1 19 ? 13.25 19 15.484 1 97.62 19 THR B CA 1
ATOM 1718 C C . THR B 1 19 ? 14.664 18.719 15.984 1 97.62 19 THR B C 1
ATOM 1720 O O . THR B 1 19 ? 15.633 18.828 15.234 1 97.62 19 THR B O 1
ATOM 1723 N N . ASN B 1 20 ? 14.844 18.188 17.203 1 97.38 20 ASN B N 1
ATOM 1724 C CA . ASN B 1 20 ? 16.156 17.875 17.781 1 97.38 20 ASN B CA 1
ATOM 1725 C C . ASN B 1 20 ? 16.453 16.375 17.703 1 97.38 20 ASN B C 1
ATOM 1727 O O . ASN B 1 20 ? 17.438 15.906 18.281 1 97.38 20 ASN B O 1
ATOM 1731 N N . ALA B 1 21 ? 15.641 15.695 17.047 1 97.38 21 ALA B N 1
ATOM 1732 C CA . ALA B 1 21 ? 15.828 14.25 16.906 1 97.38 21 ALA B CA 1
ATOM 1733 C C . ALA B 1 21 ? 16.047 13.875 15.445 1 97.38 21 ALA B C 1
ATOM 1735 O O . ALA B 1 21 ? 15.133 13.383 14.773 1 97.38 21 ALA B O 1
ATOM 1736 N N . PRO B 1 22 ? 17.25 13.984 14.984 1 97.44 22 PRO B N 1
ATOM 1737 C CA . PRO B 1 22 ? 17.531 13.656 13.586 1 97.44 22 PRO B CA 1
ATOM 1738 C C . PRO B 1 22 ? 17.562 12.148 13.32 1 97.44 22 PRO B C 1
ATOM 1740 O O . PRO B 1 22 ? 17.719 11.359 14.258 1 97.44 22 PRO B O 1
ATOM 1743 N N . ILE B 1 23 ? 17.281 11.75 12.133 1 98.56 23 ILE B N 1
ATOM 1744 C CA . ILE B 1 23 ? 17.469 10.367 11.695 1 98.56 23 ILE B CA 1
ATOM 1745 C C . ILE B 1 23 ? 18.781 10.258 10.906 1 98.56 23 ILE B C 1
ATOM 1747 O O . ILE B 1 23 ? 19.062 11.094 10.047 1 98.56 23 ILE B O 1
ATOM 1751 N N . SER B 1 24 ? 19.594 9.242 11.18 1 98.38 24 SER B N 1
ATOM 1752 C CA . SER B 1 24 ? 20.859 9.07 10.453 1 98.38 24 SER B CA 1
ATOM 1753 C C . SER B 1 24 ? 20.609 8.516 9.055 1 98.38 24 SER B C 1
ATOM 1755 O O . SER B 1 24 ? 19.562 7.922 8.789 1 98.38 24 SER B O 1
ATOM 1757 N N . LYS B 1 25 ? 21.562 8.789 8.18 1 98.25 25 LYS B N 1
ATOM 1758 C CA . LYS B 1 25 ? 21.484 8.203 6.848 1 98.25 25 LYS B CA 1
ATOM 1759 C C . LYS B 1 25 ? 21.438 6.676 6.922 1 98.25 25 LYS B C 1
ATOM 1761 O O . LYS B 1 25 ? 20.75 6.031 6.121 1 98.25 25 LYS B O 1
ATOM 1766 N N . GLU B 1 26 ? 22.141 6.117 7.828 1 98.38 26 GLU B N 1
ATOM 1767 C CA . GLU B 1 26 ? 22.172 4.668 8.016 1 98.38 26 GLU B CA 1
ATOM 1768 C C . GLU B 1 26 ? 20.781 4.137 8.383 1 98.38 26 GLU B C 1
ATOM 1770 O O . GLU B 1 26 ? 20.312 3.156 7.797 1 98.38 26 GLU B O 1
ATOM 1775 N N . GLU B 1 27 ? 20.125 4.754 9.328 1 98.31 27 GLU B N 1
ATOM 1776 C CA . GLU B 1 27 ? 18.797 4.34 9.742 1 98.31 27 GLU B CA 1
ATOM 1777 C C . GLU B 1 27 ? 17.781 4.508 8.617 1 98.31 27 GLU B C 1
ATOM 1779 O O . GLU B 1 27 ? 16.938 3.643 8.398 1 98.31 27 GLU B O 1
ATOM 1784 N N . LEU B 1 28 ? 17.906 5.617 7.961 1 98.62 28 LEU B N 1
ATOM 1785 C CA . LEU B 1 28 ? 17 5.879 6.844 1 98.62 28 LEU B CA 1
ATOM 1786 C C . LEU B 1 28 ? 17.203 4.848 5.734 1 98.62 28 LEU B C 1
ATOM 1788 O O . LEU B 1 28 ? 16.234 4.398 5.121 1 98.62 28 LEU B O 1
ATOM 1792 N N . THR B 1 29 ? 18.453 4.496 5.484 1 98.75 29 THR B N 1
ATOM 1793 C CA . THR B 1 29 ? 18.766 3.469 4.496 1 98.75 29 THR B CA 1
ATOM 1794 C C . THR B 1 29 ? 18.156 2.129 4.898 1 98.75 29 THR B C 1
ATOM 1796 O O . THR B 1 29 ? 17.609 1.413 4.059 1 98.75 29 THR B O 1
ATOM 1799 N N . GLU B 1 30 ? 18.234 1.806 6.133 1 98.56 30 GLU B N 1
ATOM 1800 C CA . GLU B 1 30 ? 17.625 0.572 6.629 1 98.56 30 GLU B CA 1
ATOM 1801 C C . GLU B 1 30 ? 16.109 0.575 6.422 1 98.56 30 GLU B C 1
ATOM 1803 O O . GLU B 1 30 ? 15.531 -0.441 6.035 1 98.56 30 GLU B O 1
ATOM 1808 N N . LEU B 1 31 ? 15.5 1.686 6.727 1 98.81 31 LEU B N 1
ATOM 1809 C CA . LEU B 1 31 ? 14.055 1.811 6.531 1 98.81 31 LEU B CA 1
ATOM 1810 C C . LEU B 1 31 ? 13.688 1.602 5.066 1 98.81 31 LEU B C 1
ATOM 1812 O O . LEU B 1 31 ? 12.719 0.903 4.762 1 98.81 31 LEU B O 1
ATOM 1816 N N . LEU B 1 32 ? 14.43 2.195 4.156 1 98.88 32 LEU B N 1
ATOM 1817 C CA . LEU B 1 32 ? 14.148 2.07 2.729 1 98.88 32 LEU B CA 1
ATOM 1818 C C . LEU B 1 32 ? 14.391 0.644 2.25 1 98.88 32 LEU B C 1
ATOM 1820 O O . LEU B 1 32 ? 13.656 0.136 1.397 1 98.88 32 LEU B O 1
ATOM 1824 N N . ASP B 1 33 ? 15.43 0.014 2.814 1 98.56 33 ASP B N 1
ATOM 1825 C CA . ASP B 1 33 ? 15.68 -1.389 2.494 1 98.56 33 ASP B CA 1
ATOM 1826 C C . ASP B 1 33 ? 14.484 -2.258 2.881 1 98.56 33 ASP B C 1
ATOM 1828 O O . ASP B 1 33 ? 14.078 -3.145 2.125 1 98.56 33 ASP B O 1
ATOM 1832 N N . LEU B 1 34 ? 13.945 -2.014 4.02 1 98.38 34 LEU B N 1
ATOM 1833 C CA . LEU B 1 34 ? 12.773 -2.754 4.469 1 98.38 34 LEU B CA 1
ATOM 1834 C C . LEU B 1 34 ? 11.57 -2.459 3.578 1 98.38 34 LEU B C 1
ATOM 1836 O O . LEU B 1 34 ? 10.766 -3.35 3.303 1 98.38 34 LEU B O 1
ATOM 1840 N N . ALA B 1 35 ? 11.422 -1.209 3.113 1 98.81 35 ALA B N 1
ATOM 1841 C CA . ALA B 1 35 ? 10.336 -0.83 2.211 1 98.81 35 ALA B CA 1
ATOM 1842 C C . ALA B 1 35 ? 10.391 -1.637 0.917 1 98.81 35 ALA B C 1
ATOM 1844 O O . ALA B 1 35 ? 9.359 -2.051 0.39 1 98.81 35 ALA B O 1
ATOM 1845 N N . THR B 1 36 ? 11.609 -1.931 0.409 1 98.44 36 THR B N 1
ATOM 1846 C CA . THR B 1 36 ? 11.789 -2.59 -0.88 1 98.44 36 THR B CA 1
ATOM 1847 C C . THR B 1 36 ? 11.453 -4.074 -0.781 1 98.44 36 THR B C 1
ATOM 1849 O O . THR B 1 36 ? 11.375 -4.766 -1.797 1 98.44 36 THR B O 1
ATOM 1852 N N . LYS B 1 37 ? 11.172 -4.57 0.446 1 98 37 LYS B N 1
ATOM 1853 C CA . LYS B 1 37 ? 10.789 -5.969 0.609 1 98 37 LYS B CA 1
ATOM 1854 C C . LYS B 1 37 ? 9.305 -6.172 0.321 1 98 37 LYS B C 1
ATOM 1856 O O . LYS B 1 37 ? 8.82 -7.309 0.293 1 98 37 LYS B O 1
ATOM 1861 N N . ALA B 1 38 ? 8.578 -5.062 0.073 1 98.5 38 ALA B N 1
ATOM 1862 C CA . ALA B 1 38 ? 7.164 -5.152 -0.287 1 98.5 38 ALA B CA 1
ATOM 1863 C C . ALA B 1 38 ? 6.973 -5.973 -1.56 1 98.5 38 ALA B C 1
ATOM 1865 O O . ALA B 1 38 ? 7.871 -6.039 -2.402 1 98.5 38 ALA B O 1
ATOM 1866 N N . PRO B 1 39 ? 5.836 -6.656 -1.683 1 98.5 39 PRO B N 1
ATOM 1867 C CA . PRO B 1 39 ? 5.566 -7.34 -2.949 1 98.5 39 PRO B CA 1
ATOM 1868 C C . PRO B 1 39 ? 5.352 -6.371 -4.109 1 98.5 39 PRO B C 1
ATOM 1870 O O . PRO B 1 39 ? 5.02 -5.203 -3.889 1 98.5 39 PRO B O 1
ATOM 1873 N N . SER B 1 40 ? 5.609 -6.809 -5.301 1 98.62 40 SER B N 1
ATOM 1874 C CA . SER B 1 40 ? 5.316 -6.09 -6.535 1 98.62 40 SER B CA 1
ATOM 1875 C C . SER B 1 40 ? 4.98 -7.051 -7.672 1 98.62 40 SER B C 1
ATOM 1877 O O . SER B 1 40 ? 5.504 -8.164 -7.719 1 98.62 40 SER B O 1
ATOM 1879 N N . ALA B 1 41 ? 4.047 -6.633 -8.492 1 98.56 41 ALA B N 1
ATOM 1880 C CA . ALA B 1 41 ? 3.656 -7.461 -9.625 1 98.56 41 ALA B CA 1
ATOM 1881 C C . ALA B 1 41 ? 4.871 -7.844 -10.469 1 98.56 41 ALA B C 1
ATOM 1883 O O . ALA B 1 41 ? 5.676 -6.984 -10.836 1 98.56 41 ALA B O 1
ATOM 1884 N N . TRP B 1 42 ? 5.055 -9.18 -10.734 1 97.94 42 TRP B N 1
ATOM 1885 C CA . TRP B 1 42 ? 6.141 -9.742 -11.531 1 97.94 42 TRP B CA 1
ATOM 1886 C C . TRP B 1 42 ? 7.496 -9.398 -10.922 1 97.94 42 TRP B C 1
ATOM 1888 O O . TRP B 1 42 ? 8.531 -9.531 -11.586 1 97.94 42 TRP B O 1
ATOM 1898 N N . ASN B 1 43 ? 7.469 -8.898 -9.641 1 97.81 43 ASN B N 1
ATOM 1899 C CA . ASN B 1 43 ? 8.672 -8.445 -8.945 1 97.81 43 ASN B CA 1
ATOM 1900 C C . ASN B 1 43 ? 9.383 -7.34 -9.711 1 97.81 43 ASN B C 1
ATOM 1902 O O . ASN B 1 43 ? 10.609 -7.25 -9.688 1 97.81 43 ASN B O 1
ATOM 1906 N N . LEU B 1 44 ? 8.578 -6.496 -10.336 1 98.69 44 LEU B N 1
ATOM 1907 C CA . LEU B 1 44 ? 9.172 -5.438 -11.148 1 98.69 44 LEU B CA 1
ATOM 1908 C C . LEU B 1 44 ? 9.57 -4.246 -10.281 1 98.69 44 LEU B C 1
ATOM 1910 O O . LEU B 1 44 ? 10.234 -3.322 -10.766 1 98.69 44 LEU B O 1
ATOM 1914 N N . GLN B 1 45 ? 9.125 -4.223 -9.016 1 98.62 45 GLN B N 1
ATOM 1915 C CA . GLN B 1 45 ? 9.562 -3.203 -8.07 1 98.62 45 GLN B CA 1
ATOM 1916 C C . GLN B 1 45 ? 9.297 -1.8 -8.609 1 98.62 45 GLN B C 1
ATOM 1918 O O . GLN B 1 45 ? 10.234 -1.014 -8.781 1 98.62 45 GLN B O 1
ATOM 1923 N N . HIS B 1 46 ? 8.016 -1.406 -8.633 1 98.81 46 HIS B N 1
ATOM 1924 C CA . HIS B 1 46 ? 7.461 -0.261 -9.344 1 98.81 46 HIS B CA 1
ATOM 1925 C C . HIS B 1 46 ? 7.715 1.036 -8.586 1 98.81 46 HIS B C 1
ATOM 1927 O O . HIS B 1 46 ? 6.902 1.962 -8.633 1 98.81 46 HIS B O 1
ATOM 1933 N N . TRP B 1 47 ? 8.773 1.133 -7.852 1 98.94 47 TRP B N 1
ATOM 1934 C CA . TRP B 1 47 ? 8.938 2.297 -6.988 1 98.94 47 TRP B CA 1
ATOM 1935 C C . TRP B 1 47 ? 10.297 2.947 -7.203 1 98.94 47 TRP B C 1
ATOM 1937 O O . TRP B 1 47 ? 11.25 2.291 -7.645 1 98.94 47 TRP B O 1
ATOM 1947 N N . HIS B 1 48 ? 10.359 4.191 -6.949 1 98.94 48 HIS B N 1
ATOM 1948 C CA . HIS B 1 48 ? 11.578 4.965 -6.73 1 98.94 48 HIS B CA 1
ATOM 1949 C C . HIS B 1 48 ? 11.406 5.945 -5.574 1 98.94 48 HIS B C 1
ATOM 1951 O O . HIS B 1 48 ? 10.344 6.551 -5.422 1 98.94 48 HIS B O 1
ATOM 1957 N N . PHE B 1 49 ? 12.422 6.082 -4.77 1 98.94 49 PHE B N 1
ATOM 1958 C CA . PHE B 1 49 ? 12.375 6.953 -3.598 1 98.94 49 PHE B CA 1
ATOM 1959 C C . PHE B 1 49 ? 13.25 8.18 -3.799 1 98.94 49 PHE B C 1
ATOM 1961 O O . PHE B 1 49 ? 14.445 8.055 -4.094 1 98.94 49 PHE B O 1
ATOM 1968 N N . THR B 1 50 ? 12.703 9.312 -3.76 1 98.94 50 THR B N 1
ATOM 1969 C CA . THR B 1 50 ? 13.5 10.523 -3.607 1 98.94 50 THR B CA 1
ATOM 1970 C C . THR B 1 50 ? 13.555 10.953 -2.145 1 98.94 50 THR B C 1
ATOM 1972 O O . THR B 1 50 ? 12.516 11.203 -1.525 1 98.94 50 THR B O 1
ATOM 1975 N N . VAL B 1 51 ? 14.742 11.078 -1.604 1 98.94 51 VAL B N 1
ATOM 1976 C CA . VAL B 1 51 ? 14.93 11.25 -0.166 1 98.94 51 VAL B CA 1
ATOM 1977 C C . VAL B 1 51 ? 15.406 12.664 0.128 1 98.94 51 VAL B C 1
ATOM 1979 O O . VAL B 1 51 ? 16.453 13.094 -0.373 1 98.94 51 VAL B O 1
ATOM 1982 N N . PHE B 1 52 ? 14.609 13.367 0.844 1 98.94 52 PHE B N 1
ATOM 1983 C CA . PHE B 1 52 ? 14.969 14.672 1.386 1 98.94 52 PHE B CA 1
ATOM 1984 C C . PHE B 1 52 ? 15.453 14.539 2.826 1 98.94 52 PHE B C 1
ATOM 1986 O O . PHE B 1 52 ? 14.641 14.492 3.754 1 98.94 52 PHE B O 1
ATOM 1993 N N . HIS B 1 53 ? 16.766 14.547 2.984 1 98.31 53 HIS B N 1
ATOM 1994 C CA . HIS B 1 53 ? 17.344 14.242 4.281 1 98.31 53 HIS B CA 1
ATOM 1995 C C . HIS B 1 53 ? 18.031 15.469 4.883 1 98.31 53 HIS B C 1
ATOM 1997 O O . HIS B 1 53 ? 18.047 15.633 6.102 1 98.31 53 HIS B O 1
ATOM 2003 N N . SER B 1 54 ? 18.5 16.438 4.039 1 97.88 54 SER B N 1
ATOM 2004 C CA . SER B 1 54 ? 19.156 17.656 4.535 1 97.88 54 SER B CA 1
ATOM 2005 C C . SER B 1 54 ? 18.141 18.75 4.82 1 97.88 54 SER B C 1
ATOM 2007 O O . SER B 1 54 ? 17.062 18.781 4.219 1 97.88 54 SER B O 1
ATOM 2009 N N . ASP B 1 55 ? 18.531 19.656 5.75 1 97.88 55 ASP B N 1
ATOM 2010 C CA . ASP B 1 55 ? 17.688 20.812 6.008 1 97.88 55 ASP B CA 1
ATOM 2011 C C . ASP B 1 55 ? 17.453 21.625 4.73 1 97.88 55 ASP B C 1
ATOM 2013 O O . ASP B 1 55 ? 16.359 22.125 4.5 1 97.88 55 ASP B O 1
ATOM 2017 N N . GLU B 1 56 ? 18.484 21.688 3.943 1 98.5 56 GLU B N 1
ATOM 2018 C CA . GLU B 1 56 ? 18.406 22.438 2.703 1 98.5 56 GLU B CA 1
ATOM 2019 C C . GLU B 1 56 ? 17.391 21.828 1.738 1 98.5 56 GLU B C 1
ATOM 2021 O O . GLU B 1 56 ? 16.562 22.531 1.164 1 98.5 56 GLU B O 1
ATOM 2026 N N . SER B 1 57 ? 17.469 20.516 1.503 1 98.69 57 SER B N 1
ATOM 2027 C CA . SER B 1 57 ? 16.562 19.875 0.567 1 98.69 57 SER B CA 1
ATOM 2028 C C . SER B 1 57 ? 15.117 19.922 1.063 1 98.69 57 SER B C 1
ATOM 2030 O O . SER B 1 57 ? 14.188 20.094 0.27 1 98.69 57 SER B O 1
ATOM 2032 N N . LYS B 1 58 ? 14.914 19.812 2.344 1 98.81 58 LYS B N 1
ATOM 2033 C CA . LYS B 1 58 ? 13.57 19.922 2.906 1 98.81 58 LYS B CA 1
ATOM 2034 C C . LYS B 1 58 ? 13.023 21.328 2.742 1 98.81 58 LYS B C 1
ATOM 2036 O O . LYS B 1 58 ? 11.844 21.516 2.443 1 98.81 58 LYS B O 1
ATOM 2041 N N . ALA B 1 59 ? 13.867 22.312 2.998 1 98.81 59 ALA B N 1
ATOM 2042 C CA . ALA B 1 59 ? 13.461 23.703 2.799 1 98.81 59 ALA B CA 1
ATOM 2043 C C . ALA B 1 59 ? 13.016 23.938 1.357 1 98.81 59 ALA B C 1
ATOM 2045 O O . ALA B 1 59 ? 12.062 24.672 1.109 1 98.81 59 ALA B O 1
ATOM 2046 N N . GLU B 1 60 ? 13.734 23.359 0.394 1 98.81 60 GLU B N 1
ATOM 2047 C CA . GLU B 1 60 ? 13.383 23.484 -1.017 1 98.81 60 GLU B CA 1
ATOM 2048 C C . GLU B 1 60 ? 12.039 22.812 -1.309 1 98.81 60 GLU B C 1
ATOM 2050 O O . GLU B 1 60 ? 11.281 23.281 -2.166 1 98.81 60 GLU B O 1
ATOM 2055 N N . LEU B 1 61 ? 11.711 21.75 -0.606 1 98.94 61 LEU B N 1
ATOM 2056 C CA . LEU B 1 61 ? 10.484 20.984 -0.8 1 98.94 61 LEU B CA 1
ATOM 2057 C C . LEU B 1 61 ? 9.289 21.703 -0.196 1 98.94 61 LEU B C 1
ATOM 2059 O O . LEU B 1 61 ? 8.156 21.531 -0.656 1 98.94 61 LEU B O 1
ATOM 2063 N N . LEU B 1 62 ? 9.531 22.531 0.788 1 98.88 62 LEU B N 1
ATOM 2064 C CA . LEU B 1 62 ? 8.492 23.125 1.629 1 98.88 62 LEU B CA 1
ATOM 2065 C C . LEU B 1 62 ? 7.457 23.859 0.782 1 98.88 62 LEU B C 1
ATOM 2067 O O . LEU B 1 62 ? 6.258 23.578 0.887 1 98.88 62 LEU B O 1
ATOM 2071 N N . PRO B 1 63 ? 7.863 24.75 -0.195 1 98.81 63 PRO B N 1
ATOM 2072 C CA . PRO B 1 63 ? 6.848 25.438 -0.996 1 98.81 63 PRO B CA 1
ATOM 2073 C C . PRO B 1 63 ? 6.105 24.5 -1.938 1 98.81 63 PRO B C 1
ATOM 2075 O O . PRO B 1 63 ? 4.926 24.719 -2.23 1 98.81 63 PRO B O 1
ATOM 2078 N N . VAL B 1 64 ? 6.754 23.469 -2.408 1 98.88 64 VAL B N 1
ATOM 2079 C CA . VAL B 1 64 ? 6.148 22.469 -3.289 1 98.88 64 VAL B CA 1
ATOM 2080 C C . VAL B 1 64 ? 5.066 21.703 -2.537 1 98.88 64 VAL B C 1
ATOM 2082 O O . VAL B 1 64 ? 4.051 21.312 -3.123 1 98.88 64 VAL B O 1
ATOM 2085 N N . ALA B 1 65 ? 5.324 21.516 -1.22 1 98.81 65 ALA B N 1
ATOM 2086 C CA . ALA B 1 65 ? 4.398 20.797 -0.357 1 98.81 65 ALA B CA 1
ATOM 2087 C C . ALA B 1 65 ? 3.432 21.75 0.339 1 98.81 65 ALA B C 1
ATOM 2089 O O . ALA B 1 65 ? 3.01 21.484 1.471 1 98.81 65 ALA B O 1
ATOM 2090 N N . TYR B 1 66 ? 3.166 22.844 -0.237 1 98.62 66 TYR B N 1
ATOM 2091 C CA . TYR B 1 66 ? 2.168 23.812 0.2 1 98.62 66 TYR B CA 1
ATOM 2092 C C . TYR B 1 66 ? 2.482 24.328 1.601 1 98.62 66 TYR B C 1
ATOM 2094 O O . TYR B 1 66 ? 1.574 24.562 2.398 1 98.62 66 TYR B O 1
ATOM 2102 N N . ASN B 1 67 ? 3.67 24.359 2.006 1 98.5 67 ASN B N 1
ATOM 2103 C CA . ASN B 1 67 ? 4.207 24.938 3.232 1 98.5 67 ASN B CA 1
ATOM 2104 C C . ASN B 1 67 ? 3.703 24.203 4.469 1 98.5 67 ASN B C 1
ATOM 2106 O O . ASN B 1 67 ? 3.51 24.812 5.523 1 98.5 67 ASN B O 1
ATOM 2110 N N . GLN B 1 68 ? 3.471 22.984 4.32 1 98.31 68 GLN B N 1
ATOM 2111 C CA . GLN B 1 68 ? 3.154 22.141 5.473 1 98.31 68 GLN B CA 1
ATOM 2112 C C . GLN B 1 68 ? 4.348 22.031 6.414 1 98.31 68 GLN B C 1
ATOM 2114 O O . GLN B 1 68 ? 5.418 21.562 6.012 1 98.31 68 GLN B O 1
ATOM 2119 N N . LYS B 1 69 ? 4.172 22.328 7.691 1 97.56 69 LYS B N 1
ATOM 2120 C CA . LYS B 1 69 ? 5.273 22.5 8.633 1 97.56 69 LYS B CA 1
ATOM 2121 C C . LYS B 1 69 ? 6.012 21.172 8.859 1 97.56 69 LYS B C 1
ATOM 2123 O O . LYS B 1 69 ? 7.215 21.172 9.125 1 97.56 69 LYS B O 1
ATOM 2128 N N . GLN B 1 70 ? 5.32 20.062 8.758 1 97.69 70 GLN B N 1
ATOM 2129 C CA . GLN B 1 70 ? 5.938 18.766 9.031 1 97.69 70 GLN B CA 1
ATOM 2130 C C . GLN B 1 70 ? 7.059 18.484 8.031 1 97.69 70 GLN B C 1
ATOM 2132 O O . GLN B 1 70 ? 7.91 17.625 8.289 1 97.69 70 GLN B O 1
ATOM 2137 N N . ILE B 1 71 ? 7.07 19.188 6.887 1 98.75 71 ILE B N 1
ATOM 2138 C CA . ILE B 1 71 ? 8.125 19 5.895 1 98.75 71 ILE B CA 1
ATOM 2139 C C . ILE B 1 71 ? 9.469 19.391 6.492 1 98.75 71 ILE B C 1
ATOM 2141 O O . ILE B 1 71 ? 10.414 18.594 6.477 1 98.75 71 ILE B O 1
ATOM 2145 N N . VAL B 1 72 ? 9.523 20.5 7.148 1 98.5 72 VAL B N 1
ATOM 2146 C CA . VAL B 1 72 ? 10.812 21 7.625 1 98.5 72 VAL B CA 1
ATOM 2147 C C . VAL B 1 72 ? 11.031 20.547 9.07 1 98.5 72 VAL B C 1
ATOM 2149 O O . VAL B 1 72 ? 12.164 20.5 9.547 1 98.5 72 VAL B O 1
ATOM 2152 N N . GLU B 1 73 ? 9.977 20.156 9.789 1 98.38 73 GLU B N 1
ATOM 2153 C CA . GLU B 1 73 ? 10.125 19.719 11.172 1 98.38 73 GLU B CA 1
ATOM 2154 C C . GLU B 1 73 ? 10.547 18.25 11.234 1 98.38 73 GLU B C 1
ATOM 2156 O O . GLU B 1 73 ? 11.125 17.812 12.234 1 98.38 73 GLU B O 1
ATOM 2161 N N . SER B 1 74 ? 10.211 17.484 10.234 1 98.69 74 SER B N 1
ATOM 2162 C CA . SER B 1 74 ? 10.562 16.078 10.219 1 98.69 74 SER B CA 1
ATOM 2163 C C . SER B 1 74 ? 12.07 15.891 10.078 1 98.69 74 SER B C 1
ATOM 2165 O O . SER B 1 74 ? 12.789 16.828 9.711 1 98.69 74 SER B O 1
ATOM 2167 N N . SER B 1 75 ? 12.547 14.742 10.43 1 98.75 75 SER B N 1
ATOM 2168 C CA . SER B 1 75 ? 13.961 14.422 10.281 1 98.75 75 SER B CA 1
ATOM 2169 C C . SER B 1 75 ? 14.305 14.078 8.836 1 98.75 75 SER B C 1
ATOM 2171 O O . SER B 1 75 ? 15.461 14.164 8.43 1 98.75 75 SER B O 1
ATOM 2173 N N . ALA B 1 76 ? 13.336 13.625 8.047 1 98.94 76 ALA B N 1
ATOM 2174 C CA . ALA B 1 76 ? 13.469 13.359 6.617 1 98.94 76 ALA B CA 1
ATOM 2175 C C . ALA B 1 76 ? 12.102 13.297 5.945 1 98.94 76 ALA B C 1
ATOM 2177 O O . ALA B 1 76 ? 11.078 13.109 6.617 1 98.94 76 ALA B O 1
ATOM 2178 N N . VAL B 1 77 ? 12.078 13.508 4.676 1 98.94 77 VAL B N 1
ATOM 2179 C CA . VAL B 1 77 ? 10.906 13.258 3.844 1 98.94 77 VAL B CA 1
ATOM 2180 C C . VAL B 1 77 ? 11.281 12.336 2.686 1 98.94 77 VAL B C 1
ATOM 2182 O O . VAL B 1 77 ? 12.312 12.523 2.041 1 98.94 77 VAL B O 1
ATOM 2185 N N . VAL B 1 78 ? 10.508 11.32 2.494 1 99 78 VAL B N 1
ATOM 2186 C CA . VAL B 1 78 ? 10.688 10.422 1.358 1 99 78 VAL B CA 1
ATOM 2187 C C . VAL B 1 78 ? 9.531 10.586 0.375 1 99 78 VAL B C 1
ATOM 2189 O O . VAL B 1 78 ? 8.367 10.398 0.737 1 99 78 VAL B O 1
ATOM 2192 N N . ALA B 1 79 ? 9.859 11.008 -0.841 1 99 79 ALA B N 1
ATOM 2193 C CA . ALA B 1 79 ? 8.867 10.977 -1.912 1 99 79 ALA B CA 1
ATOM 2194 C C . ALA B 1 79 ? 8.766 9.586 -2.527 1 99 79 ALA B C 1
ATOM 2196 O O . ALA B 1 79 ? 9.766 9.039 -3.006 1 99 79 ALA B O 1
ATOM 2197 N N . ILE B 1 80 ? 7.609 9.055 -2.455 1 99 80 ILE B N 1
ATOM 2198 C CA . ILE B 1 80 ? 7.309 7.785 -3.104 1 99 80 ILE B CA 1
ATOM 2199 C C . ILE B 1 80 ? 6.883 8.031 -4.551 1 99 80 ILE B C 1
ATOM 2201 O O . ILE B 1 80 ? 5.867 8.688 -4.801 1 99 80 ILE B O 1
ATOM 2205 N N . LEU B 1 81 ? 7.641 7.512 -5.473 1 98.94 81 LEU B N 1
ATOM 2206 C CA . LEU B 1 81 ? 7.336 7.633 -6.895 1 98.94 81 LEU B CA 1
ATOM 2207 C C . LEU B 1 81 ? 6.941 6.285 -7.484 1 98.94 81 LEU B C 1
ATOM 2209 O O . LEU B 1 81 ? 7.539 5.258 -7.152 1 98.94 81 LEU B O 1
ATOM 2213 N N . GLY B 1 82 ? 5.875 6.277 -8.266 1 98.94 82 GLY B N 1
ATOM 2214 C CA . GLY B 1 82 ? 5.496 5.098 -9.023 1 98.94 82 GLY B CA 1
ATOM 2215 C C . GLY B 1 82 ? 6.18 5.016 -10.375 1 98.94 82 GLY B C 1
ATOM 2216 O O . GLY B 1 82 ? 6.324 6.023 -11.07 1 98.94 82 GLY B O 1
ATOM 2217 N N . ASP B 1 83 ? 6.637 3.871 -10.758 1 98.94 83 ASP B N 1
ATOM 2218 C CA . ASP B 1 83 ? 7.348 3.65 -12.016 1 98.94 83 ASP B CA 1
ATOM 2219 C C . ASP B 1 83 ? 6.383 3.301 -13.141 1 98.94 83 ASP B C 1
ATOM 2221 O O . ASP B 1 83 ? 5.852 2.188 -13.188 1 98.94 83 ASP B O 1
ATOM 2225 N N . LEU B 1 84 ? 6.195 4.148 -14.086 1 98.88 84 LEU B N 1
ATOM 2226 C CA . LEU B 1 84 ? 5.262 3.975 -15.195 1 98.88 84 LEU B CA 1
ATOM 2227 C C . LEU B 1 84 ? 5.844 3.037 -16.25 1 98.88 84 LEU B C 1
ATOM 2229 O O . LEU B 1 84 ? 5.125 2.584 -17.141 1 98.88 84 LEU B O 1
ATOM 2233 N N . LYS B 1 85 ? 7.094 2.734 -16.156 1 98.81 85 LYS B N 1
ATOM 2234 C CA . LYS B 1 85 ? 7.781 1.855 -17.094 1 98.81 85 LYS B CA 1
ATOM 2235 C C . LYS B 1 85 ? 8.5 0.726 -16.359 1 98.81 85 LYS B C 1
ATOM 2237 O O . LYS B 1 85 ? 9.648 0.404 -16.688 1 98.81 85 LYS B O 1
ATOM 2242 N N . ALA B 1 86 ? 7.848 0.237 -15.344 1 98.81 86 ALA B N 1
ATOM 2243 C CA . ALA B 1 86 ? 8.461 -0.807 -14.531 1 98.81 86 ALA B CA 1
ATOM 2244 C C . ALA B 1 86 ? 8.758 -2.051 -15.359 1 98.81 86 ALA B C 1
ATOM 2246 O O . ALA B 1 86 ? 9.578 -2.885 -14.977 1 98.81 86 ALA B O 1
ATOM 2247 N N . ASN B 1 87 ? 8.07 -2.191 -16.516 1 98.69 87 ASN B N 1
ATOM 2248 C CA . ASN B 1 87 ? 8.359 -3.301 -17.406 1 98.69 87 ASN B CA 1
ATOM 2249 C C . ASN B 1 87 ? 9.82 -3.314 -17.828 1 98.69 87 ASN B C 1
ATOM 2251 O O . ASN B 1 87 ? 10.391 -4.375 -18.094 1 98.69 87 ASN B O 1
ATOM 2255 N N . GLU B 1 88 ? 10.453 -2.176 -17.844 1 98.38 88 GLU B N 1
ATOM 2256 C CA . GLU B 1 88 ? 11.859 -2.072 -18.219 1 98.38 88 GLU B CA 1
ATOM 2257 C C . GLU B 1 88 ? 12.766 -2.676 -17.156 1 98.38 88 GLU B C 1
ATOM 2259 O O . GLU B 1 88 ? 13.938 -2.959 -17.422 1 98.38 88 GLU B O 1
ATOM 2264 N N . ASN B 1 89 ? 12.289 -2.873 -15.93 1 98.25 89 ASN B N 1
ATOM 2265 C CA . ASN B 1 89 ? 13.062 -3.525 -14.875 1 98.25 89 ASN B CA 1
ATOM 2266 C C . ASN B 1 89 ? 13.117 -5.035 -15.078 1 98.25 89 ASN B C 1
ATOM 2268 O O . ASN B 1 89 ? 13.953 -5.715 -14.477 1 98.25 89 ASN B O 1
ATOM 2272 N N . GLY B 1 90 ? 12.172 -5.582 -15.883 1 97.81 90 GLY B N 1
ATOM 2273 C CA . GLY B 1 90 ? 12.016 -7.016 -16.062 1 97.81 90 GLY B CA 1
ATOM 2274 C C . GLY B 1 90 ? 13.281 -7.703 -16.531 1 97.81 90 GLY B C 1
ATOM 2275 O O . GLY B 1 90 ? 13.617 -8.789 -16.062 1 97.81 90 GLY B O 1
ATOM 2276 N N . GLU B 1 91 ? 13.953 -7.012 -17.484 1 96.5 91 GLU B N 1
ATOM 2277 C CA . GLU B 1 91 ? 15.18 -7.617 -18.016 1 96.5 91 GLU B CA 1
ATOM 2278 C C . GLU B 1 91 ? 16.172 -7.887 -16.891 1 96.5 91 GLU B C 1
ATOM 2280 O O . GLU B 1 91 ? 16.734 -8.977 -16.797 1 96.5 91 GLU B O 1
ATOM 2285 N N . GLU B 1 92 ? 16.453 -6.922 -16.109 1 96.12 92 GLU B N 1
ATOM 2286 C CA . GLU B 1 92 ? 17.422 -7.074 -15.031 1 96.12 92 GLU B CA 1
ATOM 2287 C C . GLU B 1 92 ? 16.953 -8.109 -14.008 1 96.12 92 GLU B C 1
ATOM 2289 O O . GLU B 1 92 ? 17.734 -8.969 -13.586 1 96.12 92 GLU B O 1
ATOM 2294 N N . VAL B 1 93 ? 15.711 -8.055 -13.602 1 95.38 93 VAL B N 1
ATOM 2295 C CA . VAL B 1 93 ? 15.141 -8.945 -12.594 1 95.38 93 VAL B CA 1
ATOM 2296 C C . VAL B 1 93 ? 15.219 -10.391 -13.07 1 95.38 93 VAL B C 1
ATOM 2298 O O . VAL B 1 93 ? 15.688 -11.266 -12.336 1 95.38 93 VAL B O 1
ATOM 2301 N N . TYR B 1 94 ? 14.859 -10.633 -14.336 1 96.19 94 TYR B N 1
ATOM 2302 C CA . TYR B 1 94 ? 14.742 -12.008 -14.82 1 96.19 94 TYR B CA 1
ATOM 2303 C C . TYR B 1 94 ? 16.078 -12.508 -15.359 1 96.19 94 TYR B C 1
ATOM 2305 O O . TYR B 1 94 ? 16.312 -13.719 -15.43 1 96.19 94 TYR B O 1
ATOM 2313 N N . ALA B 1 95 ? 17 -11.539 -15.766 1 95.56 95 ALA B N 1
ATOM 2314 C CA . ALA B 1 95 ? 18.359 -11.945 -16.109 1 95.56 95 ALA B CA 1
ATOM 2315 C C . ALA B 1 95 ? 19.078 -12.562 -14.914 1 95.56 95 ALA B C 1
ATOM 2317 O O . ALA B 1 95 ? 19.812 -13.539 -15.055 1 95.56 95 ALA B O 1
ATOM 2318 N N . GLU B 1 96 ? 18.875 -11.914 -13.797 1 93.38 96 GLU B N 1
ATOM 2319 C CA . GLU B 1 96 ? 19.469 -12.445 -12.57 1 93.38 96 GLU B CA 1
ATOM 2320 C C . GLU B 1 96 ? 18.938 -13.836 -12.258 1 93.38 96 GLU B C 1
ATOM 2322 O O . GLU B 1 96 ? 19.703 -14.734 -11.891 1 93.38 96 GLU B O 1
ATOM 2327 N N . LEU B 1 97 ? 17.688 -14.07 -12.359 1 93.19 97 LEU B N 1
ATOM 2328 C CA . LEU B 1 97 ? 17.062 -15.359 -12.102 1 93.19 97 LEU B CA 1
ATOM 2329 C C . LEU B 1 97 ? 17.578 -16.422 -13.07 1 93.19 97 LEU B C 1
ATOM 2331 O O . LEU B 1 97 ? 17.828 -17.562 -12.68 1 93.19 97 LEU B O 1
ATOM 2335 N N . ALA B 1 98 ? 17.719 -16 -14.32 1 94.62 98 ALA B N 1
ATOM 2336 C CA . ALA B 1 98 ? 18.219 -16.906 -15.344 1 94.62 98 ALA B CA 1
ATOM 2337 C C . ALA B 1 98 ? 19.672 -17.312 -15.047 1 94.62 98 ALA B C 1
ATOM 2339 O O . ALA B 1 98 ? 20.031 -18.484 -15.172 1 94.62 98 ALA B O 1
ATOM 2340 N N . SER B 1 99 ? 20.438 -16.328 -14.688 1 95.44 99 SER B N 1
ATOM 2341 C CA . SER B 1 99 ? 21.844 -16.562 -14.398 1 95.44 99 SER B CA 1
ATOM 2342 C C . SER B 1 99 ? 22.016 -17.516 -13.211 1 95.44 99 SER B C 1
ATOM 2344 O O . SER B 1 99 ? 22.984 -18.25 -13.141 1 95.44 99 SER B O 1
ATOM 2346 N N . GLN B 1 100 ? 21.062 -17.516 -12.336 1 92.75 100 GLN B N 1
ATOM 2347 C CA . GLN B 1 100 ? 21.078 -18.375 -11.156 1 92.75 100 GLN B CA 1
ATOM 2348 C C . GLN B 1 100 ? 20.453 -19.734 -11.461 1 92.75 100 GLN B C 1
ATOM 2350 O O . GLN B 1 100 ? 20.453 -20.625 -10.609 1 92.75 100 GLN B O 1
ATOM 2355 N N . GLY B 1 101 ? 19.922 -19.875 -12.625 1 93.19 101 GLY B N 1
ATOM 2356 C CA . GLY B 1 101 ? 19.375 -21.156 -13.078 1 93.19 101 GLY B CA 1
ATOM 2357 C C . GLY B 1 101 ? 17.953 -21.375 -12.625 1 93.19 101 GLY B C 1
ATOM 2358 O O . GLY B 1 101 ? 17.422 -22.5 -12.734 1 93.19 101 GLY B O 1
ATOM 2359 N N . TYR B 1 102 ? 17.328 -20.344 -12.125 1 92.44 102 TYR B N 1
ATOM 2360 C CA . TYR B 1 102 ? 15.969 -20.5 -11.609 1 92.44 102 TYR B CA 1
ATOM 2361 C C . TYR B 1 102 ? 14.953 -20.516 -12.75 1 92.44 102 TYR B C 1
ATOM 2363 O O . TYR B 1 102 ? 13.859 -21.062 -12.602 1 92.44 102 TYR B O 1
ATOM 2371 N N . ILE B 1 103 ? 15.328 -19.891 -13.891 1 94.81 103 ILE B N 1
ATOM 2372 C CA . ILE B 1 103 ? 14.469 -19.922 -15.078 1 94.81 103 ILE B CA 1
ATOM 2373 C C . ILE B 1 103 ? 15.328 -20.078 -16.328 1 94.81 103 ILE B C 1
ATOM 2375 O O . ILE B 1 103 ? 16.516 -19.75 -16.312 1 94.81 103 ILE B O 1
ATOM 2379 N N . THR B 1 104 ? 14.727 -20.562 -17.391 1 97.31 104 THR B N 1
ATOM 2380 C CA . THR B 1 104 ? 15.414 -20.641 -18.672 1 97.31 104 THR B CA 1
ATOM 2381 C C . THR B 1 104 ? 15.266 -19.344 -19.453 1 97.31 104 THR B C 1
ATOM 2383 O O . THR B 1 104 ? 14.414 -18.516 -19.141 1 97.31 104 THR B O 1
ATOM 2386 N N . ASP B 1 105 ? 16.094 -19.203 -20.469 1 96.06 105 ASP B N 1
ATOM 2387 C CA . ASP B 1 105 ? 16 -18.016 -21.328 1 96.06 105 ASP B CA 1
ATOM 2388 C C . ASP B 1 105 ? 14.648 -17.969 -22.047 1 96.06 105 ASP B C 1
ATOM 2390 O O . ASP B 1 105 ? 14.117 -16.875 -22.281 1 96.06 105 ASP B O 1
ATOM 2394 N N . GLU B 1 106 ? 14.211 -19.062 -22.422 1 97.31 106 GLU B N 1
ATOM 2395 C CA . GLU B 1 106 ? 12.922 -19.125 -23.094 1 97.31 106 GLU B CA 1
ATOM 2396 C C . GLU B 1 106 ? 11.797 -18.625 -22.188 1 97.31 106 GLU B C 1
ATOM 2398 O O . GLU B 1 106 ? 10.93 -17.875 -22.625 1 97.31 106 GLU B O 1
ATOM 2403 N N . ILE B 1 107 ? 11.844 -19.094 -20.953 1 96.88 107 ILE B N 1
ATOM 2404 C CA . ILE B 1 107 ? 10.844 -18.656 -19.984 1 96.88 107 ILE B CA 1
ATOM 2405 C C . ILE B 1 107 ? 10.984 -17.141 -19.75 1 96.88 107 ILE B C 1
ATOM 2407 O O . ILE B 1 107 ? 9.984 -16.422 -19.703 1 96.88 107 ILE B O 1
ATOM 2411 N N . LYS B 1 108 ? 12.188 -16.734 -19.609 1 97.31 108 LYS B N 1
ATOM 2412 C CA . LYS B 1 108 ? 12.453 -15.305 -19.438 1 97.31 108 LYS B CA 1
ATOM 2413 C C . LYS B 1 108 ? 11.828 -14.492 -20.562 1 97.31 108 LYS B C 1
ATOM 2415 O O . LYS B 1 108 ? 11.125 -13.516 -20.312 1 97.31 108 LYS B O 1
ATOM 2420 N N . GLN B 1 109 ? 12.055 -14.875 -21.781 1 97.62 109 GLN B N 1
ATOM 2421 C CA . GLN B 1 109 ? 11.555 -14.148 -22.938 1 97.62 109 GLN B CA 1
ATOM 2422 C C . GLN B 1 109 ? 10.023 -14.164 -22.984 1 97.62 109 GLN B C 1
ATOM 2424 O O . GLN B 1 109 ? 9.398 -13.172 -23.344 1 97.62 109 GLN B O 1
ATOM 2429 N N . THR B 1 110 ? 9.516 -15.242 -22.656 1 97.88 110 THR B N 1
ATOM 2430 C CA . THR B 1 110 ? 8.062 -15.352 -22.609 1 97.88 110 THR B CA 1
ATOM 2431 C C . THR B 1 110 ? 7.473 -14.406 -21.578 1 97.88 110 THR B C 1
ATOM 2433 O O . THR B 1 110 ? 6.512 -13.688 -21.859 1 97.88 110 THR B O 1
ATOM 2436 N N . LEU B 1 111 ? 8.047 -14.383 -20.359 1 97.38 111 LEU B N 1
ATOM 2437 C CA . LEU B 1 111 ? 7.586 -13.508 -19.297 1 97.38 111 LEU B CA 1
ATOM 2438 C C . LEU B 1 111 ? 7.711 -12.039 -19.703 1 97.38 111 LEU B C 1
ATOM 2440 O O . LEU B 1 111 ? 6.773 -11.258 -19.516 1 97.38 111 LEU B O 1
ATOM 2444 N N . LEU B 1 112 ? 8.844 -11.727 -20.25 1 98.19 112 LEU B N 1
ATOM 2445 C CA . LEU B 1 112 ? 9.07 -10.352 -20.672 1 98.19 112 LEU B CA 1
ATOM 2446 C C . LEU B 1 112 ? 8.07 -9.938 -21.75 1 98.19 112 LEU B C 1
ATOM 2448 O O . LEU B 1 112 ? 7.617 -8.789 -21.766 1 98.19 112 LEU B O 1
ATOM 2452 N N . GLY B 1 113 ? 7.809 -10.852 -22.656 1 98.38 113 GLY B N 1
ATOM 2453 C CA . GLY B 1 113 ? 6.797 -10.586 -23.672 1 98.38 113 GLY B CA 1
ATOM 2454 C C . GLY B 1 113 ? 5.426 -10.305 -23.078 1 98.38 113 GLY B C 1
ATOM 2455 O O . GLY B 1 113 ? 4.738 -9.383 -23.516 1 98.38 113 GLY B O 1
ATOM 2456 N N . GLN B 1 114 ? 5.008 -11.086 -22.109 1 97.69 114 GLN B N 1
ATOM 2457 C CA . GLN B 1 114 ? 3.734 -10.891 -21.422 1 97.69 114 GLN B CA 1
ATOM 2458 C C . GLN B 1 114 ? 3.695 -9.539 -20.703 1 97.69 114 GLN B C 1
ATOM 2460 O O . GLN B 1 114 ? 2.707 -8.812 -20.812 1 97.69 114 GLN B O 1
ATOM 2465 N N . ILE B 1 115 ? 4.727 -9.211 -20.016 1 98.5 115 ILE B N 1
ATOM 2466 C CA . ILE B 1 115 ? 4.84 -7.969 -19.266 1 98.5 115 ILE B CA 1
ATOM 2467 C C . ILE B 1 115 ? 4.742 -6.777 -20.219 1 98.5 115 ILE B C 1
ATOM 2469 O O . ILE B 1 115 ? 3.936 -5.871 -20 1 98.5 115 ILE B O 1
ATOM 2473 N N . ASN B 1 116 ? 5.539 -6.836 -21.25 1 98.62 116 ASN B N 1
ATOM 2474 C CA . ASN B 1 116 ? 5.535 -5.738 -22.219 1 98.62 116 ASN B CA 1
ATOM 2475 C C . ASN B 1 116 ? 4.176 -5.594 -22.891 1 98.62 116 ASN B C 1
ATOM 2477 O O . ASN B 1 116 ? 3.758 -4.48 -23.219 1 98.62 116 ASN B O 1
ATOM 2481 N N . GLY B 1 117 ? 3.562 -6.715 -23.141 1 98.56 117 GLY B N 1
ATOM 2482 C CA . GLY B 1 117 ? 2.209 -6.664 -23.672 1 98.56 117 GLY B CA 1
ATOM 2483 C C . GLY B 1 117 ? 1.242 -5.914 -22.781 1 98.56 117 GLY B C 1
ATOM 2484 O O . GLY B 1 117 ? 0.443 -5.109 -23.25 1 98.56 117 GLY B O 1
ATOM 2485 N N . ALA B 1 118 ? 1.265 -6.172 -21.5 1 98 118 ALA B N 1
ATOM 2486 C CA . ALA B 1 118 ? 0.405 -5.496 -20.531 1 98 118 ALA B CA 1
ATOM 2487 C C . ALA B 1 118 ? 0.68 -3.994 -20.516 1 98 118 ALA B C 1
ATOM 2489 O O . ALA B 1 118 ? -0.245 -3.188 -20.375 1 98 118 ALA B O 1
ATOM 2490 N N . TYR B 1 119 ? 1.91 -3.615 -20.719 1 98.5 119 TYR B N 1
ATOM 2491 C CA . TYR B 1 119 ? 2.338 -2.227 -20.594 1 98.5 119 TYR B CA 1
ATOM 2492 C C . TYR B 1 119 ? 2 -1.435 -21.844 1 98.5 119 TYR B C 1
ATOM 2494 O O . TYR B 1 119 ? 2.27 -0.233 -21.922 1 98.5 119 TYR B O 1
ATOM 2502 N N . GLN B 1 120 ? 1.389 -2.104 -22.844 1 98.44 120 GLN B N 1
ATOM 2503 C CA . GLN B 1 120 ? 0.836 -1.363 -23.969 1 98.44 120 GLN B CA 1
ATOM 2504 C C . GLN B 1 120 ? -0.344 -0.499 -23.531 1 98.44 120 GLN B C 1
ATOM 2506 O O . GLN B 1 120 ? -0.726 0.438 -24.234 1 98.44 120 GLN B O 1
ATOM 2511 N N . SER B 1 121 ? -0.893 -0.794 -22.406 1 98.19 121 SER B N 1
ATOM 2512 C CA . SER B 1 121 ? -1.963 -0.001 -21.812 1 98.19 121 SER B CA 1
ATOM 2513 C C . SER B 1 121 ? -1.409 1.026 -20.828 1 98.19 121 SER B C 1
ATOM 2515 O O . SER B 1 121 ? -0.859 0.665 -19.797 1 98.19 121 SER B O 1
ATOM 2517 N N . GLU B 1 122 ? -1.652 2.322 -21.125 1 98 122 GLU B N 1
ATOM 2518 C CA . GLU B 1 122 ? -1.2 3.381 -20.234 1 98 122 GLU B CA 1
ATOM 2519 C C . GLU B 1 122 ? -1.896 3.291 -18.875 1 98 122 GLU B C 1
ATOM 2521 O O . GLU B 1 122 ? -1.292 3.58 -17.844 1 98 122 GLU B O 1
ATOM 2526 N N . GLN B 1 123 ? -3.139 2.918 -18.969 1 98.19 123 GLN B N 1
ATOM 2527 C CA . GLN B 1 123 ? -3.898 2.781 -17.734 1 98.19 123 GLN B CA 1
ATOM 2528 C C . GLN B 1 123 ? -3.332 1.665 -16.859 1 98.19 123 GLN B C 1
ATOM 2530 O O . GLN B 1 123 ? -3.225 1.817 -15.641 1 98.19 123 GLN B O 1
ATOM 2535 N N . PHE B 1 124 ? -2.982 0.566 -17.531 1 98.5 124 PHE B N 1
ATOM 2536 C CA . PHE B 1 124 ? -2.361 -0.528 -16.781 1 98.5 124 PHE B CA 1
ATOM 2537 C C . PHE B 1 124 ? -1.073 -0.068 -16.109 1 98.5 124 PHE B C 1
ATOM 2539 O O . PHE B 1 124 ? -0.852 -0.336 -14.938 1 98.5 124 PHE B O 1
ATOM 2546 N N . ALA B 1 125 ? -0.252 0.593 -16.859 1 98.81 125 ALA B N 1
ATOM 2547 C CA . ALA B 1 125 ? 1.028 1.071 -16.359 1 98.81 125 ALA B CA 1
ATOM 2548 C C . ALA B 1 125 ? 0.83 1.976 -15.141 1 98.81 125 ALA B C 1
ATOM 2550 O O . ALA B 1 125 ? 1.532 1.841 -14.133 1 98.81 125 ALA B O 1
ATOM 2551 N N . ARG B 1 126 ? -0.128 2.855 -15.211 1 98.88 126 ARG B N 1
ATOM 2552 C CA . ARG B 1 126 ? -0.348 3.822 -14.141 1 98.88 126 ARG B CA 1
ATOM 2553 C C . ARG B 1 126 ? -0.964 3.154 -12.922 1 98.88 126 ARG B C 1
ATOM 2555 O O . ARG B 1 126 ? -0.529 3.391 -11.789 1 98.88 126 ARG B O 1
ATOM 2562 N N . ASP B 1 127 ? -1.979 2.258 -13.148 1 98.88 127 ASP B N 1
ATOM 2563 C CA . ASP B 1 127 ? -2.543 1.495 -12.039 1 98.88 127 ASP B CA 1
ATOM 2564 C C . ASP B 1 127 ? -1.46 0.709 -11.305 1 98.88 127 ASP B C 1
ATOM 2566 O O . ASP B 1 127 ? -1.424 0.693 -10.07 1 98.88 127 ASP B O 1
ATOM 2570 N N . SER B 1 128 ? -0.601 0.084 -12.086 1 98.94 128 SER B N 1
ATOM 2571 C CA . SER B 1 128 ? 0.471 -0.724 -11.516 1 98.94 128 SER B CA 1
ATOM 2572 C C . SER B 1 128 ? 1.453 0.138 -10.734 1 98.94 128 SER B C 1
ATOM 2574 O O . SER B 1 128 ? 1.924 -0.264 -9.664 1 98.94 128 SER B O 1
ATOM 2576 N N . ALA B 1 129 ? 1.764 1.307 -11.25 1 98.94 129 ALA B N 1
ATOM 2577 C CA . ALA B 1 129 ? 2.674 2.225 -10.57 1 98.94 129 ALA B CA 1
ATOM 2578 C C . ALA B 1 129 ? 2.125 2.633 -9.203 1 98.94 129 ALA B C 1
ATOM 2580 O O . ALA B 1 129 ? 2.822 2.531 -8.195 1 98.94 129 ALA B O 1
ATOM 2581 N N . PHE B 1 130 ? 0.865 3.037 -9.133 1 98.94 130 PHE B N 1
ATOM 2582 C CA . PHE B 1 130 ? 0.249 3.488 -7.891 1 98.94 130 PHE B CA 1
ATOM 2583 C C . PHE B 1 130 ? 0.079 2.328 -6.918 1 98.94 130 PHE B C 1
ATOM 2585 O O . PHE B 1 130 ? 0.387 2.457 -5.73 1 98.94 130 PHE B O 1
ATOM 2592 N N . LEU B 1 131 ? -0.366 1.217 -7.441 1 98.94 131 LEU B N 1
ATOM 2593 C CA . LEU B 1 131 ? -0.605 0.035 -6.621 1 98.94 131 LEU B CA 1
ATOM 2594 C C . LEU B 1 131 ? 0.681 -0.424 -5.941 1 98.94 131 LEU B C 1
ATOM 2596 O O . LEU B 1 131 ? 0.766 -0.443 -4.711 1 98.94 131 LEU B O 1
ATOM 2600 N N . ASN B 1 132 ? 1.663 -0.655 -6.684 1 98.94 132 ASN B N 1
ATOM 2601 C CA . ASN B 1 132 ? 2.865 -1.299 -6.164 1 98.94 132 ASN B CA 1
ATOM 2602 C C . ASN B 1 132 ? 3.717 -0.328 -5.352 1 98.94 132 ASN B C 1
ATOM 2604 O O . ASN B 1 132 ? 4.305 -0.709 -4.34 1 98.94 132 ASN B O 1
ATOM 2608 N N . ALA B 1 133 ? 3.795 0.925 -5.773 1 98.94 133 ALA B N 1
ATOM 2609 C CA . ALA B 1 133 ? 4.52 1.92 -4.988 1 98.94 133 ALA B CA 1
ATOM 2610 C C . ALA B 1 133 ? 3.865 2.129 -3.625 1 98.94 133 ALA B C 1
ATOM 2612 O O . ALA B 1 133 ? 4.551 2.369 -2.629 1 98.94 133 ALA B O 1
ATOM 2613 N N . SER B 1 134 ? 2.549 2.029 -3.572 1 98.94 134 SER B N 1
ATOM 2614 C CA . SER B 1 134 ? 1.822 2.223 -2.322 1 98.94 134 SER B CA 1
ATOM 2615 C C . SER B 1 134 ? 2.059 1.063 -1.36 1 98.94 134 SER B C 1
ATOM 2617 O O . SER B 1 134 ? 2.096 1.258 -0.144 1 98.94 134 SER B O 1
ATOM 2619 N N . LEU B 1 135 ? 2.215 -0.14 -1.882 1 98.94 135 LEU B N 1
ATOM 2620 C CA . LEU B 1 135 ? 2.592 -1.259 -1.024 1 98.94 135 LEU B CA 1
ATOM 2621 C C . LEU B 1 135 ? 3.916 -0.982 -0.322 1 98.94 135 LEU B C 1
ATOM 2623 O O . LEU B 1 135 ? 4.027 -1.163 0.893 1 98.94 135 LEU B O 1
ATOM 2627 N N . ALA B 1 136 ? 4.883 -0.48 -1.064 1 98.94 136 ALA B N 1
ATOM 2628 C CA . ALA B 1 136 ? 6.184 -0.138 -0.495 1 98.94 136 ALA B CA 1
ATOM 2629 C C . ALA B 1 136 ? 6.055 1.002 0.512 1 98.94 136 ALA B C 1
ATOM 2631 O O . ALA B 1 136 ? 6.719 0.996 1.552 1 98.94 136 ALA B O 1
ATOM 2632 N N . ALA B 1 137 ? 5.223 1.946 0.186 1 98.94 137 ALA B N 1
ATOM 2633 C CA . ALA B 1 137 ? 5.004 3.084 1.075 1 98.94 137 ALA B CA 1
ATOM 2634 C C . ALA B 1 137 ? 4.469 2.623 2.43 1 98.94 137 ALA B C 1
ATOM 2636 O O . ALA B 1 137 ? 4.922 3.1 3.475 1 98.94 137 ALA B O 1
ATOM 2637 N N . MET B 1 138 ? 3.508 1.731 2.375 1 98.94 138 MET B N 1
ATOM 2638 C CA . MET B 1 138 ? 2.936 1.25 3.629 1 98.94 138 MET B CA 1
ATOM 2639 C C . MET B 1 138 ? 3.975 0.491 4.445 1 98.94 138 MET B C 1
ATOM 2641 O O . MET B 1 138 ? 4.039 0.635 5.668 1 98.94 138 MET B O 1
ATOM 2645 N N . GLN B 1 139 ? 4.754 -0.318 3.793 1 98.75 139 GLN B N 1
ATOM 2646 C CA . GLN B 1 139 ? 5.812 -1.032 4.496 1 98.75 139 GLN B CA 1
ATOM 2647 C C . GLN B 1 139 ? 6.797 -0.061 5.141 1 98.75 139 GLN B C 1
ATOM 2649 O O . GLN B 1 139 ? 7.258 -0.291 6.262 1 98.75 139 GLN B O 1
ATOM 2654 N N . LEU B 1 140 ? 7.125 0.984 4.43 1 98.94 140 LEU B N 1
ATOM 2655 C CA . LEU B 1 140 ? 8.023 2.002 4.965 1 98.94 140 LEU B CA 1
ATOM 2656 C C . LEU B 1 140 ? 7.461 2.594 6.254 1 98.94 140 LEU B C 1
ATOM 2658 O O . LEU B 1 140 ? 8.18 2.727 7.246 1 98.94 140 LEU B O 1
ATOM 2662 N N . MET B 1 141 ? 6.191 2.943 6.25 1 98.94 141 MET B N 1
ATOM 2663 C CA . MET B 1 141 ? 5.57 3.574 7.41 1 98.94 141 MET B CA 1
ATOM 2664 C C . MET B 1 141 ? 5.531 2.615 8.594 1 98.94 141 MET B C 1
ATOM 2666 O O . MET B 1 141 ? 5.758 3.02 9.734 1 98.94 141 MET B O 1
ATOM 2670 N N . ILE B 1 142 ? 5.301 1.352 8.344 1 98.81 142 ILE B N 1
ATOM 2671 C CA . ILE B 1 142 ? 5.266 0.351 9.398 1 98.81 142 ILE B CA 1
ATOM 2672 C C . ILE B 1 142 ? 6.676 0.133 9.953 1 98.81 142 ILE B C 1
ATOM 2674 O O . ILE B 1 142 ? 6.867 0.057 11.172 1 98.81 142 ILE B O 1
ATOM 2678 N N . ALA B 1 143 ? 7.645 0.039 9.062 1 98.75 143 ALA B N 1
ATOM 2679 C CA . ALA B 1 143 ? 9.039 -0.108 9.484 1 98.75 143 ALA B CA 1
ATOM 2680 C C . ALA B 1 143 ? 9.469 1.066 10.359 1 98.75 143 ALA B C 1
ATOM 2682 O O . ALA B 1 143 ? 10.117 0.875 11.391 1 98.75 143 ALA B O 1
ATOM 2683 N N . ALA B 1 144 ? 9.133 2.281 9.922 1 98.75 144 ALA B N 1
ATOM 2684 C CA . ALA B 1 144 ? 9.477 3.477 10.688 1 98.75 144 ALA B CA 1
ATOM 2685 C C . ALA B 1 144 ? 8.883 3.414 12.094 1 98.75 144 ALA B C 1
ATOM 2687 O O . ALA B 1 144 ? 9.586 3.641 13.078 1 98.75 144 ALA B O 1
ATOM 2688 N N . LYS B 1 145 ? 7.648 3.055 12.188 1 98.31 145 LYS B N 1
ATOM 2689 C CA . LYS B 1 145 ? 6.984 2.967 13.484 1 98.31 145 LYS B CA 1
ATOM 2690 C C . LYS B 1 145 ? 7.656 1.927 14.375 1 98.31 145 LYS B C 1
ATOM 2692 O O . LYS B 1 145 ? 7.855 2.16 15.57 1 98.31 145 LYS B O 1
ATOM 2697 N N . ALA B 1 146 ? 7.996 0.821 13.773 1 98 146 ALA B N 1
ATOM 2698 C CA . ALA B 1 146 ? 8.641 -0.267 14.508 1 98 146 ALA B CA 1
ATOM 2699 C C . ALA B 1 146 ? 10 0.163 15.047 1 98 146 ALA B C 1
ATOM 2701 O O . ALA B 1 146 ? 10.438 -0.317 16.094 1 98 146 ALA B O 1
ATOM 2702 N N . LYS B 1 147 ? 10.609 1.067 14.391 1 97.62 147 LYS B N 1
ATOM 2703 C CA . LYS B 1 147 ? 11.945 1.516 14.781 1 97.62 147 LYS B CA 1
ATOM 2704 C C . LYS B 1 147 ? 11.875 2.752 15.664 1 97.62 147 LYS B C 1
ATOM 2706 O O . LYS B 1 147 ? 12.898 3.352 15.992 1 97.62 147 LYS B O 1
ATOM 2711 N N . GLY B 1 148 ? 10.68 3.133 15.977 1 96.62 148 GLY B N 1
ATOM 2712 C CA . GLY B 1 148 ? 10.5 4.207 16.938 1 96.62 148 GLY B CA 1
ATOM 2713 C C . GLY B 1 148 ? 10.32 5.566 16.297 1 96.62 148 GLY B 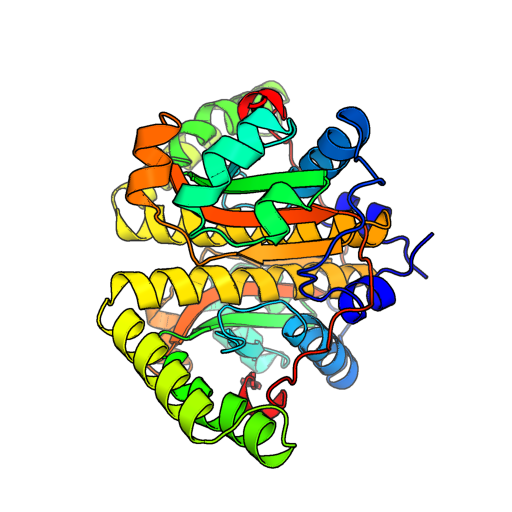C 1
ATOM 2714 O O . GLY B 1 148 ? 10.375 6.594 16.969 1 96.62 148 GLY B O 1
ATOM 2715 N N . TYR B 1 149 ? 10.188 5.609 14.977 1 98.38 149 TYR B N 1
ATOM 2716 C CA . TYR B 1 149 ? 9.875 6.844 14.258 1 98.38 149 TYR B CA 1
ATOM 2717 C C . TYR B 1 149 ? 8.391 6.918 13.922 1 98.38 149 TYR B C 1
ATOM 2719 O O . TYR B 1 149 ? 7.707 5.895 13.875 1 98.38 149 TYR B O 1
ATOM 2727 N N . ASP B 1 150 ? 7.906 8.109 13.766 1 98.56 150 ASP B N 1
ATOM 2728 C CA . ASP B 1 150 ? 6.547 8.359 13.297 1 98.56 150 ASP B CA 1
ATOM 2729 C C . ASP B 1 150 ? 6.551 8.961 11.891 1 98.56 150 ASP B C 1
ATOM 2731 O O . ASP B 1 150 ? 7.594 9.391 11.398 1 98.56 150 ASP B O 1
ATOM 2735 N N . THR B 1 151 ? 5.41 8.883 11.25 1 98.81 151 THR B N 1
ATOM 2736 C CA . THR B 1 151 ? 5.336 9.32 9.859 1 98.81 151 THR B CA 1
ATOM 2737 C C . THR B 1 151 ? 4.012 10.016 9.578 1 98.81 151 THR B C 1
ATOM 2739 O O . THR B 1 151 ? 3.092 9.969 10.398 1 98.81 151 THR B O 1
ATOM 2742 N N . CYS B 1 152 ? 3.971 10.711 8.5 1 98.62 152 CYS B N 1
ATOM 2743 C CA . CYS B 1 152 ? 2.748 11.25 7.906 1 98.62 152 CYS B CA 1
ATOM 2744 C C . CYS B 1 152 ? 2.76 11.086 6.391 1 98.62 152 CYS B C 1
ATOM 2746 O O . CYS B 1 152 ? 3.689 11.531 5.719 1 98.62 152 CYS B O 1
ATOM 2748 N N . ALA B 1 153 ? 1.752 10.352 5.887 1 98.75 153 ALA B N 1
ATOM 2749 C CA . ALA B 1 153 ? 1.546 10.297 4.441 1 98.75 153 ALA B CA 1
ATOM 2750 C C . ALA B 1 153 ? 0.911 11.594 3.934 1 98.75 153 ALA B C 1
ATOM 2752 O O . ALA B 1 153 ? -0.124 12.023 4.445 1 98.75 153 ALA B O 1
ATOM 2753 N N . ILE B 1 154 ? 1.528 12.211 2.938 1 98.81 154 ILE B N 1
ATOM 2754 C CA . ILE B 1 154 ? 1.102 13.516 2.453 1 98.81 154 ILE B CA 1
ATOM 2755 C C . ILE B 1 154 ? 0.79 13.438 0.96 1 98.81 154 ILE B C 1
ATOM 2757 O O . ILE B 1 154 ? 1.681 13.188 0.145 1 98.81 154 ILE B O 1
ATOM 2761 N N . GLY B 1 155 ? -0.441 13.555 0.631 1 98.44 155 GLY B N 1
ATOM 2762 C CA . GLY B 1 155 ? -0.854 13.602 -0.763 1 98.44 155 GLY B CA 1
ATOM 2763 C C . GLY B 1 155 ? -0.972 15.016 -1.303 1 98.44 155 GLY B C 1
ATOM 2764 O O . GLY B 1 155 ? -1.001 15.227 -2.518 1 98.44 155 GLY B O 1
ATOM 2765 N N . GLY B 1 156 ? -1.046 16 -0.385 1 97.88 156 GLY B N 1
ATOM 2766 C CA . GLY B 1 156 ? -1.265 17.391 -0.755 1 97.88 156 GLY B CA 1
ATOM 2767 C C . GLY B 1 156 ? 0.018 18.125 -1.085 1 97.88 156 GLY B C 1
ATOM 2768 O O . GLY B 1 156 ? 0.587 18.812 -0.228 1 97.88 156 GLY B O 1
ATOM 2769 N N . PHE B 1 157 ? 0.436 18.047 -2.289 1 98.69 157 PHE B N 1
ATOM 2770 C CA . PHE B 1 157 ? 1.555 18.812 -2.809 1 98.69 157 PHE B CA 1
ATOM 2771 C C . PHE B 1 157 ? 1.419 19.016 -4.312 1 98.69 157 PHE B C 1
ATOM 2773 O O . PHE B 1 157 ? 0.604 18.359 -4.965 1 98.69 157 PHE B O 1
ATOM 2780 N N . ASN B 1 158 ? 2.115 20 -4.848 1 98.69 158 ASN B N 1
ATOM 2781 C CA . ASN B 1 158 ? 2.096 20.297 -6.273 1 98.69 158 ASN B CA 1
ATOM 2782 C C . ASN B 1 158 ? 2.967 19.328 -7.07 1 98.69 158 ASN B C 1
ATOM 2784 O O . ASN B 1 158 ? 4.172 19.562 -7.219 1 98.69 158 ASN B O 1
ATOM 2788 N N . LYS B 1 159 ? 2.344 18.359 -7.641 1 98.25 159 LYS B N 1
ATOM 2789 C CA . LYS B 1 159 ? 3.057 17.266 -8.289 1 98.25 159 LYS B CA 1
ATOM 2790 C C . LYS B 1 159 ? 3.83 17.766 -9.508 1 98.25 159 LYS B C 1
ATOM 2792 O O . LYS B 1 159 ? 4.945 17.312 -9.766 1 98.25 159 LYS B O 1
ATOM 2797 N N . GLU B 1 160 ? 3.232 18.641 -10.289 1 97.94 160 GLU B N 1
ATOM 2798 C CA . GLU B 1 160 ? 3.912 19.188 -11.453 1 97.94 160 GLU B CA 1
ATOM 2799 C C . GLU B 1 160 ? 5.156 19.969 -11.055 1 97.94 160 GLU B C 1
ATOM 2801 O O . GLU B 1 160 ? 6.227 19.797 -11.641 1 97.94 160 GLU B O 1
ATOM 2806 N N . GLN B 1 161 ? 5.008 20.828 -10.055 1 98.75 161 GLN B N 1
ATOM 2807 C CA . GLN B 1 161 ? 6.145 21.594 -9.555 1 98.75 161 GLN B CA 1
ATOM 2808 C C . GLN B 1 161 ? 7.219 20.672 -8.984 1 98.75 161 GLN B C 1
ATOM 2810 O O . GLN B 1 161 ? 8.414 20.906 -9.164 1 98.75 161 GLN B O 1
ATOM 2815 N N . PHE B 1 162 ? 6.828 19.656 -8.312 1 98.94 162 PHE B N 1
ATOM 2816 C CA . PHE B 1 162 ? 7.742 18.672 -7.75 1 98.94 162 PHE B CA 1
ATOM 2817 C C . PHE B 1 162 ? 8.617 18.062 -8.844 1 98.94 162 PHE B C 1
ATOM 2819 O O . PHE B 1 162 ? 9.844 18.031 -8.719 1 98.94 162 PHE B O 1
ATOM 2826 N N . GLN B 1 163 ? 7.977 17.562 -9.875 1 98.69 163 GLN B N 1
ATOM 2827 C CA . GLN B 1 163 ? 8.695 16.906 -10.961 1 98.69 163 GLN B CA 1
ATOM 2828 C C . GLN B 1 163 ? 9.664 17.859 -11.648 1 98.69 163 GLN B C 1
ATOM 2830 O O . GLN B 1 163 ? 10.805 17.484 -11.945 1 98.69 163 GLN B O 1
ATOM 2835 N N . LYS B 1 164 ? 9.195 19.062 -11.875 1 98.5 164 LYS B N 1
ATOM 2836 C CA . LYS B 1 164 ? 10.023 20.047 -12.555 1 98.5 164 LYS B CA 1
ATOM 2837 C C . LYS B 1 164 ? 11.195 20.484 -11.68 1 98.5 164 LYS B C 1
ATOM 2839 O O . LYS B 1 164 ? 12.344 20.469 -12.117 1 98.5 164 LYS B O 1
ATOM 2844 N N . GLN B 1 165 ? 10.938 20.828 -10.469 1 98.69 165 GLN B N 1
ATOM 2845 C CA . GLN B 1 165 ? 11.938 21.406 -9.57 1 98.69 165 GLN B CA 1
ATOM 2846 C C . GLN B 1 165 ? 13.023 20.391 -9.219 1 98.69 165 GLN B C 1
ATOM 2848 O O . GLN B 1 165 ? 14.188 20.75 -9.062 1 98.69 165 GLN B O 1
ATOM 2853 N N . PHE B 1 166 ? 12.664 19.172 -9.07 1 98.69 166 PHE B N 1
ATOM 2854 C CA . PHE B 1 166 ? 13.633 18.172 -8.617 1 98.69 166 PHE B CA 1
ATOM 2855 C C . PHE B 1 166 ? 14.055 17.266 -9.758 1 98.69 166 PHE B C 1
ATOM 2857 O O . PHE B 1 166 ? 14.625 16.188 -9.531 1 98.69 166 PHE B O 1
ATOM 2864 N N . ASP B 1 167 ? 13.703 17.609 -11.016 1 98.12 167 ASP B N 1
ATOM 2865 C CA . ASP B 1 167 ? 14.141 16.953 -12.242 1 98.12 167 ASP B CA 1
ATOM 2866 C C . ASP B 1 167 ? 13.797 15.461 -12.227 1 98.12 167 ASP B C 1
ATOM 2868 O O . ASP B 1 167 ? 14.656 14.617 -12.453 1 98.12 167 ASP B O 1
ATOM 2872 N N . ILE B 1 168 ? 12.57 15.203 -11.852 1 98.5 168 ILE B N 1
ATOM 2873 C CA . ILE B 1 168 ? 12.086 13.828 -11.828 1 98.5 168 ILE B CA 1
ATOM 2874 C C . ILE B 1 168 ? 11.758 13.375 -13.25 1 98.5 168 ILE B C 1
ATOM 2876 O O . ILE B 1 168 ? 10.969 14.023 -13.945 1 98.5 168 ILE B O 1
ATOM 2880 N N . SER B 1 169 ? 12.336 12.305 -13.703 1 98.12 169 SER B N 1
ATOM 2881 C CA . SER B 1 169 ? 12.055 11.734 -15.016 1 98.12 169 SER B CA 1
ATOM 2882 C C . SER B 1 169 ? 10.555 11.492 -15.203 1 98.12 169 SER B C 1
ATOM 2884 O O . SER B 1 169 ? 9.867 11.102 -14.258 1 98.12 169 SER B O 1
ATOM 2886 N N . GLU B 1 170 ? 10.07 11.594 -16.438 1 98 170 GLU B N 1
ATOM 2887 C CA . GLU B 1 170 ? 8.672 11.328 -16.781 1 98 170 GLU B CA 1
ATOM 2888 C C . GLU B 1 170 ? 8.336 9.852 -16.594 1 98 170 GLU B C 1
ATOM 2890 O O . GLU B 1 170 ? 7.16 9.477 -16.578 1 98 170 GLU B O 1
ATOM 2895 N N . ARG B 1 171 ? 9.383 9.078 -16.406 1 98.38 171 ARG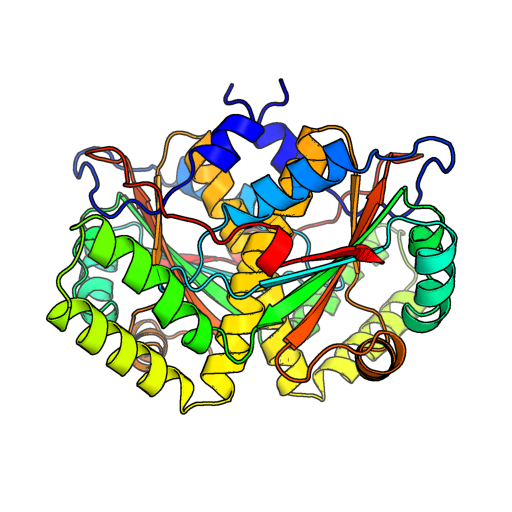 B N 1
ATOM 2896 C CA . ARG B 1 171 ? 9.188 7.66 -16.125 1 98.38 171 ARG B CA 1
ATOM 2897 C C . ARG B 1 171 ? 8.414 7.469 -14.82 1 98.38 171 ARG B C 1
ATOM 2899 O O . ARG B 1 171 ? 7.688 6.484 -14.664 1 98.38 171 ARG B O 1
ATOM 2906 N N . TYR B 1 172 ? 8.516 8.445 -13.992 1 98.88 172 TYR B N 1
ATOM 2907 C CA . TYR B 1 172 ? 7.965 8.281 -12.656 1 98.88 172 TYR B CA 1
ATOM 2908 C C . TYR B 1 172 ? 6.789 9.227 -12.422 1 98.88 172 TYR B C 1
ATOM 2910 O O . TYR B 1 172 ? 6.766 10.336 -12.953 1 98.88 172 TYR B O 1
ATOM 2918 N N . VAL B 1 173 ? 5.871 8.773 -11.664 1 98.88 173 VAL B N 1
ATOM 2919 C CA . VAL B 1 173 ? 4.746 9.602 -11.234 1 98.88 173 VAL B CA 1
ATOM 2920 C C . VAL B 1 173 ? 4.758 9.742 -9.719 1 98.88 173 VAL B C 1
ATOM 2922 O O . VAL B 1 173 ? 4.941 8.766 -8.992 1 98.88 173 VAL B O 1
ATOM 2925 N N . PRO B 1 174 ? 4.695 11 -9.195 1 98.88 174 PRO B N 1
ATOM 2926 C CA . PRO B 1 174 ? 4.652 11.164 -7.738 1 98.88 174 PRO B CA 1
ATOM 2927 C C . PRO B 1 174 ? 3.393 10.562 -7.113 1 98.88 174 PRO B C 1
ATOM 2929 O O . PRO B 1 174 ? 2.279 10.867 -7.547 1 98.88 174 PRO B O 1
ATOM 2932 N N . VAL B 1 175 ? 3.543 9.742 -6.133 1 98.94 175 VAL B N 1
ATOM 2933 C CA . VAL B 1 175 ? 2.428 9.055 -5.488 1 98.94 175 VAL B CA 1
ATOM 2934 C C . VAL B 1 175 ? 2.078 9.75 -4.176 1 98.94 175 VAL B C 1
ATOM 2936 O O . VAL B 1 175 ? 0.914 10.07 -3.924 1 98.94 175 VAL B O 1
ATOM 2939 N N . MET B 1 176 ? 3.084 9.953 -3.318 1 98.94 176 MET B N 1
ATOM 2940 C CA . MET B 1 176 ? 2.914 10.625 -2.037 1 98.94 176 MET B CA 1
ATOM 2941 C C . MET B 1 176 ? 4.262 11.047 -1.457 1 98.94 176 MET B C 1
ATOM 2943 O O . MET B 1 176 ? 5.309 10.594 -1.925 1 98.94 176 MET B O 1
ATOM 2947 N N . LEU B 1 177 ? 4.227 11.992 -0.521 1 98.94 177 LEU B N 1
ATOM 2948 C CA . LEU B 1 177 ? 5.344 12.25 0.382 1 98.94 177 LEU B CA 1
ATOM 2949 C C . LEU B 1 177 ? 5.117 11.57 1.73 1 98.94 177 LEU B C 1
ATOM 2951 O O . LEU B 1 177 ? 3.975 11.445 2.182 1 98.94 177 LEU B O 1
ATOM 2955 N N . ILE B 1 178 ? 6.191 11.102 2.33 1 99 178 ILE B N 1
ATOM 2956 C CA . ILE B 1 178 ? 6.141 10.586 3.693 1 99 178 ILE B CA 1
ATOM 2957 C C . ILE B 1 178 ? 7.156 11.32 4.562 1 99 178 ILE B C 1
ATOM 2959 O O . ILE B 1 178 ? 8.367 11.195 4.363 1 99 178 ILE B O 1
ATOM 2963 N N . SER B 1 179 ? 6.648 12.109 5.488 1 98.94 179 SER B N 1
ATOM 2964 C CA . SER B 1 179 ? 7.547 12.703 6.477 1 98.94 179 SER B CA 1
ATOM 2965 C C . SER B 1 179 ? 7.867 11.711 7.594 1 98.94 179 SER B C 1
ATOM 2967 O O . SER B 1 179 ? 7.004 10.945 8.016 1 98.94 179 SER B O 1
ATOM 2969 N N . ILE B 1 180 ? 9.062 11.695 8.062 1 98.94 180 ILE B N 1
ATOM 2970 C CA . ILE B 1 180 ? 9.547 10.766 9.078 1 98.94 180 ILE B CA 1
ATOM 2971 C C . ILE B 1 180 ? 10.227 11.547 10.203 1 98.94 180 ILE B C 1
ATOM 2973 O O . ILE B 1 180 ? 11.078 12.406 9.945 1 98.94 180 ILE B O 1
ATOM 2977 N N . GLY B 1 181 ? 9.891 11.289 11.422 1 98.75 181 GLY B N 1
ATOM 2978 C CA . GLY B 1 181 ? 10.5 11.93 12.578 1 98.75 181 GLY B CA 1
ATOM 2979 C C . GLY B 1 181 ? 9.984 11.391 13.898 1 98.75 181 GLY B C 1
ATOM 2980 O O . GLY B 1 181 ? 9.172 10.469 13.93 1 98.75 181 GLY B O 1
ATOM 2981 N N . LYS B 1 182 ? 10.539 11.914 14.945 1 98.56 182 LYS B N 1
ATOM 2982 C CA . LYS B 1 182 ? 10.031 11.602 16.281 1 98.56 182 LYS B CA 1
ATOM 2983 C C . LYS B 1 182 ? 8.898 12.539 16.672 1 98.56 182 LYS B C 1
ATOM 2985 O O . LYS B 1 182 ? 9.047 13.766 16.609 1 98.56 182 LYS B O 1
ATOM 2990 N N . ALA B 1 183 ? 7.797 11.945 17.031 1 97.88 183 ALA B N 1
ATOM 2991 C CA . ALA B 1 183 ? 6.609 12.734 17.344 1 97.88 183 ALA B CA 1
ATOM 2992 C C . ALA B 1 183 ? 6.832 13.586 18.594 1 97.88 183 ALA B C 1
ATOM 2994 O O . ALA B 1 183 ? 7.445 13.125 19.562 1 97.88 183 ALA B O 1
ATOM 2995 N N . VAL B 1 184 ? 6.309 14.82 18.625 1 96.94 184 VAL B N 1
ATOM 2996 C CA . VAL B 1 184 ? 6.312 15.672 19.812 1 96.94 184 VAL B CA 1
ATOM 2997 C C . VAL B 1 184 ? 5.176 15.266 20.75 1 96.94 184 VAL B C 1
ATOM 2999 O O . VAL B 1 184 ? 5.293 15.383 21.969 1 96.94 184 VAL B O 1
ATOM 3002 N N . LYS B 1 185 ? 4.094 14.82 20.172 1 92.88 185 LYS B N 1
ATOM 3003 C CA . LYS B 1 185 ? 2.916 14.32 20.875 1 92.88 185 LYS B CA 1
ATOM 3004 C C . LYS B 1 185 ? 2.236 13.203 20.078 1 92.88 185 LYS B C 1
ATOM 3006 O O . LYS B 1 185 ? 2.441 13.086 18.875 1 92.88 185 LYS B O 1
ATOM 3011 N N . PRO B 1 186 ? 1.475 12.445 20.797 1 89 186 PRO B N 1
ATOM 3012 C CA . PRO B 1 186 ? 0.773 11.391 20.062 1 89 186 PRO B CA 1
ATOM 3013 C C . PRO B 1 186 ? -0.218 11.945 19.047 1 89 186 PRO B C 1
ATOM 3015 O O . PRO B 1 186 ? -0.834 12.984 19.281 1 89 186 PRO B O 1
ATOM 3018 N N . ALA B 1 187 ? -0.29 11.211 17.906 1 89.81 187 ALA B N 1
ATOM 3019 C CA . ALA B 1 187 ? -1.29 11.578 16.906 1 89.81 187 ALA B CA 1
ATOM 3020 C C . ALA B 1 187 ? -2.695 11.219 17.391 1 89.81 187 ALA B C 1
ATOM 3022 O O . ALA B 1 187 ? -2.873 10.297 18.188 1 89.81 187 ALA B O 1
ATOM 3023 N N . HIS B 1 188 ? -3.596 12.023 16.938 1 85.12 188 HIS B N 1
ATOM 3024 C CA . HIS B 1 188 ? -4.984 11.625 17.125 1 85.12 188 HIS B CA 1
ATOM 3025 C C . HIS B 1 188 ? -5.336 10.398 16.297 1 85.12 188 HIS B C 1
ATOM 3027 O O . HIS B 1 188 ? -4.902 10.289 15.141 1 85.12 188 HIS B O 1
ATOM 3033 N N . GLN B 1 189 ? -6.105 9.57 16.953 1 84.81 189 GLN B N 1
ATOM 3034 C CA . GLN B 1 189 ? -6.559 8.406 16.188 1 84.81 189 GLN B CA 1
ATOM 3035 C C . GLN B 1 189 ? -7.75 8.75 15.305 1 84.81 189 GLN B C 1
ATOM 3037 O O . GLN B 1 189 ? -8.641 9.5 15.719 1 84.81 189 GLN B O 1
ATOM 3042 N N . SER B 1 190 ? -7.625 8.25 14.148 1 90.56 190 SER B N 1
ATOM 3043 C CA . SER B 1 190 ? -8.711 8.492 13.211 1 90.56 190 SER B CA 1
ATOM 3044 C C . SER B 1 190 ? -9.844 7.484 13.398 1 90.56 190 SER B C 1
ATOM 3046 O O . SER B 1 190 ? -9.594 6.312 13.688 1 90.56 190 SER B O 1
ATOM 3048 N N . ASN B 1 191 ? -11.031 8.023 13.25 1 92.75 191 ASN B N 1
ATOM 3049 C CA . ASN B 1 191 ? -12.164 7.105 13.227 1 92.75 191 ASN B CA 1
ATOM 3050 C C . ASN B 1 191 ? -12.172 6.242 11.969 1 92.75 191 ASN B C 1
ATOM 3052 O O . ASN B 1 191 ? -11.633 6.645 10.938 1 92.75 191 ASN B O 1
ATOM 3056 N N . ARG B 1 192 ? -12.727 5.066 12.086 1 96.5 192 ARG B N 1
ATOM 3057 C CA . ARG B 1 192 ? -12.859 4.152 10.953 1 96.5 192 ARG B CA 1
ATOM 3058 C C . ARG B 1 192 ? -14.312 3.725 10.773 1 96.5 192 ARG B C 1
ATOM 3060 O O . ARG B 1 192 ? -15.039 3.52 11.75 1 96.5 192 ARG B O 1
ATOM 3067 N N . LEU B 1 193 ? -14.688 3.633 9.5 1 97.12 193 LEU B N 1
ATOM 3068 C CA . LEU B 1 193 ? -15.984 3.041 9.195 1 97.12 193 LEU B CA 1
ATOM 3069 C C . LEU B 1 193 ? -16.062 1.603 9.703 1 97.12 193 LEU B C 1
ATOM 3071 O O . LEU B 1 193 ? -15.062 0.882 9.68 1 97.12 193 LEU B O 1
ATOM 3075 N N . PRO B 1 194 ? -17.266 1.196 10.219 1 96.62 194 PRO B N 1
ATOM 3076 C CA . PRO B 1 194 ? -17.391 -0.207 10.617 1 96.62 194 PRO B CA 1
ATOM 3077 C C . PRO B 1 194 ? -17.094 -1.177 9.477 1 96.62 194 PRO B C 1
ATOM 3079 O O . PRO B 1 194 ? -17.438 -0.904 8.328 1 96.62 194 PRO B O 1
ATOM 3082 N N . LEU B 1 195 ? -16.562 -2.281 9.812 1 97.94 195 LEU B N 1
ATOM 3083 C CA . LEU B 1 195 ? -16.172 -3.266 8.812 1 97.94 195 LEU B CA 1
ATOM 3084 C C . LEU B 1 195 ? -17.359 -3.686 7.961 1 97.94 195 LEU B C 1
ATOM 3086 O O . LEU B 1 195 ? -17.203 -3.975 6.773 1 97.94 195 LEU B O 1
ATOM 3090 N N . SER B 1 196 ? -18.562 -3.744 8.555 1 97.44 196 SER B N 1
ATOM 3091 C CA . SER B 1 196 ? -19.766 -4.16 7.836 1 97.44 196 SER B CA 1
ATOM 3092 C C . SER B 1 196 ? -20.062 -3.227 6.668 1 97.44 196 SER B C 1
ATOM 3094 O O . SER B 1 196 ? -20.703 -3.629 5.695 1 97.44 196 SER B O 1
ATOM 3096 N N . LYS B 1 197 ? -19.578 -2.008 6.738 1 97.19 197 LYS B N 1
ATOM 3097 C CA . LYS B 1 197 ? -19.828 -1.025 5.688 1 97.19 197 LYS B CA 1
ATOM 3098 C C . LYS B 1 197 ? -18.812 -1.164 4.559 1 97.19 197 LYS B C 1
ATOM 3100 O O . LYS B 1 197 ? -19.047 -0.701 3.439 1 97.19 197 LYS B O 1
ATOM 3105 N N . VAL B 1 198 ? -17.672 -1.815 4.91 1 98.44 198 VAL B N 1
ATOM 3106 C CA . VAL B 1 198 ? -16.609 -1.814 3.914 1 98.44 198 VAL B CA 1
ATOM 3107 C C . VAL B 1 198 ? -16.234 -3.25 3.562 1 98.44 198 VAL B C 1
ATOM 3109 O O . VAL B 1 198 ? -15.109 -3.512 3.117 1 98.44 198 VAL B O 1
ATOM 3112 N N . SER B 1 199 ? -17.078 -4.211 3.811 1 98.75 199 SER B N 1
ATOM 3113 C CA . SER B 1 199 ? -16.781 -5.594 3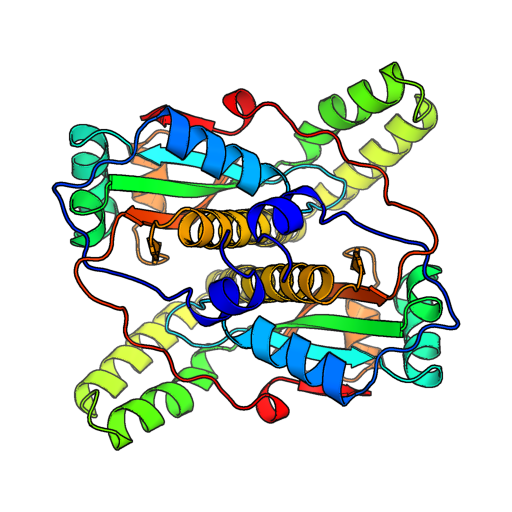.447 1 98.75 199 SER B CA 1
ATOM 3114 C C . SER B 1 199 ? -18.047 -6.332 3.027 1 98.75 199 SER B C 1
ATOM 3116 O O . SER B 1 199 ? -19.141 -6.023 3.506 1 98.75 199 SER B O 1
ATOM 3118 N N . THR B 1 200 ? -17.906 -7.164 2.086 1 98.69 200 THR B N 1
ATOM 3119 C CA . THR B 1 200 ? -18.922 -8.117 1.659 1 98.69 200 THR B CA 1
ATOM 3120 C C . THR B 1 200 ? -18.391 -9.547 1.779 1 98.69 200 THR B C 1
ATOM 3122 O O . THR B 1 200 ? -17.328 -9.875 1.262 1 98.69 200 THR B O 1
ATOM 3125 N N . TRP B 1 201 ? -19.172 -10.406 2.463 1 98.31 201 TRP B N 1
ATOM 3126 C CA . TRP B 1 201 ? -18.766 -11.789 2.678 1 98.31 201 TRP B CA 1
ATOM 3127 C C . TRP B 1 201 ? -19.562 -12.734 1.783 1 98.31 201 TRP B C 1
ATOM 3129 O O . TRP B 1 201 ? -20.797 -12.672 1.747 1 98.31 201 TRP B O 1
ATOM 3139 N N . LEU B 1 202 ? -18.859 -13.484 1.056 1 97.38 202 LEU B N 1
ATOM 3140 C CA . LEU B 1 202 ? -19.5 -14.438 0.156 1 97.38 202 LEU B CA 1
ATOM 3141 C C . LEU B 1 202 ? -19.297 -15.867 0.652 1 97.38 202 LEU B C 1
ATOM 3143 O O . LEU B 1 202 ? -18.266 -16.188 1.231 1 97.38 202 LEU B O 1
#

Solvent-accessible surface area (backbone atoms only — not comparable to full-atom values): 20520 Å² total; per-residue (Å²): 126,47,40,32,70,58,41,55,70,62,55,49,63,39,66,49,36,37,74,87,43,72,63,51,70,68,58,52,49,51,35,51,56,53,13,64,50,40,73,31,77,94,61,30,58,21,43,35,34,40,33,26,57,40,74,66,41,20,55,65,44,22,68,40,35,70,58,44,64,32,47,64,29,22,30,26,32,39,34,40,21,12,25,50,55,27,61,70,41,40,58,63,55,43,49,53,37,33,74,71,62,77,42,52,69,66,55,42,52,51,51,50,50,54,45,50,58,54,54,71,34,66,64,51,22,47,52,47,6,36,28,29,24,23,22,23,48,38,39,28,50,52,48,33,41,53,73,67,28,38,31,23,83,40,70,73,48,44,60,69,55,44,34,63,75,67,69,50,57,86,54,42,42,83,66,35,36,34,30,33,22,33,58,69,58,83,51,71,80,77,85,68,79,58,62,79,80,37,44,45,82,77,127,48,39,32,71,57,41,56,69,63,54,50,61,38,66,49,36,36,73,87,44,73,64,52,71,68,57,52,49,52,35,51,55,53,12,63,50,40,70,32,76,94,61,29,57,19,44,36,34,41,34,26,58,40,72,65,43,20,54,67,42,22,68,40,36,69,58,44,65,32,49,65,28,22,29,27,33,39,34,40,21,12,26,51,55,26,63,70,40,39,58,62,55,44,47,53,38,33,74,70,63,76,42,50,70,68,57,43,52,51,51,49,51,54,46,49,56,53,54,72,34,67,64,51,23,47,51,48,6,36,28,28,25,23,22,22,49,40,40,29,53,52,48,34,41,55,72,68,29,38,29,24,83,41,71,72,49,44,59,69,56,44,34,62,75,68,68,51,58,86,53,44,42,82,64,35,35,33,29,32,22,32,60,68,57,83,50,71,80,76,83,70,80,58,62,78,79,36,43,46,82,78

InterPro domains:
  IPR000415 Nitroreductase-like [G3DSA:3.40.109.10] (1-202)
  IPR000415 Nitroreductase-like [SSF55469] (1-201)
  IPR029479 Nitroreductase [PF00881] (8-182)

Nearest PDB structures (foldseek):
  3gag-assembly2_D  TM=9.298E-01  e=2.745E-18  Streptococcus mutans
  3gag-assembly2_C  TM=9.188E-01  e=9.828E-18  Streptococcus mutans
  2b67-assembly2_C  TM=8.850E-01  e=3.134E-17  Streptococcus pneumoniae TIGR4
  3of4-assembly2_C-2  TM=8.870E-01  e=3.918E-14  Idiomarina loihiensis
  3eof-assembly1_B  TM=8.439E-01  e=1.601E-12  Bacteroides fragilis NCTC 9343

pLDDT: mean 97.44, std 3.85, range [55.12, 99.0]

Sequence (404 aa):
MTNTLDVLKARASVKEYDTNAPISKEELTELLDLATKAPSAWNLQHWHFTVFHSDESKAELLPVAYNQKQIVESSAVVAILGDLKANENGEEVYAELASQGYITDEIKQTLLGQINGAYQSEQFARDSAFLNASLAAMQLMIAAKAKGYDTCAIGGFNKEQFQKQFDISERYVPVMLISIGKAVKPAHQSNRLPLSKVSTWLMTNTLDVLKARASVKEYDTNAPISKEELTELLDLATKAPSAWNLQHWHFTVFHSDESKAELLPVAYNQKQIVESSAVVAILGDLKANENGEEVYAELASQGYITDEIKQTLLGQINGAYQSEQFARDSAFLNASLAAMQLMIAAKAKGYDTCAIGGFNKEQFQKQFDISERYVPVMLISIGKAVKPAHQSNRLPLSKVSTWL

Secondary structure (DSSP, 8-state):
--BHHHHHHH--B---B-TT-PPPHHHHHHHHHHHTTS--GGG---EEEEEE-SHHHHHHHHHHTTT-THHHHSSEEEEEEEETTGGGGHHHHHHHHHHTTSS-HHHHHHHHHHHHHHTT-HHHHHHHHHHHHHHHHHHHHHHHHHTT-EEEEE--S-HHHHHHHTT--TTEEEEEEEEEE-BSSPPPPPP---GGGSEEE-/--BHHHHHHH--B---B-TT-PPPHHHHHHHHHHHTTS--GGG---EEEEEE-SHHHHHHHHHHTTT-THHHHSSEEEEEEEETTGGGGHHHHHHHHHHTTSS-HHHHHHHHHHHHHHTT-HHHHHHHHHHHHHHHHHHHHHHHHHTT-EEEEE--S-HHHHHHHTT--TTEEEEEEEEEE-BSSPPPPPP---GGGSEEE-